Protein AF-0000000080328037 (afdb_homodimer)

Solvent-accessible surface area (backbone atoms only — not comparable to full-atom values): 29959 Å² total; per-residue (Å²): 125,79,68,69,48,29,16,61,45,27,45,49,49,49,26,52,51,50,50,49,37,32,51,72,57,69,44,50,70,61,56,48,15,57,75,69,71,44,52,54,66,56,50,53,31,40,57,68,60,79,40,88,61,47,55,69,58,48,50,54,49,32,56,73,37,65,55,71,55,62,68,60,46,51,50,52,43,50,29,33,63,38,32,57,71,79,51,92,59,54,91,46,52,91,73,51,47,69,71,53,47,52,45,53,22,48,61,53,48,23,50,26,40,38,39,39,31,60,48,50,69,58,69,71,64,52,45,66,65,40,46,46,37,49,41,50,63,63,56,67,91,72,51,48,62,56,51,43,49,52,40,50,52,51,30,46,62,44,63,44,76,93,61,59,36,39,34,39,38,42,38,26,44,42,27,72,57,36,26,30,59,38,58,69,42,36,46,54,41,54,50,46,45,57,56,48,49,66,37,90,49,36,46,56,29,33,31,47,39,76,60,37,56,49,65,61,60,61,26,31,40,35,41,34,30,40,91,89,49,72,61,38,30,35,39,41,38,81,90,46,67,47,77,43,72,81,45,60,68,59,43,50,53,51,53,49,36,50,51,53,51,58,70,59,23,32,47,68,65,60,30,51,50,51,54,49,53,49,50,53,54,51,70,77,102,125,79,69,69,48,29,17,61,43,26,46,49,48,49,27,52,51,49,50,50,37,32,51,72,57,69,42,50,70,61,56,49,16,56,74,70,70,46,52,54,64,57,49,52,31,39,57,67,59,78,40,87,60,47,58,68,58,47,50,54,51,32,56,72,36,64,54,69,54,60,70,59,47,51,52,51,43,51,30,32,64,38,32,57,71,79,51,92,58,55,91,45,52,91,74,50,47,70,70,54,48,52,47,52,24,49,61,55,50,25,50,28,37,38,39,41,31,61,47,49,68,56,70,71,64,51,46,67,65,38,45,47,35,47,42,50,64,64,57,68,90,71,50,47,62,57,50,44,49,51,41,51,52,52,31,47,62,45,63,44,75,91,60,61,36,39,35,38,39,43,35,26,44,42,25,73,57,37,26,30,59,39,57,70,41,35,46,53,37,54,49,46,45,58,56,46,48,67,39,92,48,35,44,54,30,32,30,47,40,77,59,37,55,48,63,59,60,63,25,31,41,36,40,34,30,40,92,91,50,73,62,38,31,35,38,42,38,81,91,44,68,46,77,43,73,80,46,60,68,59,42,50,52,52,52,49,38,50,52,52,49,58,71,59,24,31,48,67,68,60,30,51,49,50,54,50,53,51,49,54,54,51,69,78,101

Foldseek 3Di:
DQQLQALVVLLVVLLVVLVVLCVQLVHDLVRLCVVLVHDSVVSVCSSVSVDQQALVNSVSSCVVSVNDPVVVNVVNSVSSVSNDDDGPCVVVVVPQDPVNVVVLSLQSNFQEKEKEDAAADDLLLADLLLQLQVCVVVDDDPCSNVVSVVSPVSNCSAQPDDDHHQYEYEYELNNLQDAGNALVRSLVSLVSVVVVCPRPRYFYWYQYCVLDDFDPNPWMKMWTHHPPDDIWIWTADPVGIDIDDPCVVVVVRVVVRSVSSVVRTDGDPRRNVSSVVSSVVSVVD/DQQLQALVVLLVVLLVVLVVLCVQLVHDLVRLCVVLVHDSVVSVCSSVSVDQQALVNSVSSCVVSVNDPVVVNVVNSSSSVSNDDDGPCVVVVVPQDPVNVVVLSLQSQFQEKEKEDAAADDLLLADLLLQLQVCVVVDDDPCSNVVSVVSPVSNCSAQPDDDHHQYEYEYELNNLQDAGNALVRSLVSLVSVVVVCPRPRYFYWYQYCVLDDFDPNPWMKMWTHHPPDDIWIWTADPVGIDIDDPCVVVVVRVVVRSVSSVVRTDGDPRRNVSSVVSSVVSVVD

Sequence (570 aa):
MARDIDPSLNRRRLRIELRKAREGAGLTQREAADALEWSLSKLIRLEAGTVSLSVTDLRALLQLYGVTEPGRVTDLEEAARGSKGPSWWAPYSDMVRPQFAQYLGYESAATSIRFYHPSVVYALLQIEDYTMAQLAPRENGGLTRRSAELRTTRQERLFDGDHGPAVSIVLDEAALRRVIGGPGVMRRQLEHLKTMARHPRVTLRVLPFTAGAHYSMGSSFTLLGFTDGDDLLYLEGATGSVANRDDLGLTARYQECFEDISTKAYEGDRMIELIDAVKESLDNGMARDIDPSLNRRRLRIELRKAREGAGLTQREAADALEWSLSKLIRLEAGTVSLSVTDLRALLQLYGVTEPGRVTDLEEAARGSKGPSWWAPYSDMVRPQFAQYLGYESAATSIRFYHPSVVYALLQIEDYTMAQLAPRENGGLTRRSAELRTTRQERLFDGDHGPAVSIVLDEAALRRVIGGPGVMRRQLEHLKTMARHPRVTLRVLPFTAGAHYSMGSSFTLLGFTDGDDLLYLEGATGSVANRDDLGLTARYQECFEDISTKAYEGDRMIELIDAVKESLDNG

Secondary structure (DSSP, 8-state):
------HHHHHHHHHHHHHHHHHHTT--HHHHHHHTT--HHHHHHHHHTSS---HHHHHHHHHHHT---HHHHHHHHHHHHTT-S--TTGGGTTT--HHHHHHHHHHHH-SEEEEEESSS--GGG--HHHHHHHHGGG--SSHHHHHHHHHHHHHHHHHSSS---EEEEEEEHHHHHS-TT-HHHHHHHHHHHHHHTTSTTEEEEEE-GGG---TTTT--EEEEE-SSSPPEEEEEETTEEEEESS-HHHHHHHHHHHHHHHHHSB-HHHHHHHHHHHHHHHH--/------HHHHHHHHHHHHHHHHHHTT--HHHHHHHTT--HHHHHHHHHTSS---HHHHHHHHHHHT---HHHHHHHHHHHHTT-S--TTGGGTTT--HHHHHHHHHHHH-SEEEEEESSS--GGG--HHHHHHHHGGG--SSHHHHHHHHHHHHHHHHHSSS---EEEEEEEHHHHHS-TT-HHHHHHHHHHHHHHTTSTTEEEEEE-GGG---TTTT--EEEEE-SSSPPEEEEE-SS-EEEESS-HHHHHHHHHHHHHHHHHSB-HHHHHHHHHHHHHHHH--

pLDDT: mean 88.08, std 10.22, range [33.97, 98.19]

Radius of gyration: 27.81 Å; Cα contacts (8 Å, |Δi|>4): 905; chains: 2; bounding box: 74×77×51 Å

InterPro domains:
  IPR001387 Cro/C1-type, helix-turn-helix domain [PS50943] (18-72)
  IPR001387 Cro/C1-type, helix-turn-helix domain [SM00530] (17-72)
  IPR001387 Cro/C1-type, helix-turn-helix domain [cd00093] (18-68)
  IPR010982 Lambda repressor-like, DNA-binding domain superfamily [G3DSA:1.10.260.40] (11-80)
  IPR010982 Lambda repressor-like, DNA-binding domain superfamily [SSF47413] (12-68)
  IPR043917 Domain of unknown function DUF5753 [PF19054] (100-276)

Nearest PDB structures (foldseek):
  3eus-assembly1_B  TM=8.620E-01  e=1.079E-01  Ruegeria pomeroyi
  3g5g-assembly1_A  TM=8.218E-01  e=3.302E-01  Enterobacter sp. RFL1396
  3clc-assembly1_D  TM=7.799E-01  e=3.131E-01  unclassified
  4fbi-assembly2_C  TM=8.012E-01  e=3.874E-01  Enterobacter sp. RFL1396
  4i6u-assembly2_C  TM=7.727E-01  e=4.795E-01  Enterobacter sp. RFL1396

Organism: NCBI:txid40318

Structure (mmCIF, N/CA/C/O backbone):
data_AF-0000000080328037-model_v1
#
loop_
_entity.id
_entity.type
_entity.pdbx_description
1 polymer 'XRE family transcriptional regulator'
#
loop_
_atom_site.group_PDB
_atom_site.id
_atom_site.type_symbol
_atom_site.label_atom_id
_atom_site.label_alt_id
_atom_site.label_comp_id
_atom_site.label_asym_id
_atom_site.label_entity_id
_atom_site.label_seq_id
_atom_site.pdbx_PDB_ins_code
_atom_site.Cartn_x
_atom_site.Cartn_y
_atom_site.Cartn_z
_atom_site.occupancy
_atom_site.B_iso_or_equiv
_atom_site.auth_seq_id
_atom_site.auth_comp_id
_atom_site.auth_asym_id
_atom_site.auth_atom_id
_atom_site.pdbx_PDB_model_num
ATOM 1 N N . MET A 1 1 ? 4.996 -33.688 -14.578 1 34.25 1 MET A N 1
ATOM 2 C CA . MET A 1 1 ? 6.137 -32.906 -15.062 1 34.25 1 MET A CA 1
ATOM 3 C C . MET A 1 1 ? 6.438 -31.75 -14.133 1 34.25 1 MET A C 1
ATOM 5 O O . MET A 1 1 ? 5.523 -31.062 -13.672 1 34.25 1 MET A O 1
ATOM 9 N N . ALA A 1 2 ? 7.418 -31.875 -13.398 1 43.19 2 ALA A N 1
ATOM 10 C CA . ALA A 1 2 ? 7.844 -30.812 -12.477 1 43.19 2 ALA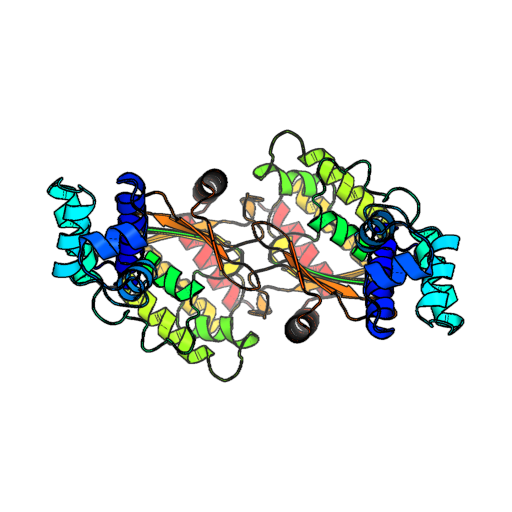 A CA 1
ATOM 11 C C . ALA A 1 2 ? 7.617 -29.438 -13.086 1 43.19 2 ALA A C 1
ATOM 13 O O . ALA A 1 2 ? 7.934 -29.203 -14.258 1 43.19 2 ALA A O 1
ATOM 14 N N . ARG A 1 3 ? 6.672 -28.781 -12.711 1 52.72 3 ARG A N 1
ATOM 15 C CA . ARG A 1 3 ? 6.359 -27.469 -13.281 1 52.72 3 ARG A CA 1
ATOM 16 C C . ARG A 1 3 ? 7.633 -26.719 -13.664 1 52.72 3 ARG A C 1
ATOM 18 O O . ARG A 1 3 ? 8.594 -26.703 -12.891 1 52.72 3 ARG A O 1
ATOM 25 N N . ASP A 1 4 ? 7.836 -26.531 -14.914 1 61.88 4 ASP A N 1
ATOM 26 C CA . ASP A 1 4 ? 9.016 -25.891 -15.5 1 61.88 4 ASP A CA 1
ATOM 27 C C . ASP A 1 4 ? 9.344 -24.578 -14.805 1 61.88 4 ASP A C 1
ATOM 29 O O . ASP A 1 4 ? 8.539 -23.641 -14.812 1 61.88 4 ASP A O 1
ATOM 33 N N . ILE A 1 5 ? 10.109 -24.719 -13.805 1 69.94 5 ILE A N 1
ATOM 34 C CA . ILE A 1 5 ? 10.648 -23.531 -13.156 1 69.94 5 ILE A CA 1
ATOM 35 C C . ILE A 1 5 ? 11.18 -22.562 -14.219 1 69.94 5 ILE A C 1
ATOM 37 O O . ILE A 1 5 ? 11.914 -22.969 -15.125 1 69.94 5 ILE A O 1
ATOM 41 N N . ASP A 1 6 ? 10.633 -21.391 -14.133 1 75.94 6 ASP A N 1
ATOM 42 C CA . ASP A 1 6 ? 11.078 -20.375 -15.086 1 75.94 6 ASP A CA 1
ATOM 43 C C . ASP A 1 6 ? 12.602 -20.25 -15.078 1 75.94 6 ASP A C 1
ATOM 45 O O . ASP A 1 6 ? 13.234 -20.344 -14.031 1 75.94 6 ASP A O 1
ATOM 49 N N . PRO A 1 7 ? 13.07 -20.109 -16.203 1 76.19 7 PRO A N 1
ATOM 50 C CA . PRO A 1 7 ? 14.523 -19.969 -16.297 1 76.19 7 PRO A CA 1
ATOM 51 C C . PRO A 1 7 ? 15.086 -18.922 -15.344 1 76.19 7 PRO A C 1
ATOM 53 O O . PRO A 1 7 ? 16.156 -19.125 -14.773 1 76.19 7 PRO A O 1
ATOM 56 N N . SER A 1 8 ? 14.297 -17.906 -15.109 1 73.31 8 SER A N 1
ATOM 57 C CA . SER A 1 8 ? 14.789 -16.828 -14.242 1 73.31 8 SER A CA 1
ATOM 58 C C . SER A 1 8 ? 14.969 -17.328 -12.812 1 73.31 8 SER A C 1
ATOM 60 O O . SER A 1 8 ? 15.93 -16.969 -12.141 1 73.31 8 SER A O 1
ATOM 62 N N . LEU A 1 9 ? 14.125 -18.047 -12.391 1 76.38 9 LEU A N 1
ATOM 63 C CA . LEU A 1 9 ? 14.219 -18.578 -11.039 1 76.38 9 LEU A CA 1
ATOM 64 C C . LEU A 1 9 ? 15.367 -19.578 -10.93 1 76.38 9 LEU A C 1
ATOM 66 O O . LEU A 1 9 ? 16.047 -19.625 -9.906 1 76.38 9 LEU A O 1
ATOM 70 N N . ASN A 1 10 ? 15.453 -20.391 -11.93 1 79.38 10 ASN A N 1
ATOM 71 C CA . ASN A 1 10 ? 16.594 -21.297 -11.969 1 79.38 10 ASN A CA 1
ATOM 72 C C . ASN A 1 10 ? 17.922 -20.547 -11.906 1 79.38 10 ASN A C 1
ATOM 74 O O . ASN A 1 10 ? 18.828 -20.938 -11.164 1 79.38 10 ASN A O 1
ATOM 78 N N . ARG A 1 11 ? 17.969 -19.484 -12.672 1 79.06 11 ARG A N 1
ATOM 79 C CA . ARG A 1 11 ? 19.188 -18.672 -12.664 1 79.06 11 ARG A CA 1
ATOM 80 C C . ARG A 1 11 ? 19.453 -18.109 -11.273 1 79.06 11 ARG A C 1
ATOM 82 O O . ARG A 1 11 ? 20.594 -18.156 -10.789 1 79.06 11 ARG A O 1
ATOM 89 N N . ARG A 1 12 ? 18.406 -17.641 -10.68 1 76.81 12 ARG A N 1
ATOM 90 C CA . ARG A 1 12 ? 18.531 -17.094 -9.344 1 76.81 12 ARG A CA 1
ATOM 91 C C . ARG A 1 12 ? 18.969 -18.156 -8.344 1 76.81 12 ARG A C 1
ATOM 93 O O . ARG A 1 12 ? 19.875 -17.922 -7.531 1 76.81 12 ARG A O 1
ATOM 100 N N . ARG A 1 13 ? 18.344 -19.203 -8.414 1 79.56 13 ARG A N 1
ATOM 101 C CA . ARG A 1 13 ? 18.688 -20.312 -7.535 1 79.56 13 ARG A CA 1
ATOM 102 C C . ARG A 1 13 ? 20.141 -20.703 -7.699 1 79.56 13 ARG A C 1
ATOM 104 O O . ARG A 1 13 ? 20.859 -20.891 -6.711 1 79.56 13 ARG A O 1
ATOM 111 N N . LEU A 1 14 ? 20.531 -20.812 -8.914 1 85.75 14 LEU A N 1
ATOM 112 C CA . LEU A 1 14 ? 21.906 -21.219 -9.195 1 85.75 14 LEU A CA 1
ATOM 113 C C . LEU A 1 14 ? 22.891 -20.188 -8.641 1 85.75 14 LEU A C 1
ATOM 115 O O . LEU A 1 14 ? 23.891 -20.562 -8.031 1 85.75 14 LEU A O 1
ATOM 119 N N . ARG 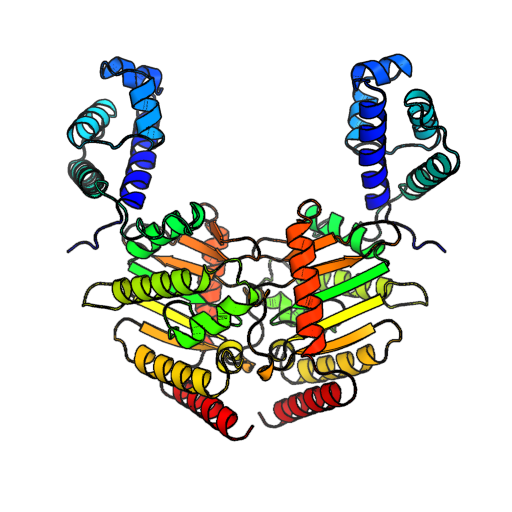A 1 15 ? 22.531 -18.969 -8.797 1 81.44 15 ARG A N 1
ATOM 120 C CA . ARG A 1 15 ? 23.406 -17.906 -8.297 1 81.44 15 ARG A CA 1
ATOM 121 C C . ARG A 1 15 ? 23.531 -17.969 -6.781 1 81.44 15 ARG A C 1
ATOM 123 O O . ARG A 1 15 ? 24.641 -17.906 -6.25 1 81.44 15 ARG A O 1
ATOM 130 N N . ILE A 1 16 ? 22.469 -18.188 -6.164 1 80.88 16 ILE A N 1
ATOM 131 C CA . ILE A 1 16 ? 22.438 -18.219 -4.707 1 80.88 16 ILE A CA 1
ATOM 132 C C . ILE A 1 16 ? 23.188 -19.453 -4.211 1 80.88 16 ILE A C 1
ATOM 134 O O . ILE A 1 16 ? 24.047 -19.359 -3.328 1 80.88 16 ILE A O 1
ATOM 138 N N . GLU A 1 17 ? 22.891 -20.578 -4.793 1 86.62 17 GLU A N 1
ATOM 139 C CA . GLU A 1 17 ? 23.484 -21.844 -4.359 1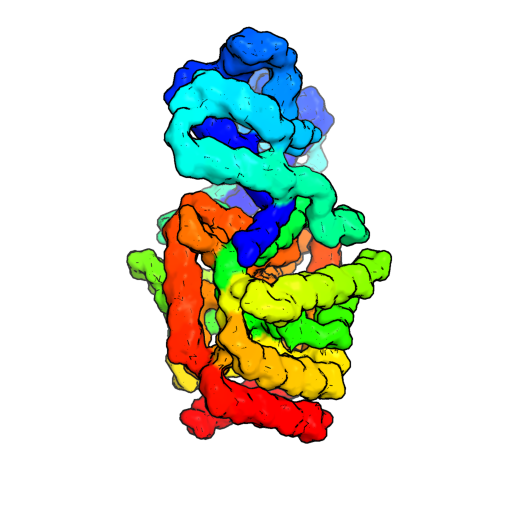 86.62 17 GLU A CA 1
ATOM 140 C C . GLU A 1 17 ? 24.984 -21.859 -4.625 1 86.62 17 GLU A C 1
ATOM 142 O O . GLU A 1 17 ? 25.766 -22.359 -3.805 1 86.62 17 GLU A O 1
ATOM 147 N N . LEU A 1 18 ? 25.391 -21.297 -5.723 1 89.31 18 LEU A N 1
ATOM 148 C CA . LEU A 1 18 ? 26.812 -21.297 -6.066 1 89.31 18 LEU A CA 1
ATOM 149 C C . LEU A 1 18 ? 27.594 -20.344 -5.156 1 89.31 18 LEU A C 1
ATOM 151 O O . LEU A 1 18 ? 28.703 -20.672 -4.734 1 89.31 18 LEU A O 1
ATOM 155 N N . ARG A 1 19 ? 27 -19.266 -4.848 1 87.31 19 ARG A N 1
ATOM 156 C CA . ARG A 1 19 ? 27.641 -18.344 -3.91 1 87.31 19 ARG A CA 1
ATOM 157 C C . ARG A 1 19 ? 27.766 -18.984 -2.529 1 87.31 19 ARG A C 1
ATOM 159 O O . ARG A 1 19 ? 28.844 -18.922 -1.916 1 87.31 19 ARG A O 1
ATOM 166 N N . LYS A 1 20 ? 26.719 -19.562 -2.068 1 88.94 20 LYS A N 1
ATOM 167 C CA . LYS A 1 20 ? 26.734 -20.25 -0.774 1 88.94 20 LYS A CA 1
ATOM 168 C C . LYS A 1 20 ? 27.781 -21.344 -0.741 1 88.94 20 LYS A C 1
ATOM 170 O O . LYS A 1 20 ? 28.516 -21.484 0.246 1 88.94 20 LYS A O 1
ATOM 175 N N . ALA A 1 21 ? 27.781 -22.172 -1.767 1 92.69 21 ALA A N 1
ATOM 176 C CA . ALA A 1 21 ? 28.734 -23.266 -1.852 1 92.69 21 ALA A CA 1
ATOM 177 C C . ALA A 1 21 ? 30.172 -22.734 -1.86 1 92.69 21 ALA A C 1
ATOM 179 O O . ALA A 1 21 ? 31.047 -23.312 -1.207 1 92.69 21 ALA A O 1
ATOM 180 N N . ARG A 1 22 ? 30.391 -21.656 -2.611 1 94.06 22 ARG A N 1
ATOM 181 C CA . ARG A 1 22 ? 31.719 -21.062 -2.656 1 94.06 22 ARG A CA 1
ATOM 182 C C . ARG A 1 22 ? 32.156 -20.562 -1.282 1 94.06 22 ARG A C 1
ATOM 184 O O . ARG A 1 22 ? 33.25 -20.844 -0.825 1 94.06 22 ARG A O 1
ATOM 191 N N . GLU A 1 23 ? 31.266 -19.859 -0.699 1 92.56 23 GLU A N 1
ATOM 192 C CA . GLU A 1 23 ? 31.531 -19.312 0.628 1 92.56 23 GLU A CA 1
ATOM 193 C C . GLU A 1 23 ? 31.719 -20.422 1.654 1 92.56 23 GLU A C 1
ATOM 195 O O . GLU A 1 23 ? 32.562 -20.328 2.535 1 92.56 23 GLU A O 1
ATOM 200 N N . GLY A 1 24 ? 30.953 -21.422 1.579 1 92.69 24 GLY A N 1
ATOM 201 C CA . GLY A 1 24 ? 31.078 -22.594 2.445 1 92.69 24 GLY A CA 1
ATOM 202 C C . GLY A 1 24 ? 32.406 -23.297 2.303 1 92.69 24 GLY A C 1
ATOM 203 O O . GLY A 1 24 ? 32.906 -23.875 3.268 1 92.69 24 GLY A O 1
ATOM 204 N N . ALA A 1 25 ? 32.875 -23.266 1.115 1 94.38 25 ALA A N 1
ATOM 205 C CA . ALA A 1 25 ? 34.188 -23.891 0.833 1 94.38 25 ALA A CA 1
ATOM 206 C C . ALA A 1 25 ? 35.344 -22.984 1.236 1 94.38 25 ALA A C 1
ATOM 208 O O . ALA A 1 25 ? 36.5 -23.359 1.13 1 94.38 25 ALA A O 1
ATOM 209 N N . GLY A 1 26 ? 34.938 -21.703 1.631 1 95.25 26 GLY A N 1
ATOM 210 C CA . GLY A 1 26 ? 35.938 -20.766 2.104 1 95.25 26 GLY A CA 1
ATOM 211 C C . GLY A 1 26 ? 36.719 -20.109 0.981 1 95.25 26 GLY A C 1
ATOM 212 O O . GLY A 1 26 ? 37.875 -19.688 1.183 1 95.25 26 GLY A O 1
ATOM 213 N N . LEU A 1 27 ? 36.219 -20.078 -0.164 1 95.69 27 LEU A N 1
ATOM 214 C CA . LEU A 1 27 ? 36.938 -19.547 -1.319 1 95.69 27 LEU A CA 1
ATOM 215 C C . LEU A 1 27 ? 36.406 -18.172 -1.695 1 95.69 27 LEU A C 1
ATOM 217 O O . LEU A 1 27 ? 35.219 -17.906 -1.631 1 95.69 27 LEU A O 1
ATOM 221 N N . THR A 1 28 ? 37.344 -17.328 -2.023 1 94.62 28 THR A N 1
ATOM 222 C CA . THR A 1 28 ? 36.938 -16.078 -2.682 1 94.62 28 THR A CA 1
ATOM 223 C C . THR A 1 28 ? 36.656 -16.312 -4.16 1 94.62 28 THR A C 1
ATOM 225 O O . THR A 1 28 ? 36.969 -17.375 -4.695 1 94.62 28 THR A O 1
ATOM 228 N N . GLN A 1 29 ? 36.031 -15.32 -4.777 1 93.44 29 GLN A N 1
ATOM 229 C CA . GLN A 1 29 ? 35.75 -15.438 -6.211 1 93.44 29 GLN A CA 1
ATOM 230 C C . GLN A 1 29 ? 37.062 -15.594 -6.988 1 93.44 29 GLN A C 1
ATOM 232 O O . GLN A 1 29 ? 37.156 -16.391 -7.93 1 93.44 29 GLN A O 1
ATOM 237 N N . ARG A 1 30 ? 38.062 -14.852 -6.551 1 94 30 ARG A N 1
ATOM 238 C CA . ARG A 1 30 ? 39.344 -14.922 -7.203 1 94 30 ARG A CA 1
ATOM 239 C C . ARG A 1 30 ? 39.969 -16.297 -7.051 1 94 30 ARG A C 1
ATOM 241 O O . ARG A 1 30 ? 40.469 -16.875 -8.023 1 94 30 ARG A O 1
ATOM 248 N N . GLU A 1 31 ? 39.938 -16.812 -5.895 1 96.19 31 GLU A N 1
ATOM 249 C CA . GLU A 1 31 ? 40.5 -18.141 -5.625 1 96.19 31 GLU A CA 1
ATOM 250 C C . GLU A 1 31 ? 39.781 -19.219 -6.438 1 96.19 31 GLU A C 1
ATOM 252 O O . GLU A 1 31 ? 40.438 -20.141 -6.957 1 96.19 31 GLU A O 1
ATOM 257 N N . ALA A 1 32 ? 38.531 -19.156 -6.484 1 96.31 32 ALA A N 1
ATOM 258 C CA . ALA A 1 32 ? 37.75 -20.125 -7.246 1 96.31 32 ALA A CA 1
ATOM 259 C C . ALA A 1 32 ? 38.094 -20.047 -8.734 1 96.31 32 ALA A C 1
ATOM 261 O O . ALA A 1 32 ? 38.25 -21.062 -9.398 1 96.31 32 ALA A O 1
ATOM 262 N N . ALA A 1 33 ? 38.094 -18.844 -9.289 1 95.62 33 ALA A N 1
ATOM 263 C CA . ALA A 1 33 ? 38.406 -18.641 -10.695 1 95.62 33 ALA A CA 1
ATOM 264 C C . ALA A 1 33 ? 39.781 -19.219 -11.031 1 95.62 33 ALA A C 1
ATOM 266 O O . ALA A 1 33 ? 39.938 -19.906 -12.039 1 95.62 33 ALA A O 1
ATOM 267 N N . ASP A 1 34 ? 40.719 -18.953 -10.164 1 96.06 34 ASP A N 1
ATOM 268 C CA . ASP A 1 34 ? 42.094 -19.438 -10.359 1 96.06 34 ASP A CA 1
ATOM 269 C C . ASP A 1 34 ? 42.125 -20.969 -10.367 1 96.06 34 ASP A C 1
ATOM 271 O O . ASP A 1 34 ? 42.781 -21.578 -11.211 1 96.06 34 ASP A O 1
ATOM 275 N N . ALA A 1 35 ? 41.406 -21.531 -9.438 1 96.31 35 ALA A N 1
ATOM 276 C CA . ALA A 1 35 ? 41.406 -22.984 -9.305 1 96.31 35 ALA A CA 1
ATOM 277 C C . ALA A 1 35 ? 40.812 -23.641 -10.555 1 96.31 35 ALA A C 1
ATOM 279 O O . ALA A 1 35 ? 41.219 -24.75 -10.914 1 96.31 35 ALA A O 1
ATOM 280 N N . LEU A 1 36 ? 39.906 -23.016 -11.18 1 95.88 36 LEU A N 1
ATOM 281 C CA . LEU A 1 36 ? 39.25 -23.562 -12.367 1 95.88 36 LEU A CA 1
ATOM 282 C C . LEU A 1 36 ? 39.938 -23.047 -13.641 1 95.88 36 LEU A C 1
ATOM 284 O O . LEU A 1 36 ? 39.5 -23.375 -14.742 1 95.88 36 LEU A O 1
ATOM 288 N N . GLU A 1 37 ? 40.906 -22.203 -13.453 1 96.69 37 GLU A N 1
ATOM 289 C CA . GLU A 1 37 ? 41.625 -21.578 -14.562 1 96.69 37 GLU A CA 1
ATOM 290 C C . GLU A 1 37 ? 40.688 -20.75 -15.43 1 96.69 37 GLU A C 1
ATOM 292 O O . GLU A 1 37 ? 40.688 -20.859 -16.656 1 96.69 37 GLU A O 1
ATOM 297 N N . TRP A 1 38 ? 39.781 -20.125 -14.844 1 94.88 38 TRP A N 1
ATOM 298 C CA . TRP A 1 38 ? 38.875 -19.172 -15.484 1 94.88 38 TRP A CA 1
ATOM 299 C C . TRP A 1 38 ? 39.312 -17.75 -15.234 1 94.88 38 TRP A C 1
ATOM 301 O O . TRP A 1 38 ? 40.125 -17.484 -14.336 1 94.88 38 TRP A O 1
ATOM 311 N N . SER A 1 39 ? 38.844 -16.828 -16.062 1 94.56 39 SER A N 1
ATOM 312 C CA . SER A 1 39 ? 39 -15.414 -15.727 1 94.56 39 SER A CA 1
ATOM 313 C C . SER A 1 39 ? 38.094 -15.031 -14.555 1 94.56 39 SER A C 1
ATOM 315 O O . SER A 1 39 ? 37 -15.578 -14.398 1 94.56 39 SER A O 1
ATOM 317 N N . LEU A 1 40 ? 38.656 -14.062 -13.766 1 93.44 40 LEU A N 1
ATOM 318 C CA . LEU A 1 40 ? 37.844 -13.539 -12.68 1 93.44 40 LEU A CA 1
ATOM 319 C C . LEU A 1 40 ? 36.562 -12.945 -13.203 1 93.44 40 LEU A C 1
ATOM 321 O O . LEU A 1 40 ? 35.5 -13.109 -12.586 1 93.44 40 LEU A O 1
ATOM 325 N N . SER A 1 41 ? 36.625 -12.336 -14.32 1 91.5 41 SER A N 1
ATOM 326 C CA . SER A 1 41 ? 35.438 -11.734 -14.938 1 91.5 41 SER A CA 1
ATOM 327 C C . SER A 1 41 ? 34.375 -12.781 -15.234 1 91.5 41 SER A C 1
ATOM 329 O O . SER A 1 41 ? 33.188 -12.547 -15.016 1 91.5 41 SER A O 1
ATOM 331 N N . LYS A 1 42 ? 34.75 -13.891 -15.695 1 91.75 42 LYS A N 1
ATOM 332 C CA . LYS A 1 42 ? 33.812 -14.961 -15.992 1 91.75 42 LYS A CA 1
ATOM 333 C C . LYS A 1 42 ? 33.062 -15.391 -14.734 1 91.75 42 LYS A C 1
ATOM 335 O O . LYS A 1 42 ? 31.828 -15.484 -14.742 1 91.75 42 LYS A O 1
ATOM 340 N N . LEU A 1 43 ? 33.75 -15.594 -13.664 1 92.38 43 LEU A N 1
ATOM 341 C CA . LEU A 1 43 ? 33.125 -16.078 -12.445 1 92.38 43 LEU A CA 1
ATOM 342 C C . LEU A 1 43 ? 32.188 -15.008 -11.859 1 92.38 43 LEU A C 1
ATOM 344 O O . LEU A 1 43 ? 31.094 -15.312 -11.422 1 92.38 43 LEU A O 1
ATOM 348 N N . ILE A 1 44 ? 32.656 -13.789 -11.891 1 87.75 44 ILE A N 1
ATOM 349 C CA . ILE A 1 44 ? 31.875 -12.68 -11.383 1 87.75 44 ILE A CA 1
ATOM 350 C C . ILE A 1 44 ? 30.578 -12.57 -12.18 1 87.75 44 ILE A C 1
ATOM 352 O O . ILE A 1 44 ? 29.484 -12.438 -11.609 1 87.75 44 ILE A O 1
ATOM 356 N N . ARG A 1 45 ? 30.688 -12.688 -13.461 1 85.94 45 ARG A N 1
ATOM 357 C CA . ARG A 1 45 ? 29.516 -12.57 -14.32 1 85.94 45 ARG A CA 1
ATOM 358 C C . ARG A 1 45 ? 28.562 -13.742 -14.125 1 85.94 45 ARG A C 1
ATOM 360 O O . ARG A 1 45 ? 27.344 -13.578 -14.188 1 85.94 45 ARG A O 1
ATOM 367 N N . LEU A 1 46 ? 29.047 -14.938 -13.867 1 86.69 46 LEU A N 1
ATOM 368 C CA . LEU A 1 46 ? 28.234 -16.109 -13.586 1 86.69 46 LEU A CA 1
ATOM 369 C C . LEU A 1 46 ? 27.469 -15.93 -12.281 1 86.69 46 LEU A C 1
ATOM 371 O O . LEU A 1 46 ? 26.25 -16.172 -12.234 1 86.69 46 LEU A O 1
ATOM 375 N N . GLU A 1 47 ? 28.156 -15.414 -11.281 1 84.81 47 GLU A N 1
ATOM 376 C CA . GLU A 1 47 ? 27.531 -15.266 -9.969 1 84.81 47 GLU A CA 1
ATOM 377 C C . GLU A 1 47 ? 26.547 -14.094 -9.961 1 84.81 47 GLU A C 1
ATOM 379 O O . GLU A 1 47 ? 25.625 -14.062 -9.148 1 84.81 47 GLU A O 1
ATOM 384 N N . ALA A 1 48 ? 26.844 -13.211 -10.914 1 75.94 48 ALA A N 1
ATOM 385 C CA . ALA A 1 48 ? 25.938 -12.078 -11.055 1 75.94 48 ALA A CA 1
ATOM 386 C C . ALA A 1 48 ? 24.766 -12.422 -11.961 1 75.94 48 ALA A C 1
ATOM 388 O O . ALA A 1 48 ? 23.75 -11.719 -11.969 1 75.94 48 ALA A O 1
ATOM 389 N N . GLY A 1 49 ? 24.875 -13.43 -12.695 1 74.75 49 GLY A N 1
ATOM 390 C CA . GLY A 1 49 ? 23.812 -13.875 -13.578 1 74.75 49 GLY A CA 1
ATOM 391 C C . GLY A 1 49 ? 23.812 -13.164 -14.922 1 74.75 49 GLY A C 1
ATOM 392 O O . GLY A 1 49 ? 22.797 -13.172 -15.625 1 74.75 49 GLY A O 1
ATOM 393 N N . THR A 1 50 ? 24.844 -12.492 -15.242 1 74.69 50 THR A N 1
ATOM 394 C CA . THR A 1 50 ? 24.922 -11.766 -16.5 1 74.69 50 THR A CA 1
ATOM 395 C C . THR A 1 50 ? 25.297 -12.711 -17.641 1 74.69 50 THR A C 1
ATOM 397 O O . THR A 1 50 ? 25.109 -12.375 -18.812 1 74.69 50 THR A O 1
ATOM 400 N N . VAL A 1 51 ? 25.875 -13.859 -17.312 1 78.06 51 VAL A N 1
ATOM 401 C CA . VAL A 1 51 ? 26.172 -14.906 -18.297 1 78.06 51 VAL A CA 1
ATOM 402 C C . VAL A 1 51 ? 25.516 -16.219 -17.859 1 78.06 51 VAL A C 1
ATOM 404 O O . VAL A 1 51 ? 25.344 -16.469 -16.672 1 78.06 51 VAL A O 1
ATOM 407 N N . SER A 1 52 ? 25.078 -16.969 -18.875 1 80.44 52 SER A N 1
ATOM 408 C CA . SER A 1 52 ? 24.406 -18.234 -18.594 1 80.44 52 SER A CA 1
ATOM 409 C C . SER A 1 52 ? 25.391 -19.266 -18.062 1 80.44 52 SER A C 1
ATOM 411 O O . SER A 1 52 ? 26.547 -19.297 -18.484 1 80.44 52 SER A O 1
ATOM 413 N N . LEU A 1 53 ? 24.938 -20.062 -17.156 1 86.5 53 LEU A N 1
ATOM 414 C CA . LEU A 1 53 ? 25.703 -21.141 -16.547 1 86.5 53 LEU A CA 1
ATOM 415 C C . LEU A 1 53 ? 25.438 -22.453 -17.266 1 86.5 53 LEU A C 1
ATOM 417 O O . LEU A 1 53 ? 24.312 -22.969 -17.25 1 86.5 53 LEU A O 1
ATOM 421 N N . SER A 1 54 ? 26.469 -22.984 -17.969 1 88.62 54 SER A N 1
ATOM 422 C CA . SER A 1 54 ? 26.328 -24.297 -18.594 1 88.62 54 SER A CA 1
ATOM 423 C C . SER A 1 54 ? 26.438 -25.422 -17.578 1 88.62 54 SER A C 1
ATOM 425 O O . SER A 1 54 ? 26.984 -25.234 -16.484 1 88.62 54 SER A O 1
ATOM 427 N N . VAL A 1 55 ? 25.859 -26.531 -17.969 1 91.75 55 VAL A N 1
ATOM 428 C CA . VAL A 1 55 ? 25.938 -27.688 -17.094 1 91.75 55 VAL A CA 1
ATOM 429 C C . VAL A 1 55 ? 27.391 -28.078 -16.844 1 91.75 55 VAL A C 1
ATOM 431 O O . VAL A 1 55 ? 27.75 -28.469 -15.734 1 91.75 55 VAL A O 1
ATOM 434 N N . THR A 1 56 ? 28.203 -27.922 -17.859 1 92.56 56 THR A N 1
ATOM 435 C CA . THR A 1 56 ? 29.609 -28.234 -17.734 1 92.56 56 THR A CA 1
ATOM 436 C C . THR A 1 56 ? 30.281 -27.312 -16.719 1 92.56 56 THR A C 1
ATOM 438 O O . THR A 1 56 ? 31.016 -27.766 -15.844 1 92.56 56 THR A O 1
ATOM 441 N N . ASP A 1 57 ? 30 -26.062 -16.844 1 93.75 57 ASP A N 1
ATOM 442 C CA . ASP A 1 57 ? 30.547 -25.094 -15.898 1 93.75 57 ASP A CA 1
ATOM 443 C C . ASP A 1 57 ? 30.047 -25.359 -14.484 1 93.75 57 ASP A C 1
ATOM 445 O O . ASP A 1 57 ? 30.797 -25.25 -13.516 1 93.75 57 ASP A O 1
ATOM 449 N N . LEU A 1 58 ? 28.797 -25.672 -14.406 1 94.5 58 LEU A N 1
ATOM 450 C CA . LEU A 1 58 ? 28.188 -25.969 -13.109 1 94.5 58 LEU A CA 1
ATOM 451 C C . LEU A 1 58 ? 28.891 -27.125 -12.422 1 94.5 58 LEU A C 1
ATOM 453 O O . LEU A 1 58 ? 29.234 -27.047 -11.242 1 94.5 58 LEU A O 1
ATOM 457 N N . ARG A 1 59 ? 29.125 -28.156 -13.156 1 93.75 59 ARG A N 1
ATOM 458 C CA . ARG A 1 59 ? 29.781 -29.344 -12.602 1 93.75 59 ARG A CA 1
ATOM 459 C C . ARG A 1 59 ? 31.172 -29.016 -12.094 1 93.75 59 ARG A C 1
ATOM 461 O O . ARG A 1 59 ? 31.578 -29.469 -11.016 1 93.75 59 ARG A O 1
ATOM 468 N N . ALA A 1 60 ? 31.844 -28.25 -12.844 1 95.06 60 ALA A N 1
ATOM 469 C CA . ALA A 1 60 ? 33.188 -27.844 -12.445 1 95.06 60 ALA A CA 1
ATOM 470 C C . ALA A 1 60 ? 33.156 -27.062 -11.133 1 95.06 60 ALA A C 1
ATOM 472 O O . ALA A 1 60 ? 33.969 -27.297 -10.242 1 95.06 60 ALA A O 1
ATOM 473 N N . LEU A 1 61 ? 32.219 -26.203 -11.062 1 95.62 61 LEU A N 1
ATOM 474 C CA . LEU A 1 61 ? 32.094 -25.375 -9.867 1 95.62 61 LEU A CA 1
ATOM 475 C C . LEU A 1 61 ? 31.688 -26.219 -8.664 1 95.62 61 LEU A C 1
ATOM 477 O O . LEU A 1 61 ? 32.25 -26.062 -7.578 1 95.62 61 LEU A O 1
ATOM 481 N N . LEU A 1 62 ? 30.75 -27.125 -8.836 1 95.44 62 LEU A N 1
ATOM 482 C CA . LEU A 1 62 ? 30.281 -27.953 -7.734 1 95.44 62 LEU A CA 1
ATOM 483 C C . LEU A 1 62 ? 31.406 -28.844 -7.215 1 95.44 62 LEU A C 1
ATOM 485 O O . LEU A 1 62 ? 31.547 -29.031 -6.004 1 95.44 62 LEU A O 1
ATOM 489 N N . GLN A 1 63 ? 32.156 -29.344 -8.117 1 95.06 63 GLN A N 1
ATOM 490 C CA . GLN A 1 63 ? 33.312 -30.172 -7.734 1 95.06 63 GLN A CA 1
ATOM 491 C C . GLN A 1 63 ? 34.312 -29.359 -6.926 1 95.06 63 GLN A C 1
ATOM 493 O O . GLN A 1 63 ? 34.781 -29.812 -5.887 1 95.06 63 GLN A O 1
ATOM 498 N N . LEU A 1 64 ? 34.531 -28.266 -7.406 1 95.75 64 LEU A N 1
ATOM 499 C CA . LEU A 1 64 ? 35.469 -27.391 -6.719 1 95.75 64 LEU A CA 1
ATOM 500 C C . LEU A 1 64 ? 35 -27.062 -5.309 1 95.75 64 LEU A C 1
ATOM 502 O O . LEU A 1 64 ? 35.781 -27 -4.371 1 95.75 64 LEU A O 1
ATOM 506 N N . TYR A 1 65 ? 33.719 -26.844 -5.176 1 96.38 65 TYR A N 1
ATOM 507 C CA . TYR A 1 65 ? 33.156 -26.391 -3.908 1 96.38 65 TYR A CA 1
ATOM 508 C C . TYR A 1 65 ? 32.875 -27.562 -2.986 1 96.38 65 TYR A C 1
ATOM 510 O O . TYR A 1 65 ? 32.469 -27.375 -1.842 1 96.38 65 TYR A O 1
ATOM 518 N N . GLY A 1 66 ? 33.062 -28.75 -3.445 1 94.06 66 GLY A N 1
ATOM 519 C CA . GLY A 1 66 ? 32.875 -29.938 -2.625 1 94.06 66 GLY A CA 1
ATOM 520 C C . GLY A 1 66 ? 31.438 -30.391 -2.51 1 94.06 66 GLY A C 1
ATOM 521 O O . GLY A 1 66 ? 31.062 -31.062 -1.543 1 94.06 66 GLY A O 1
ATOM 522 N N . VAL A 1 67 ? 30.625 -29.938 -3.406 1 93.69 67 VAL A N 1
ATOM 523 C CA . VAL A 1 67 ? 29.234 -30.391 -3.441 1 93.69 67 VAL A CA 1
ATOM 524 C C . VAL A 1 67 ? 29.141 -31.688 -4.234 1 93.69 67 VAL A C 1
ATOM 526 O O . VAL A 1 67 ? 29.172 -31.672 -5.465 1 93.69 67 VAL A O 1
ATOM 529 N N . THR A 1 68 ? 28.969 -32.75 -3.52 1 90.19 68 THR A N 1
ATOM 530 C CA . THR A 1 68 ? 29.078 -34.062 -4.191 1 90.19 68 THR A CA 1
ATOM 531 C C . THR A 1 68 ? 27.812 -34.875 -3.951 1 90.19 68 THR A C 1
ATOM 533 O O . THR A 1 68 ? 27.656 -35.969 -4.543 1 90.19 68 THR A O 1
ATOM 536 N N . GLU A 1 69 ? 26.984 -34.406 -3.109 1 91.31 69 GLU A N 1
ATOM 537 C CA . GLU A 1 69 ? 25.75 -35.156 -2.863 1 91.31 69 GLU A CA 1
ATOM 538 C C . GLU A 1 69 ? 24.953 -35.344 -4.148 1 91.31 69 GLU A C 1
ATOM 540 O O . GLU A 1 69 ? 24.516 -34.344 -4.754 1 91.31 69 GLU A O 1
ATOM 545 N N . PRO A 1 70 ? 24.688 -36.5 -4.551 1 89.94 70 PRO A N 1
ATOM 546 C CA . PRO A 1 70 ? 24.094 -36.781 -5.867 1 89.94 70 PRO A CA 1
ATOM 547 C C . PRO A 1 70 ? 22.75 -36.094 -6.055 1 89.94 70 PRO A C 1
ATOM 549 O O . PRO A 1 70 ? 22.469 -35.562 -7.133 1 89.94 70 PRO A O 1
ATOM 552 N N . GLY A 1 71 ? 22 -36.219 -5.059 1 89.56 71 GLY A N 1
ATOM 553 C CA . GLY A 1 71 ? 20.703 -35.562 -5.164 1 89.56 71 GLY A CA 1
ATOM 554 C C . GLY A 1 71 ? 20.781 -34.062 -5.402 1 89.56 71 GLY A C 1
ATOM 555 O O . GLY A 1 71 ? 20.078 -33.531 -6.262 1 89.56 71 GLY A O 1
ATOM 556 N N . ARG A 1 72 ? 21.688 -33.469 -4.676 1 89.69 72 ARG A N 1
ATOM 557 C CA . ARG A 1 72 ? 21.859 -32.031 -4.785 1 89.69 72 ARG A CA 1
ATOM 558 C C . ARG A 1 72 ? 22.484 -31.656 -6.129 1 89.69 72 ARG A C 1
ATOM 560 O O . ARG A 1 72 ? 22.062 -30.688 -6.75 1 89.69 72 ARG A O 1
ATOM 567 N N . VAL A 1 73 ? 23.391 -32.469 -6.539 1 91.62 73 VAL A N 1
ATOM 568 C CA . VAL A 1 73 ? 24.047 -32.219 -7.816 1 91.62 73 VAL A CA 1
ATOM 569 C C . VAL A 1 73 ? 23.047 -32.344 -8.953 1 91.62 73 VAL A C 1
ATOM 571 O O . VAL A 1 73 ? 22.953 -31.453 -9.82 1 91.62 73 VAL A O 1
ATOM 574 N N . THR A 1 74 ? 22.266 -33.312 -8.906 1 91 74 THR A N 1
ATOM 575 C CA . THR A 1 74 ? 21.25 -33.531 -9.938 1 91 74 THR A CA 1
ATOM 576 C C . THR A 1 74 ? 20.25 -32.375 -9.969 1 91 74 THR A C 1
ATOM 578 O O . THR A 1 74 ? 19.891 -31.891 -11.039 1 91 74 THR A O 1
ATOM 581 N N . ASP A 1 75 ? 19.938 -31.984 -8.828 1 88.5 75 ASP A N 1
ATOM 582 C CA . ASP A 1 75 ? 18.969 -30.891 -8.703 1 88.5 75 ASP A CA 1
ATOM 583 C C . ASP A 1 75 ? 19.516 -29.609 -9.344 1 88.5 75 ASP A C 1
ATOM 585 O O . ASP A 1 75 ? 18.797 -28.922 -10.07 1 88.5 75 ASP A O 1
ATOM 589 N N . LEU A 1 76 ? 20.688 -29.344 -9.031 1 89.69 76 LEU A N 1
ATOM 590 C CA . LEU A 1 76 ? 21.297 -28.109 -9.539 1 89.69 76 LEU A CA 1
ATOM 591 C C . LEU A 1 76 ? 21.562 -28.219 -11.039 1 89.69 76 LEU A C 1
ATOM 593 O O . LEU A 1 76 ? 21.469 -27.219 -11.758 1 89.69 76 LEU A O 1
ATOM 597 N N . GLU A 1 77 ? 21.859 -29.375 -11.508 1 90.62 77 GLU A N 1
ATOM 598 C CA . GLU A 1 77 ? 22.016 -29.578 -12.945 1 90.62 77 GLU A CA 1
ATOM 599 C C . GLU A 1 77 ? 20.703 -29.344 -13.68 1 90.62 77 GLU A C 1
ATOM 601 O O . GLU A 1 77 ? 20.688 -28.734 -14.758 1 90.62 77 GLU A O 1
ATOM 606 N N . GLU A 1 78 ? 19.688 -29.797 -13.102 1 86.44 78 GLU A N 1
ATOM 607 C CA . GLU A 1 78 ? 18.359 -29.578 -13.688 1 86.44 78 GLU A CA 1
ATOM 608 C C . GLU A 1 78 ? 18.016 -28.094 -13.719 1 86.44 78 GLU A C 1
ATOM 610 O O . GLU A 1 78 ? 17.438 -27.609 -14.695 1 86.44 78 GLU A O 1
ATOM 615 N N . ALA A 1 79 ? 18.391 -27.484 -12.664 1 84.75 79 ALA A N 1
ATOM 616 C CA . ALA A 1 79 ? 18.188 -26.031 -12.633 1 84.75 79 ALA A CA 1
ATOM 617 C C . ALA A 1 79 ? 18.984 -25.344 -13.742 1 84.75 79 ALA A C 1
ATOM 619 O O . ALA A 1 79 ? 18.484 -24.406 -14.375 1 84.75 79 ALA A O 1
ATOM 620 N N . ALA A 1 80 ? 20.188 -25.766 -13.953 1 87.12 80 ALA A N 1
ATOM 621 C CA . ALA A 1 80 ? 21.031 -25.188 -15 1 87.12 80 ALA A CA 1
ATOM 622 C C . ALA A 1 80 ? 20.438 -25.438 -16.391 1 87.12 80 ALA A C 1
ATOM 624 O O . ALA A 1 80 ? 20.406 -24.531 -17.234 1 87.12 80 ALA A O 1
ATOM 625 N N . ARG A 1 81 ? 19.938 -26.641 -16.625 1 86.06 81 ARG A N 1
ATOM 626 C CA . ARG A 1 81 ? 19.281 -26.953 -17.891 1 86.06 81 ARG A CA 1
ATOM 627 C C . ARG A 1 81 ? 18.047 -26.094 -18.094 1 86.06 81 ARG A C 1
ATOM 629 O O . ARG A 1 81 ? 17.781 -25.625 -19.203 1 86.06 81 ARG A O 1
ATOM 636 N N . GLY A 1 82 ? 17.359 -25.906 -17.031 1 79.44 82 GLY A N 1
ATOM 637 C CA . GLY A 1 82 ? 16.109 -25.141 -17.062 1 79.44 82 GLY A CA 1
ATOM 638 C C . GLY A 1 82 ? 16.328 -23.641 -17.078 1 79.44 82 GLY A C 1
ATOM 639 O O . GLY A 1 82 ? 15.375 -22.875 -17.141 1 79.44 82 GLY A O 1
ATOM 640 N N . SER A 1 83 ? 17.547 -23.297 -16.922 1 81.31 83 SER A N 1
ATOM 641 C CA . SER A 1 83 ? 17.859 -21.875 -16.859 1 81.31 83 SER A CA 1
ATOM 642 C C . SER A 1 83 ? 18.062 -21.281 -18.266 1 81.31 83 SER A C 1
ATOM 644 O O . SER A 1 83 ? 18.203 -20.078 -18.406 1 81.31 83 SER A O 1
ATOM 646 N N . LYS A 1 84 ? 18.031 -22.203 -19.219 1 77.62 84 LYS A N 1
ATOM 647 C CA . LYS A 1 84 ? 18.281 -21.75 -20.578 1 77.62 84 LYS A CA 1
ATOM 648 C C . LYS A 1 84 ? 17 -21.234 -21.234 1 77.62 84 LYS A C 1
ATOM 650 O O . LYS A 1 84 ? 15.906 -21.688 -20.906 1 77.62 84 LYS A O 1
ATOM 655 N N . GLY A 1 85 ? 17.203 -20.234 -22.203 1 75.06 85 GLY A N 1
ATOM 656 C CA . GLY A 1 85 ? 16.094 -19.703 -22.969 1 75.06 85 GLY A CA 1
ATOM 657 C C . GLY A 1 85 ? 15.453 -18.484 -22.328 1 75.06 85 GLY A C 1
ATOM 658 O O . GLY A 1 85 ? 15.75 -18.156 -21.188 1 75.06 85 GLY A O 1
ATOM 659 N N . PRO A 1 86 ? 14.625 -17.875 -23.156 1 79.5 86 PRO A N 1
ATOM 660 C CA . PRO A 1 86 ? 13.969 -16.672 -22.641 1 79.5 86 PRO A CA 1
ATOM 661 C C . PRO A 1 86 ? 12.789 -17 -21.719 1 79.5 86 PRO A C 1
ATOM 663 O O . PRO A 1 86 ? 12.227 -18.094 -21.797 1 79.5 86 PRO A O 1
ATOM 666 N N . SER A 1 87 ? 12.547 -16.125 -20.828 1 84.19 87 SER A N 1
ATOM 667 C CA . SER A 1 87 ? 11.336 -16.234 -20.031 1 84.19 87 SER A CA 1
ATOM 668 C C . SER A 1 87 ? 10.086 -16.016 -20.891 1 84.19 87 SER A C 1
ATOM 670 O O . SER A 1 87 ? 10.148 -15.359 -21.922 1 84.19 87 SER A O 1
ATOM 672 N N . TRP A 1 88 ? 8.992 -16.688 -20.547 1 84.62 88 TRP A N 1
ATOM 673 C CA . TRP A 1 88 ? 7.77 -16.609 -21.328 1 84.62 88 TRP A CA 1
ATOM 674 C C . TRP A 1 88 ? 7.285 -15.164 -21.438 1 84.62 88 TRP A C 1
ATOM 676 O O . TRP A 1 88 ? 6.508 -14.828 -22.344 1 84.62 88 TRP A O 1
ATOM 686 N N . TRP A 1 89 ? 7.66 -14.25 -20.578 1 87.88 89 TRP A N 1
ATOM 687 C CA . TRP A 1 89 ? 7.211 -12.867 -20.625 1 87.88 89 TRP A CA 1
ATOM 688 C C . TRP A 1 89 ? 8.18 -12.008 -21.438 1 87.88 89 TRP A C 1
ATOM 690 O O . TRP A 1 89 ? 8.094 -10.773 -21.422 1 87.88 89 TRP A O 1
ATOM 700 N N . ALA A 1 90 ? 9.109 -12.562 -22.109 1 86.56 90 ALA A N 1
ATOM 701 C CA . ALA A 1 90 ? 10.109 -11.836 -22.875 1 86.56 90 ALA A CA 1
ATOM 702 C C . ALA A 1 90 ? 9.453 -10.844 -23.828 1 86.56 90 ALA A C 1
ATOM 704 O O . ALA A 1 90 ? 9.93 -9.719 -24 1 86.56 90 ALA A O 1
ATOM 705 N N . PRO A 1 91 ? 8.352 -11.258 -24.516 1 87.56 91 PRO A N 1
ATOM 706 C CA . PRO A 1 91 ? 7.695 -10.32 -25.422 1 87.56 91 PRO A CA 1
ATOM 707 C C . PRO A 1 91 ? 7.164 -9.078 -24.719 1 87.56 91 PRO A C 1
ATOM 709 O O . PRO A 1 91 ? 6.852 -8.078 -25.359 1 87.56 91 PRO A O 1
ATOM 712 N N . TYR A 1 92 ? 7.02 -9.109 -23.406 1 87.69 92 TYR A N 1
ATOM 713 C CA . TYR A 1 92 ? 6.484 -8 -22.625 1 87.69 92 TYR A CA 1
ATOM 714 C C . TYR A 1 92 ? 7.598 -7.254 -21.906 1 87.69 92 TYR A C 1
ATOM 716 O O . TYR A 1 92 ? 7.34 -6.527 -20.938 1 87.69 92 TYR A O 1
ATOM 724 N N . SER A 1 93 ? 8.82 -7.426 -22.25 1 82.25 93 SER A N 1
ATOM 725 C CA . SER A 1 93 ? 9.977 -6.906 -21.531 1 82.25 93 SER A CA 1
ATOM 726 C C . SER A 1 93 ? 9.977 -5.383 -21.5 1 82.25 93 SER A C 1
ATOM 728 O O . SER A 1 93 ? 10.586 -4.77 -20.625 1 82.25 93 SER A O 1
ATOM 730 N N . ASP A 1 94 ? 9.297 -4.785 -22.391 1 79 94 ASP A N 1
ATOM 731 C CA . ASP A 1 94 ? 9.227 -3.328 -22.453 1 79 94 ASP A CA 1
ATOM 732 C C . ASP A 1 94 ? 8.398 -2.762 -21.312 1 79 94 ASP A C 1
ATOM 734 O O . ASP A 1 94 ? 8.555 -1.597 -20.938 1 79 94 ASP A O 1
ATOM 738 N N . MET A 1 95 ? 7.57 -3.607 -20.688 1 80.38 95 MET A N 1
ATOM 739 C CA . MET A 1 95 ? 6.676 -3.078 -19.656 1 80.38 95 MET A CA 1
ATOM 740 C C . MET A 1 95 ? 6.918 -3.771 -18.312 1 80.38 95 MET A C 1
ATOM 742 O O . MET A 1 95 ? 6.496 -3.275 -17.266 1 80.38 95 MET A O 1
ATOM 746 N N . VAL A 1 96 ? 7.52 -4.871 -18.375 1 83.56 96 VAL A N 1
ATOM 747 C CA . VAL A 1 96 ? 7.746 -5.648 -17.156 1 83.56 96 VAL A CA 1
ATOM 748 C C . VAL A 1 96 ? 9.016 -5.168 -16.469 1 83.56 96 VAL A C 1
ATOM 750 O O . VAL A 1 96 ? 10.125 -5.434 -16.938 1 83.56 96 VAL A O 1
ATOM 753 N N . ARG A 1 97 ? 8.867 -4.539 -15.391 1 79.88 97 ARG A N 1
ATOM 754 C CA . ARG A 1 97 ? 9.992 -4.082 -14.57 1 79.88 97 ARG A CA 1
ATOM 755 C C . ARG A 1 97 ? 10.672 -5.258 -13.875 1 79.88 97 ARG A C 1
ATOM 757 O O . ARG A 1 97 ? 10.062 -6.309 -13.68 1 79.88 97 ARG A O 1
ATOM 764 N N . PRO A 1 98 ? 11.898 -5.137 -13.508 1 76.75 98 PRO A N 1
ATOM 765 C CA . PRO A 1 98 ? 12.664 -6.246 -12.938 1 76.75 98 PRO A CA 1
ATOM 766 C C . PRO A 1 98 ? 11.992 -6.871 -11.719 1 76.75 98 PRO A C 1
ATOM 768 O O . PRO A 1 98 ? 11.969 -8.094 -11.586 1 76.75 98 PRO A O 1
ATOM 771 N N . GLN A 1 99 ? 11.461 -6.008 -10.891 1 76 99 GLN A N 1
ATOM 772 C CA . GLN A 1 99 ? 10.805 -6.531 -9.688 1 76 99 GLN A CA 1
ATOM 773 C C . GLN A 1 99 ? 9.602 -7.391 -10.055 1 76 99 GLN A C 1
ATOM 775 O O . GLN A 1 99 ? 9.375 -8.438 -9.453 1 76 99 GLN A O 1
ATOM 780 N N . PHE A 1 100 ? 8.906 -6.984 -11.078 1 84.06 100 PHE A N 1
ATOM 781 C CA . PHE A 1 100 ? 7.746 -7.758 -11.5 1 84.06 100 PHE A CA 1
ATOM 782 C C . PHE A 1 100 ? 8.18 -9.016 -12.25 1 84.06 100 PHE A C 1
ATOM 784 O O . PHE A 1 100 ? 7.539 -10.062 -12.125 1 84.06 100 PHE A O 1
ATOM 791 N N . ALA A 1 101 ? 9.211 -8.859 -13.016 1 82.62 101 ALA A N 1
ATOM 792 C CA . ALA A 1 101 ? 9.758 -10.039 -13.672 1 82.62 101 ALA A CA 1
ATOM 793 C C . ALA A 1 101 ? 10.125 -11.117 -12.656 1 82.62 101 ALA A C 1
ATOM 795 O O . ALA A 1 101 ? 9.867 -12.305 -12.883 1 82.62 101 ALA A O 1
ATOM 796 N N . GLN A 1 102 ? 10.703 -10.695 -11.617 1 79.44 102 GLN A N 1
ATOM 797 C CA . GLN A 1 102 ? 11.039 -11.633 -10.547 1 79.44 102 GLN A CA 1
ATOM 798 C C . GLN A 1 102 ? 9.781 -12.289 -9.984 1 79.44 102 GLN A C 1
ATOM 800 O O . GLN A 1 102 ? 9.758 -13.508 -9.766 1 79.44 102 GLN A O 1
ATOM 805 N N . TYR A 1 103 ? 8.789 -11.547 -9.828 1 86.56 103 TYR A N 1
ATOM 806 C CA . TYR A 1 103 ? 7.516 -12.086 -9.352 1 86.56 103 TYR A CA 1
ATOM 807 C C . TYR A 1 103 ? 6.961 -13.117 -10.32 1 86.56 103 TYR A C 1
ATOM 809 O O . TYR A 1 103 ? 6.492 -14.18 -9.906 1 86.56 103 TYR A O 1
ATOM 817 N N . LEU A 1 104 ? 7.004 -12.781 -11.562 1 87.38 104 LEU A N 1
ATOM 818 C CA . LEU A 1 104 ? 6.488 -13.695 -12.578 1 87.38 104 LEU A CA 1
ATOM 819 C C . LEU A 1 104 ? 7.227 -15.031 -12.523 1 87.38 104 LEU A C 1
ATOM 821 O O . LEU A 1 104 ? 6.617 -16.094 -12.703 1 87.38 104 LEU A O 1
ATOM 825 N N . GLY A 1 105 ? 8.469 -14.961 -12.312 1 83.38 105 GLY A N 1
ATOM 826 C CA . GLY A 1 105 ? 9.242 -16.172 -12.133 1 83.38 105 GLY A CA 1
ATOM 827 C C . GLY A 1 105 ? 8.781 -17.016 -10.953 1 83.38 105 GLY A C 1
ATOM 828 O O . GLY A 1 105 ? 8.594 -18.219 -11.086 1 83.38 105 GLY A O 1
ATOM 829 N N . TYR A 1 106 ? 8.539 -16.375 -9.867 1 82.38 106 TYR A N 1
ATOM 830 C CA . TYR A 1 106 ? 8.086 -17.062 -8.672 1 82.38 106 TYR A CA 1
ATOM 831 C C . TYR A 1 106 ? 6.68 -17.625 -8.859 1 82.38 106 TYR A C 1
ATOM 833 O O . TYR A 1 106 ? 6.391 -18.75 -8.453 1 82.38 106 TYR A O 1
ATOM 841 N N . GLU A 1 107 ? 5.859 -16.812 -9.438 1 88.25 107 GLU A N 1
ATOM 842 C CA . GLU A 1 107 ? 4.484 -17.234 -9.703 1 88.25 107 GLU A CA 1
ATOM 843 C C . GLU A 1 107 ? 4.441 -18.5 -10.531 1 88.25 107 GLU A C 1
ATOM 845 O O . GLU A 1 107 ? 3.654 -19.406 -10.25 1 88.25 107 GLU A O 1
ATOM 850 N N . SER A 1 108 ? 5.336 -18.594 -11.453 1 84.69 108 SER A N 1
ATOM 851 C CA . SER A 1 108 ? 5.391 -19.75 -12.344 1 84.69 108 SER A CA 1
ATOM 852 C C . SER A 1 108 ? 5.844 -21 -11.602 1 84.69 108 SER A C 1
ATOM 854 O O . SER A 1 108 ? 5.457 -22.109 -11.953 1 84.69 108 SER A O 1
ATOM 856 N N . ALA A 1 109 ? 6.586 -20.812 -10.602 1 79.94 109 ALA A N 1
ATOM 857 C CA . ALA A 1 109 ? 7.16 -21.953 -9.883 1 79.94 109 ALA A CA 1
ATOM 858 C C . ALA A 1 109 ? 6.316 -22.312 -8.656 1 79.94 109 ALA A C 1
ATOM 860 O O . ALA A 1 109 ? 6.523 -23.359 -8.039 1 79.94 109 ALA A O 1
ATOM 861 N N . ALA A 1 110 ? 5.375 -21.5 -8.344 1 87.38 110 ALA A N 1
ATOM 862 C CA . ALA A 1 110 ? 4.613 -21.656 -7.105 1 87.38 110 ALA A CA 1
ATOM 863 C C . ALA A 1 110 ? 3.691 -22.875 -7.188 1 87.38 110 ALA A C 1
ATOM 865 O O . ALA A 1 110 ? 3.113 -23.156 -8.242 1 87.38 110 ALA A O 1
ATOM 866 N N . THR A 1 111 ? 3.572 -23.578 -6.062 1 87 111 THR A N 1
ATOM 867 C CA . THR A 1 111 ? 2.625 -24.688 -5.953 1 87 111 THR A CA 1
ATOM 868 C C . THR A 1 111 ? 1.296 -24.203 -5.379 1 87 111 THR A C 1
ATOM 870 O O . THR A 1 111 ? 0.272 -24.875 -5.523 1 87 111 THR A O 1
ATOM 873 N N . SER A 1 112 ? 1.366 -23.047 -4.699 1 93.06 112 SER A N 1
ATOM 874 C CA . SER A 1 112 ? 0.15 -22.438 -4.176 1 93.06 112 SER A CA 1
ATOM 875 C C . SER A 1 112 ? 0.236 -20.906 -4.215 1 93.06 112 SER A C 1
ATOM 877 O O . SER A 1 112 ? 1.321 -20.344 -4.082 1 93.06 112 SER A O 1
ATOM 879 N N . ILE A 1 113 ? -0.827 -20.344 -4.445 1 95.44 113 ILE A N 1
ATOM 880 C CA . ILE A 1 113 ? -0.967 -18.891 -4.441 1 95.44 113 ILE A CA 1
ATOM 881 C C . ILE A 1 113 ? -2.131 -18.484 -3.539 1 95.44 113 ILE A C 1
ATOM 883 O O . ILE A 1 113 ? -3.256 -18.969 -3.715 1 95.44 113 ILE A O 1
ATOM 887 N N . ARG A 1 114 ? -1.906 -17.703 -2.508 1 96.12 114 ARG A N 1
ATOM 888 C CA . ARG A 1 114 ? -2.916 -17.094 -1.65 1 96.12 114 ARG A CA 1
ATOM 889 C C . ARG A 1 114 ? -2.941 -15.57 -1.832 1 96.12 114 ARG A C 1
ATOM 891 O O . ARG A 1 114 ? -1.903 -14.914 -1.748 1 96.12 114 ARG A O 1
ATOM 898 N N . PHE A 1 115 ? -4.051 -15.078 -2.102 1 96 115 PHE A N 1
ATOM 899 C CA . PHE A 1 115 ? -4.121 -13.672 -2.48 1 96 115 PHE A CA 1
ATOM 900 C C . PHE A 1 115 ? -5.266 -12.977 -1.759 1 96 115 PHE A C 1
ATOM 902 O O . PHE A 1 115 ? -6.336 -13.555 -1.574 1 96 115 PHE A O 1
ATOM 909 N N . TYR A 1 116 ? -5.074 -11.688 -1.386 1 95.38 116 TYR A N 1
ATOM 910 C CA . TYR A 1 116 ? -6.094 -10.781 -0.866 1 95.38 116 TYR A CA 1
ATOM 911 C C . TYR A 1 116 ? -5.922 -9.383 -1.439 1 95.38 116 TYR A C 1
ATOM 913 O O . TYR A 1 116 ? -4.797 -8.891 -1.561 1 95.38 116 TYR A O 1
ATOM 921 N N . HIS A 1 117 ? -6.984 -8.789 -1.766 1 89.88 117 HIS A N 1
ATOM 922 C CA . HIS A 1 117 ? -7.031 -7.379 -2.131 1 89.88 117 HIS A CA 1
ATOM 923 C C . HIS A 1 117 ? -8.266 -6.699 -1.548 1 89.88 117 HIS A C 1
ATOM 925 O O . HIS A 1 117 ? -9.375 -7.234 -1.642 1 89.88 117 HIS A O 1
ATOM 931 N N . PRO A 1 118 ? -8.148 -5.473 -1.164 1 87.44 118 PRO A N 1
ATOM 932 C CA . PRO A 1 118 ? -9.273 -4.832 -0.478 1 87.44 118 PRO A CA 1
ATOM 933 C C . PRO A 1 118 ? -10.289 -4.238 -1.446 1 87.44 118 PRO A C 1
ATOM 935 O O . PRO A 1 118 ? -11.445 -4.016 -1.074 1 87.44 118 PRO A O 1
ATOM 938 N N . SER A 1 119 ? -9.906 -3.99 -2.764 1 90.44 119 SER A N 1
ATOM 939 C CA . SER A 1 119 ? -10.797 -3.109 -3.508 1 90.44 119 SER A CA 1
ATOM 940 C C . SER A 1 119 ? -11 -3.604 -4.938 1 90.44 119 SER A C 1
ATOM 942 O O . SER A 1 119 ? -11.914 -3.154 -5.633 1 90.44 119 SER A O 1
ATOM 944 N N . VAL A 1 120 ? -10.172 -4.441 -5.375 1 92.44 120 VAL A N 1
ATOM 945 C CA . VAL A 1 120 ? -10.242 -4.852 -6.773 1 92.44 120 VAL A CA 1
ATOM 946 C C . VAL A 1 120 ? -10.227 -6.375 -6.867 1 92.44 120 VAL A C 1
ATOM 948 O O . VAL A 1 120 ? -9.688 -7.051 -5.984 1 92.44 120 VAL A O 1
ATOM 951 N N . VAL A 1 121 ? -10.836 -6.859 -7.902 1 95.25 121 VAL A N 1
ATOM 952 C CA . VAL A 1 121 ? -10.797 -8.289 -8.188 1 95.25 121 VAL A CA 1
ATOM 953 C C . VAL A 1 121 ? -9.375 -8.711 -8.523 1 95.25 121 VAL A C 1
ATOM 955 O O . VAL A 1 121 ? -8.656 -7.996 -9.227 1 95.25 121 VAL A O 1
ATOM 958 N N . TYR A 1 122 ? -8.984 -9.867 -8.039 1 92.62 122 TYR A N 1
ATOM 959 C CA . TYR A 1 122 ? -7.68 -10.438 -8.336 1 92.62 122 TYR A CA 1
ATOM 960 C C . TYR A 1 122 ? -7.398 -10.398 -9.836 1 92.62 122 TYR A C 1
ATOM 962 O O . TYR A 1 122 ? -8.234 -10.805 -10.641 1 92.62 122 TYR A O 1
ATOM 970 N N . ALA A 1 123 ? -6.266 -9.945 -10.156 1 92 123 ALA A N 1
ATOM 971 C CA . ALA A 1 123 ? -5.891 -9.703 -11.547 1 92 123 ALA A CA 1
ATOM 972 C C . ALA A 1 123 ? -6.086 -10.953 -12.391 1 92 123 ALA A C 1
ATOM 974 O O . ALA A 1 123 ? -6.512 -10.875 -13.547 1 92 123 ALA A O 1
ATOM 975 N N . LEU A 1 124 ? -5.832 -12.117 -11.828 1 94.19 124 LEU A N 1
ATOM 976 C CA . LEU A 1 124 ? -5.848 -13.344 -12.617 1 94.19 124 LEU A CA 1
ATOM 977 C C . LEU A 1 124 ? -7.254 -13.93 -12.68 1 94.19 124 LEU A C 1
ATOM 979 O O . LEU A 1 124 ? -7.469 -14.969 -13.305 1 94.19 124 LEU A O 1
ATOM 983 N N . LEU A 1 125 ? -8.219 -13.258 -12.109 1 96.25 125 LEU A N 1
ATOM 984 C CA . LEU A 1 125 ? -9.617 -13.648 -12.234 1 96.25 125 LEU A CA 1
ATOM 985 C C . LEU A 1 125 ? -10.414 -12.578 -12.977 1 96.25 125 LEU A C 1
ATOM 987 O O . LEU A 1 125 ? -11.641 -12.641 -13.031 1 96.25 125 LEU A O 1
ATOM 991 N N . GLN A 1 126 ? -9.758 -11.656 -13.508 1 97 126 GLN A N 1
ATOM 992 C CA . GLN A 1 126 ? -10.43 -10.555 -14.188 1 97 126 GLN A CA 1
ATOM 993 C C . GLN A 1 126 ? -10.695 -10.898 -15.648 1 97 126 GLN A C 1
ATOM 995 O O . GLN A 1 126 ? -9.859 -11.508 -16.312 1 97 126 GLN A O 1
ATOM 1000 N N . ILE A 1 127 ? -11.867 -10.508 -16.125 1 96.94 127 ILE A N 1
ATOM 1001 C CA . ILE A 1 127 ? -12.094 -10.523 -17.562 1 96.94 127 ILE A CA 1
ATOM 1002 C C . ILE A 1 127 ? -11.406 -9.32 -18.219 1 96.94 127 ILE A C 1
ATOM 1004 O O . ILE A 1 127 ? -11.055 -8.352 -17.531 1 96.94 127 ILE A O 1
ATOM 1008 N N . GLU A 1 128 ? -11.188 -9.398 -19.438 1 95.44 128 GLU A N 1
ATOM 1009 C CA . GLU A 1 128 ? -10.398 -8.383 -20.141 1 95.44 128 GLU A CA 1
ATOM 1010 C C . GLU A 1 128 ? -11.031 -7 -20 1 95.44 128 GLU A C 1
ATOM 1012 O O . GLU A 1 128 ? -10.328 -6.02 -19.75 1 95.44 128 GLU A O 1
ATOM 1017 N N . ASP A 1 129 ? -12.32 -6.863 -20.156 1 96.12 129 ASP A N 1
ATOM 1018 C CA . ASP A 1 129 ? -13 -5.574 -20.078 1 96.12 129 ASP A CA 1
ATOM 1019 C C . ASP A 1 129 ? -12.82 -4.945 -18.703 1 96.12 129 ASP A C 1
ATOM 1021 O O . ASP A 1 129 ? -12.664 -3.727 -18.578 1 96.12 129 ASP A O 1
ATOM 1025 N N . TYR A 1 130 ? -12.906 -5.727 -17.688 1 97 130 TYR A N 1
ATOM 1026 C CA . TYR A 1 130 ? -12.664 -5.25 -16.328 1 97 130 TYR A CA 1
ATOM 1027 C C . TYR A 1 130 ? -11.242 -4.73 -16.172 1 97 130 TYR A C 1
ATOM 1029 O O . TYR A 1 130 ? -11.023 -3.646 -15.617 1 97 130 TYR A O 1
ATOM 1037 N N . THR A 1 131 ? -10.266 -5.5 -16.703 1 95.06 131 THR A N 1
ATOM 1038 C CA . THR A 1 131 ? -8.859 -5.121 -16.625 1 95.06 131 THR A CA 1
ATOM 1039 C C . THR A 1 131 ? -8.625 -3.775 -17.312 1 95.06 131 THR A C 1
ATOM 1041 O O . THR A 1 131 ? -7.984 -2.891 -16.75 1 95.06 131 THR A O 1
ATOM 1044 N N . MET A 1 132 ? -9.219 -3.629 -18.453 1 93.62 132 MET A N 1
ATOM 1045 C CA . MET A 1 132 ? -9.062 -2.395 -19.203 1 93.62 132 MET A CA 1
ATOM 1046 C C . MET A 1 132 ? -9.633 -1.204 -18.453 1 93.62 132 MET A C 1
ATOM 1048 O O . MET A 1 132 ? -9 -0.149 -18.375 1 93.62 132 MET A O 1
ATOM 1052 N N . ALA A 1 133 ? -10.789 -1.383 -17.906 1 94.38 133 ALA A N 1
ATOM 1053 C CA . ALA A 1 133 ? -11.438 -0.318 -17.141 1 94.38 133 ALA A CA 1
ATOM 1054 C C . ALA A 1 133 ? -10.648 0.028 -15.883 1 94.38 133 ALA A C 1
ATOM 1056 O O . ALA A 1 133 ? -10.539 1.199 -15.516 1 94.38 133 ALA A O 1
ATOM 1057 N N . GLN A 1 134 ? -10.148 -1.004 -15.219 1 93.44 134 GLN A N 1
ATOM 1058 C CA . GLN A 1 134 ? -9.391 -0.819 -13.984 1 93.44 134 GLN A CA 1
ATOM 1059 C C . GLN A 1 134 ? -8.102 -0.039 -14.234 1 93.44 134 GLN A C 1
ATOM 1061 O O . GLN A 1 134 ? -7.691 0.778 -13.414 1 93.44 134 GLN A O 1
ATOM 1066 N N . LEU A 1 135 ? -7.453 -0.269 -15.336 1 90.56 135 LEU A N 1
ATOM 1067 C CA . LEU A 1 135 ? -6.141 0.297 -15.625 1 90.56 135 LEU A CA 1
ATOM 1068 C C . LEU A 1 135 ? -6.27 1.651 -16.312 1 90.56 135 LEU A C 1
ATOM 1070 O O . LEU A 1 135 ? -5.301 2.414 -16.375 1 90.56 135 LEU A O 1
ATOM 1074 N N . ALA A 1 136 ? -7.41 2.023 -16.766 1 90.12 136 ALA A N 1
ATOM 1075 C CA . ALA A 1 136 ? -7.645 3.201 -17.609 1 90.12 136 ALA A CA 1
ATOM 1076 C C . ALA A 1 136 ? -7.164 4.469 -16.906 1 90.12 136 ALA A C 1
ATOM 1078 O O . ALA A 1 136 ? -6.496 5.309 -17.516 1 90.12 136 ALA A O 1
ATOM 1079 N N . PRO A 1 137 ? -7.406 4.656 -15.617 1 87.88 137 PRO A N 1
ATOM 1080 C CA . PRO A 1 137 ? -6.98 5.895 -14.961 1 87.88 137 PRO A CA 1
ATOM 1081 C C . PRO A 1 137 ? -5.465 6.031 -14.883 1 87.88 137 PRO A C 1
ATOM 1083 O O . PRO A 1 137 ? -4.949 7.133 -14.656 1 87.88 137 PRO A O 1
ATOM 1086 N N . ARG A 1 138 ? -4.758 4.973 -14.992 1 81.88 138 ARG A N 1
ATOM 1087 C CA . ARG A 1 138 ? -3.301 5.004 -14.906 1 81.88 138 ARG A CA 1
ATOM 1088 C C . ARG A 1 138 ? -2.672 5.027 -16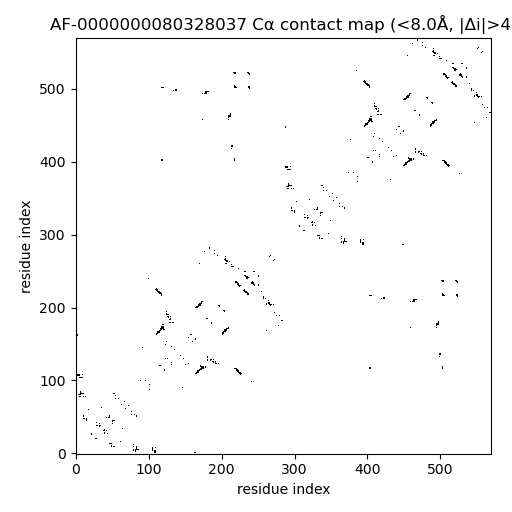.297 1 81.88 138 ARG A C 1
ATOM 1090 O O . ARG A 1 138 ? -1.454 4.895 -16.438 1 81.88 138 ARG A O 1
ATOM 1097 N N . GLU A 1 139 ? -3.504 5.07 -17.219 1 72.81 139 GLU A N 1
ATOM 1098 C CA . GLU A 1 139 ? -3.068 4.953 -18.609 1 72.81 139 GLU A CA 1
ATOM 1099 C C . GLU A 1 139 ? -2.041 6.023 -18.969 1 72.81 139 GLU A C 1
ATOM 1101 O O . GLU A 1 139 ? -2.229 7.199 -18.641 1 72.81 139 GLU A O 1
ATOM 1106 N N . ASN A 1 140 ? -0.878 5.445 -19.203 1 64.06 140 ASN A N 1
ATOM 1107 C CA . ASN A 1 140 ? 0.153 6.309 -19.766 1 64.06 140 ASN A CA 1
ATOM 1108 C C . ASN A 1 140 ? 0.65 5.777 -21.109 1 64.06 140 ASN A C 1
ATOM 1110 O O . ASN A 1 140 ? 1.619 5.02 -21.156 1 64.06 140 ASN A O 1
ATOM 1114 N N . GLY A 1 141 ? 0.161 6.152 -22.297 1 62.19 141 GLY A N 1
ATOM 1115 C CA . GLY A 1 141 ? 0.855 5.93 -23.547 1 62.19 141 GLY A CA 1
ATOM 1116 C C . GLY A 1 141 ? 0.526 4.59 -24.188 1 62.19 141 GLY A C 1
ATOM 1117 O O . GLY A 1 141 ? 1.361 4 -24.875 1 62.19 141 GLY A O 1
ATOM 1118 N N . GLY A 1 142 ? -0.689 3.902 -23.875 1 67.31 142 GLY A N 1
ATOM 1119 C CA . GLY A 1 142 ? -1.042 2.711 -24.641 1 67.31 142 GLY A CA 1
ATOM 1120 C C . GLY A 1 142 ? -0.662 1.424 -23.938 1 67.31 142 GLY A C 1
ATOM 1121 O O . GLY A 1 142 ? -0.868 0.333 -24.469 1 67.31 142 GLY A O 1
ATOM 1122 N N . LEU A 1 143 ? -0.195 1.442 -22.812 1 79 143 LEU A N 1
ATOM 1123 C CA . LEU A 1 143 ? 0.324 0.257 -22.141 1 79 143 LEU A CA 1
ATOM 1124 C C . LEU A 1 143 ? -0.804 -0.53 -21.469 1 79 143 LEU A C 1
ATOM 1126 O O . LEU A 1 143 ? -0.621 -1.692 -21.109 1 79 143 LEU A O 1
ATOM 1130 N N . THR A 1 144 ? -1.984 -0.052 -21.609 1 85.12 144 THR A N 1
ATOM 1131 C CA . THR A 1 144 ? -3.102 -0.719 -20.953 1 85.12 144 THR A CA 1
ATOM 1132 C C . THR A 1 144 ? -3.449 -2.023 -21.656 1 85.12 144 THR A C 1
ATOM 1134 O O . THR A 1 144 ? -3.654 -3.053 -21.016 1 85.12 144 THR A O 1
ATOM 1137 N N . ARG A 1 145 ? -3.428 -1.957 -22.922 1 85.62 145 ARG A N 1
ATOM 1138 C CA . ARG A 1 145 ? -3.756 -3.148 -23.703 1 85.62 145 ARG A CA 1
ATOM 1139 C C . ARG A 1 145 ? -2.693 -4.227 -23.516 1 85.62 145 ARG A C 1
ATOM 1141 O O . ARG A 1 145 ? -3.018 -5.41 -23.391 1 85.62 145 ARG A O 1
ATOM 1148 N N . ARG A 1 146 ? -1.52 -3.842 -23.516 1 87.5 146 ARG A N 1
ATOM 1149 C CA . ARG A 1 146 ? -0.419 -4.781 -23.328 1 87.5 146 ARG A CA 1
ATOM 1150 C C . ARG A 1 146 ? -0.475 -5.41 -21.938 1 87.5 146 ARG A C 1
ATOM 1152 O O . ARG A 1 146 ? -0.228 -6.609 -21.781 1 87.5 146 ARG A O 1
ATOM 1159 N N . SER A 1 147 ? -0.827 -4.59 -21.047 1 88.69 147 SER A N 1
ATOM 1160 C CA . SER A 1 147 ? -0.978 -5.098 -19.688 1 88.69 147 SER A CA 1
ATOM 1161 C C . SER A 1 147 ? -2.1 -6.125 -19.594 1 88.69 147 SER A C 1
ATOM 1163 O O . SER A 1 147 ? -1.957 -7.152 -18.938 1 88.69 147 SER A O 1
ATOM 1165 N N . ALA A 1 148 ? -3.156 -5.801 -20.297 1 90.75 148 ALA A N 1
ATOM 1166 C CA . ALA A 1 148 ? -4.277 -6.734 -20.328 1 90.75 148 ALA A CA 1
ATOM 1167 C C . ALA A 1 148 ? -3.887 -8.047 -20.984 1 90.75 148 ALA A C 1
ATOM 1169 O O . ALA A 1 148 ? -4.281 -9.125 -20.531 1 90.75 148 ALA A O 1
ATOM 1170 N N . GLU A 1 149 ? -3.074 -7.988 -21.969 1 91.75 149 GLU A N 1
ATOM 1171 C CA . GLU A 1 149 ? -2.586 -9.18 -22.656 1 91.75 149 GLU A CA 1
ATOM 1172 C C . GLU A 1 149 ? -1.698 -10.023 -21.75 1 91.75 149 GLU A C 1
ATOM 1174 O O . GLU A 1 149 ? -1.812 -11.25 -21.719 1 91.75 149 GLU A O 1
ATOM 1179 N N . LEU A 1 150 ? -0.846 -9.375 -21.094 1 92.44 150 LEU A N 1
ATOM 1180 C CA . LEU A 1 150 ? 0.021 -10.078 -20.156 1 92.44 150 LEU A CA 1
ATOM 1181 C C . LEU A 1 150 ? -0.802 -10.805 -19.094 1 92.44 150 LEU A C 1
ATOM 1183 O O . LEU A 1 150 ? -0.532 -11.961 -18.781 1 92.44 150 LEU A O 1
ATOM 1187 N N . ARG A 1 151 ? -1.808 -10.117 -18.594 1 93.12 151 ARG A N 1
ATOM 1188 C CA . ARG A 1 151 ? -2.668 -10.719 -17.578 1 93.12 151 ARG A CA 1
ATOM 1189 C C . ARG A 1 151 ? -3.395 -11.938 -18.125 1 93.12 151 ARG A C 1
ATOM 1191 O O . ARG A 1 151 ? -3.486 -12.969 -17.453 1 93.12 151 ARG A O 1
ATOM 1198 N N . THR A 1 152 ? -3.832 -11.828 -19.312 1 93.62 152 THR A N 1
ATOM 1199 C CA . THR A 1 152 ? -4.504 -12.945 -19.953 1 93.62 152 THR A CA 1
ATOM 1200 C C . THR A 1 152 ? -3.557 -14.133 -20.109 1 93.62 152 THR A C 1
ATOM 1202 O O . THR A 1 152 ? -3.924 -15.273 -19.828 1 93.62 152 THR A O 1
ATOM 1205 N N . THR A 1 153 ? -2.381 -13.844 -20.516 1 93 153 THR A N 1
ATOM 1206 C CA . THR A 1 153 ? -1.379 -14.891 -20.672 1 93 153 THR A CA 1
ATOM 1207 C C . THR A 1 153 ? -1.076 -15.562 -19.344 1 93 153 THR A C 1
ATOM 1209 O O . THR A 1 153 ? -0.947 -16.781 -19.266 1 93 153 THR A O 1
ATOM 1212 N N . ARG A 1 154 ? -0.992 -14.766 -18.328 1 93.88 154 ARG A N 1
ATOM 1213 C CA . ARG A 1 154 ? -0.776 -15.305 -16.984 1 93.88 154 ARG A CA 1
ATOM 1214 C C . ARG A 1 154 ? -1.92 -16.219 -16.578 1 93.88 154 ARG A C 1
ATOM 1216 O O . ARG A 1 154 ? -1.689 -17.297 -16.016 1 93.88 154 ARG A O 1
ATOM 1223 N N . GLN A 1 155 ? -3.111 -15.852 -16.875 1 95.06 155 GLN A N 1
ATOM 1224 C CA . GLN A 1 155 ? -4.293 -16.641 -16.547 1 95.06 155 GLN A CA 1
ATOM 1225 C C . GLN A 1 155 ? -4.262 -18 -17.25 1 95.06 155 GLN A C 1
ATOM 1227 O O . GLN A 1 155 ? -4.504 -19.031 -16.625 1 95.06 155 GLN A O 1
ATOM 1232 N N . GLU A 1 156 ? -3.955 -17.969 -18.453 1 93.31 156 GLU A N 1
ATOM 1233 C CA . GLU A 1 156 ? -3.893 -19.188 -19.25 1 93.31 156 GLU A CA 1
ATOM 1234 C C . GLU A 1 156 ? -2.838 -20.141 -18.703 1 93.31 156 GLU A C 1
ATOM 1236 O O . GLU A 1 156 ? -3.082 -21.344 -18.609 1 93.31 156 GLU A O 1
ATOM 1241 N N . ARG A 1 157 ? -1.771 -19.609 -18.375 1 89.19 157 ARG A N 1
ATOM 1242 C CA . ARG A 1 157 ? -0.666 -20.422 -17.875 1 89.19 157 ARG A CA 1
ATOM 1243 C C . ARG A 1 157 ? -1.001 -21.031 -16.516 1 89.19 157 ARG A C 1
ATOM 1245 O O . ARG A 1 157 ? -0.576 -22.156 -16.219 1 89.19 157 ARG A O 1
ATOM 1252 N N . LEU A 1 158 ? -1.743 -20.312 -15.773 1 91.62 158 LEU A N 1
ATOM 1253 C CA . LEU A 1 158 ? -2.025 -20.75 -14.414 1 91.62 158 LEU A CA 1
ATOM 1254 C C . LEU A 1 158 ? -3.219 -21.703 -14.391 1 91.62 158 LEU A C 1
ATOM 1256 O O . LEU A 1 158 ? -3.242 -22.656 -13.609 1 91.62 158 LEU A O 1
ATOM 1260 N N . PHE A 1 159 ? -4.156 -21.406 -15.242 1 92.44 159 PHE A N 1
ATOM 1261 C CA . PHE A 1 159 ? -5.43 -22.094 -15.039 1 92.44 159 PHE A CA 1
ATOM 1262 C C . PHE A 1 159 ? -5.68 -23.109 -16.156 1 92.44 159 PHE A C 1
ATOM 1264 O O . PHE A 1 159 ? -6.492 -24.031 -15.992 1 92.44 159 PHE A O 1
ATOM 1271 N N . ASP A 1 160 ? -5.004 -22.828 -17.219 1 89.38 160 ASP A N 1
ATOM 1272 C CA . ASP A 1 160 ? -5.219 -23.781 -18.297 1 89.38 160 ASP A CA 1
ATOM 1273 C C . ASP A 1 160 ? -4.449 -25.078 -18.047 1 89.38 160 ASP A C 1
ATOM 1275 O O . ASP A 1 160 ? -3.35 -25.062 -17.484 1 89.38 160 ASP A O 1
ATOM 1279 N N . GLY A 1 161 ? -5.062 -26.234 -18.344 1 83.94 161 GLY A N 1
ATOM 1280 C CA . GLY A 1 161 ? -4.395 -27.531 -18.203 1 83.94 161 GLY A CA 1
ATOM 1281 C C . GLY A 1 161 ? -4.594 -28.141 -16.828 1 83.94 161 GLY A C 1
ATOM 1282 O O . GLY A 1 161 ? -5.312 -27.594 -15.992 1 83.94 161 GLY A O 1
ATOM 1283 N N . ASP A 1 162 ? -3.859 -29.25 -16.578 1 83.06 162 ASP A N 1
ATOM 1284 C CA . ASP A 1 162 ? -4.113 -30.016 -15.367 1 83.06 162 ASP A CA 1
ATOM 1285 C C . ASP A 1 162 ? -3.043 -29.766 -14.312 1 83.06 162 ASP A C 1
ATOM 1287 O O . ASP A 1 162 ? -3.158 -30.219 -13.18 1 83.06 162 ASP A O 1
ATOM 1291 N N . HIS A 1 163 ? -2.041 -29.016 -14.852 1 83.38 163 HIS A N 1
ATOM 1292 C CA . HIS A 1 163 ? -0.956 -28.766 -13.914 1 83.38 163 HIS A CA 1
ATOM 1293 C C . HIS A 1 163 ? -0.881 -27.297 -13.539 1 83.38 163 HIS A C 1
ATOM 1295 O O . HIS A 1 163 ? -1.273 -26.422 -14.32 1 83.38 163 HIS A O 1
ATOM 1301 N N . GLY A 1 164 ? -0.953 -26.844 -12.312 1 86.56 164 GLY A N 1
ATOM 1302 C CA . GLY A 1 164 ? -0.847 -25.484 -11.812 1 86.56 164 GLY A CA 1
ATOM 1303 C C . GLY A 1 164 ? -0.979 -25.391 -10.305 1 86.56 164 GLY A C 1
ATOM 1304 O O . GLY A 1 164 ? -1.273 -26.391 -9.641 1 86.56 164 GLY A O 1
ATOM 1305 N N . PRO A 1 165 ? -0.738 -24.234 -9.938 1 91.25 165 PRO A N 1
ATOM 1306 C CA . PRO A 1 165 ? -0.807 -24.078 -8.477 1 91.25 165 PRO A CA 1
ATOM 1307 C C . PRO A 1 165 ? -2.24 -24.094 -7.953 1 91.25 165 PRO A C 1
ATOM 1309 O O . PRO A 1 165 ? -3.178 -23.797 -8.695 1 91.25 165 PRO A O 1
ATOM 1312 N N . ALA A 1 166 ? -2.369 -24.531 -6.719 1 94.88 166 ALA A N 1
ATOM 1313 C CA . ALA A 1 166 ? -3.613 -24.266 -6.004 1 94.88 166 ALA A CA 1
ATOM 1314 C C . ALA A 1 166 ? -3.76 -22.781 -5.703 1 94.88 166 ALA A C 1
ATOM 1316 O O . ALA A 1 166 ? -2.848 -22.156 -5.152 1 94.88 166 ALA A O 1
ATOM 1317 N N . VAL A 1 167 ? -4.824 -22.188 -6.102 1 96.56 167 VAL A N 1
ATOM 1318 C CA . VAL A 1 167 ? -5.031 -20.75 -5.934 1 96.56 167 VAL A CA 1
ATOM 1319 C C . VAL A 1 167 ? -6.16 -20.516 -4.938 1 96.56 167 VAL A C 1
ATOM 1321 O O . VAL A 1 167 ? -7.281 -20.984 -5.129 1 96.56 167 VAL A O 1
ATOM 1324 N N . SER A 1 168 ? -5.859 -19.844 -3.848 1 97.62 168 SER A N 1
ATOM 1325 C CA . SER A 1 168 ? -6.832 -19.453 -2.832 1 97.62 168 SER A CA 1
ATOM 1326 C C . SER A 1 168 ? -6.98 -17.938 -2.754 1 97.62 168 SER A C 1
ATOM 1328 O O . SER A 1 168 ? -6.027 -17.234 -2.41 1 97.62 168 SER A O 1
ATOM 1330 N N . ILE A 1 169 ? -8.156 -17.469 -3.027 1 97.38 169 ILE A N 1
ATOM 1331 C CA . ILE A 1 169 ? -8.383 -16.031 -3.107 1 97.38 169 ILE A CA 1
ATOM 1332 C C . ILE A 1 169 ? -9.469 -15.625 -2.109 1 97.38 169 ILE A C 1
ATOM 1334 O O . ILE A 1 169 ? -10.508 -16.281 -2.012 1 97.38 169 ILE A O 1
ATOM 1338 N N . VAL A 1 170 ? -9.203 -14.586 -1.358 1 97.38 170 VAL A N 1
ATOM 1339 C CA . VAL A 1 170 ? -10.227 -13.906 -0.574 1 97.38 170 VAL A CA 1
ATOM 1340 C C . VAL A 1 170 ? -10.484 -12.516 -1.154 1 97.38 170 VAL A C 1
ATOM 1342 O O . VAL A 1 170 ? -9.602 -11.656 -1.15 1 97.38 170 VAL A O 1
ATOM 1345 N N . LEU A 1 171 ? -11.672 -12.336 -1.682 1 96.19 171 LEU A N 1
ATOM 1346 C CA . LEU A 1 171 ? -12.086 -11.031 -2.193 1 96.19 171 LEU A CA 1
ATOM 1347 C C . LEU A 1 171 ? -12.828 -10.242 -1.124 1 96.19 171 LEU A C 1
ATOM 1349 O O . LEU A 1 171 ? -13.68 -10.789 -0.417 1 96.19 171 LEU A O 1
ATOM 1353 N N . ASP A 1 172 ? -12.477 -9 -1.003 1 96.5 172 ASP A N 1
ATOM 1354 C CA . ASP A 1 172 ? -13.281 -8.117 -0.163 1 96.5 172 ASP A CA 1
ATOM 1355 C C . ASP A 1 172 ? -14.617 -7.805 -0.819 1 96.5 172 ASP A C 1
ATOM 1357 O O . ASP A 1 172 ? -14.695 -7.641 -2.039 1 96.5 172 ASP A O 1
ATOM 1361 N N . GLU A 1 173 ? -15.641 -7.707 -0.095 1 97.06 173 GLU A N 1
ATOM 1362 C CA . GLU A 1 173 ? -16.953 -7.371 -0.628 1 97.06 173 GLU A CA 1
ATOM 1363 C C . GLU A 1 173 ? -16.906 -6.066 -1.424 1 97.06 173 GLU A C 1
ATOM 1365 O O . GLU A 1 173 ? -17.672 -5.891 -2.379 1 97.06 173 GLU A O 1
ATOM 1370 N N . ALA A 1 174 ? -16.078 -5.172 -1.077 1 96.31 174 ALA A N 1
ATOM 1371 C CA . ALA A 1 174 ? -15.906 -3.916 -1.801 1 96.31 174 ALA A CA 1
ATOM 1372 C C . ALA A 1 174 ? -15.531 -4.168 -3.26 1 96.31 174 ALA A C 1
ATOM 1374 O O . ALA A 1 174 ? -15.953 -3.43 -4.152 1 96.31 174 ALA A O 1
ATOM 1375 N N . ALA A 1 175 ? -14.75 -5.184 -3.508 1 95.88 175 ALA A N 1
ATOM 1376 C CA . ALA A 1 175 ? -14.32 -5.504 -4.867 1 95.88 175 ALA A CA 1
ATOM 1377 C C . ALA A 1 175 ? -15.492 -5.969 -5.719 1 95.88 175 ALA A C 1
ATOM 1379 O O . ALA A 1 175 ? -15.484 -5.805 -6.941 1 95.88 175 ALA A O 1
ATOM 1380 N N . LEU A 1 176 ? -16.484 -6.535 -5.082 1 96.69 176 LEU A N 1
ATOM 1381 C CA . LEU A 1 176 ? -17.688 -6.98 -5.797 1 96.69 176 LEU A CA 1
ATOM 1382 C C . LEU A 1 176 ? -18.609 -5.805 -6.094 1 96.69 176 LEU A C 1
ATOM 1384 O O . LEU A 1 176 ? -19.312 -5.805 -7.105 1 96.69 176 LEU A O 1
ATOM 1388 N N . ARG A 1 177 ? -18.547 -4.863 -5.211 1 96.25 177 ARG A N 1
ATOM 1389 C CA . ARG A 1 177 ? -19.578 -3.82 -5.281 1 96.25 177 ARG A CA 1
ATOM 1390 C C . ARG A 1 177 ? -19.062 -2.619 -6.074 1 96.25 177 ARG A C 1
ATOM 1392 O O . ARG A 1 177 ? -19.859 -1.825 -6.582 1 96.25 177 ARG A O 1
ATOM 1399 N N . ARG A 1 178 ? -17.797 -2.408 -6.129 1 95.81 178 ARG A N 1
ATOM 1400 C CA . ARG A 1 178 ? -17.234 -1.322 -6.926 1 95.81 178 ARG A CA 1
ATOM 1401 C C . ARG A 1 178 ? -17.5 -1.536 -8.414 1 95.81 178 ARG A C 1
ATOM 1403 O O . ARG A 1 178 ? -17.109 -2.557 -8.977 1 95.81 178 ARG A O 1
ATOM 1410 N N . VAL A 1 179 ? -18.078 -0.554 -9.031 1 96.88 179 VAL A N 1
ATOM 1411 C CA . VAL A 1 179 ? -18.547 -0.727 -10.406 1 96.88 179 VAL A CA 1
ATOM 1412 C C . VAL A 1 179 ? -17.438 -0.292 -11.375 1 96.88 179 VAL A C 1
ATOM 1414 O O . VAL A 1 179 ? -17.484 0.82 -11.906 1 96.88 179 VAL A O 1
ATOM 1417 N N . ILE A 1 180 ? -16.641 -1.21 -11.656 1 96.44 180 ILE A N 1
ATOM 1418 C CA . ILE A 1 180 ? -15.539 -0.95 -12.578 1 96.44 180 ILE A CA 1
ATOM 1419 C C . ILE A 1 180 ? -15.969 -1.312 -14 1 96.44 180 ILE A C 1
ATOM 1421 O O . ILE A 1 180 ? -16.391 -2.441 -14.258 1 96.44 180 ILE A O 1
ATOM 1425 N N . GLY A 1 181 ? -15.875 -0.375 -14.922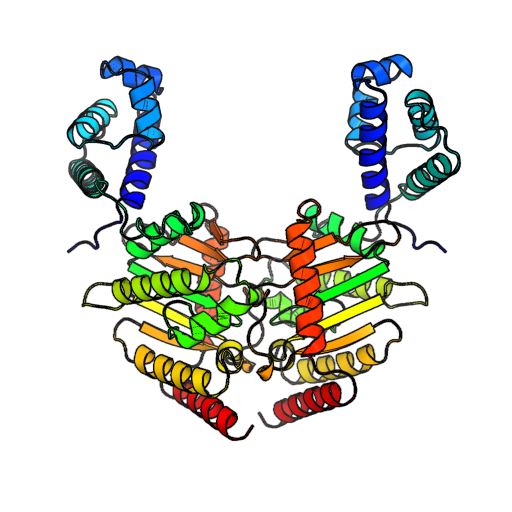 1 95.38 181 GLY A N 1
ATOM 1426 C CA . GLY A 1 181 ? -16.234 -0.606 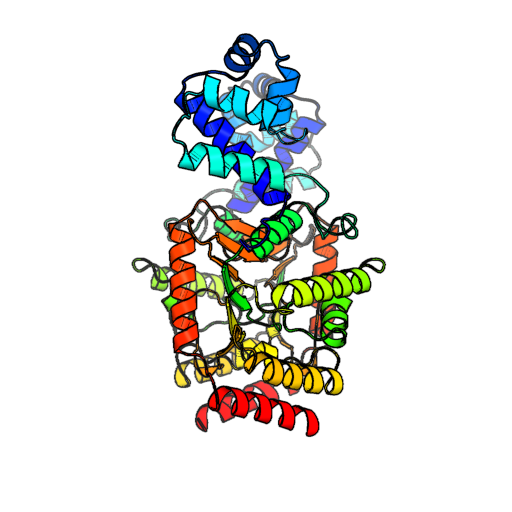-16.312 1 95.38 181 GLY A CA 1
ATOM 1427 C C . GLY A 1 181 ? -17.719 -0.472 -16.578 1 95.38 181 GLY A C 1
ATOM 1428 O O . GLY A 1 181 ? -18.172 -0.692 -17.703 1 95.38 181 GLY A O 1
ATOM 1429 N N . GLY A 1 182 ? -18.5 -0.138 -15.57 1 95.81 182 GLY A N 1
ATOM 1430 C CA . GLY A 1 182 ? -19.938 -0.021 -15.703 1 95.81 182 GLY A CA 1
ATOM 1431 C C . GLY A 1 182 ? -20.688 -1.29 -15.32 1 95.81 182 GLY A C 1
ATOM 1432 O O . GLY A 1 182 ? -20.062 -2.342 -15.141 1 95.81 182 GLY A O 1
ATOM 1433 N N . PRO A 1 183 ? -21.984 -1.181 -15.18 1 96.44 183 PRO A N 1
ATOM 1434 C CA . PRO A 1 183 ? -22.781 -2.311 -14.695 1 96.44 183 PRO A CA 1
ATOM 1435 C C . PRO A 1 183 ? -22.688 -3.535 -15.602 1 96.44 183 PRO A C 1
ATOM 1437 O O . PRO A 1 183 ? -22.672 -4.668 -15.117 1 96.44 183 PRO A O 1
ATOM 1440 N N . GLY A 1 184 ? -22.625 -3.287 -16.891 1 96.56 184 GLY A N 1
ATOM 1441 C CA . GLY A 1 184 ? -22.516 -4.402 -17.812 1 96.56 184 GLY A CA 1
ATOM 1442 C C . GLY A 1 184 ? -21.25 -5.207 -17.641 1 96.56 184 GLY A C 1
ATOM 1443 O O . GLY A 1 184 ? -21.297 -6.438 -17.562 1 96.56 184 GLY A O 1
ATOM 1444 N N . VAL A 1 185 ? -20.156 -4.57 -17.562 1 97.19 185 VAL A N 1
ATOM 1445 C CA . VAL A 1 185 ? -18.859 -5.215 -17.375 1 97.19 185 VAL A CA 1
ATOM 1446 C C . VAL A 1 185 ? -18.828 -5.918 -16.016 1 97.19 185 VAL A C 1
ATOM 1448 O O . VAL A 1 185 ? -18.359 -7.055 -15.914 1 97.19 185 VAL A O 1
ATOM 1451 N N . MET A 1 186 ? -19.391 -5.25 -15.055 1 97.44 186 MET A N 1
ATOM 1452 C CA . MET A 1 186 ? -19.375 -5.816 -13.711 1 97.44 186 MET A CA 1
ATOM 1453 C C . MET A 1 186 ? -20.203 -7.094 -13.641 1 97.44 186 MET A C 1
ATOM 1455 O O . MET A 1 186 ? -19.797 -8.07 -13 1 97.44 186 MET A O 1
ATOM 1459 N N . ARG A 1 187 ? -21.312 -7.105 -14.297 1 97.06 187 ARG A N 1
ATOM 1460 C CA . ARG A 1 187 ? -22.141 -8.305 -14.32 1 97.06 187 ARG A CA 1
ATOM 1461 C C . ARG A 1 187 ? -21.375 -9.484 -14.922 1 97.06 187 ARG A C 1
ATOM 1463 O O . ARG A 1 187 ? -21.375 -10.578 -14.359 1 97.06 187 ARG A O 1
ATOM 1470 N N . ARG A 1 188 ? -20.719 -9.258 -16.016 1 97.56 188 ARG A N 1
ATOM 1471 C CA . ARG A 1 188 ? -19.938 -10.305 -16.656 1 97.56 188 ARG A CA 1
ATOM 1472 C C . ARG A 1 188 ? -18.781 -10.758 -15.773 1 97.56 188 ARG A C 1
ATOM 1474 O O . ARG A 1 188 ? -18.484 -11.953 -15.703 1 97.56 188 ARG A O 1
ATOM 1481 N N . GLN A 1 189 ? -18.188 -9.812 -15.125 1 98.06 189 GLN A N 1
ATOM 1482 C CA . GLN A 1 189 ? -17.094 -10.133 -14.211 1 98.06 189 GLN A CA 1
ATOM 1483 C C . GLN A 1 189 ? -17.578 -11.008 -13.062 1 98.06 189 GLN A C 1
ATOM 1485 O O . GLN A 1 189 ? -16.906 -11.984 -12.695 1 98.06 189 GLN A O 1
ATOM 1490 N N . LEU A 1 190 ? -18.719 -10.625 -12.492 1 98.06 190 LEU A N 1
ATOM 1491 C CA . LEU A 1 190 ? -19.281 -11.398 -11.391 1 98.06 190 LEU A CA 1
ATOM 1492 C C . LEU A 1 190 ? -19.641 -12.805 -11.844 1 98.06 190 LEU A C 1
ATOM 1494 O O . LEU A 1 190 ? -19.422 -13.773 -11.109 1 98.06 190 LEU A O 1
ATOM 1498 N N . GLU A 1 191 ? -20.109 -12.898 -13.031 1 97.69 191 GLU A N 1
ATOM 1499 C CA . GLU A 1 191 ? -20.391 -14.211 -13.586 1 97.69 191 GLU A CA 1
ATOM 1500 C C . GLU A 1 191 ? -19.109 -15.023 -13.773 1 97.69 191 GLU A C 1
ATOM 1502 O O . GLU A 1 191 ? -19.094 -16.234 -13.516 1 97.69 191 GLU A O 1
ATOM 1507 N N . HIS A 1 192 ? -18.141 -14.375 -14.242 1 97.81 192 HIS A N 1
ATOM 1508 C CA . HIS A 1 192 ? -16.844 -15.031 -14.422 1 97.81 192 HIS A CA 1
ATOM 1509 C C . HIS A 1 192 ? -16.312 -15.555 -13.094 1 97.81 192 HIS A C 1
ATOM 1511 O O . HIS A 1 192 ? -15.742 -16.641 -13.031 1 97.81 192 HIS A O 1
ATOM 1517 N N . LEU A 1 193 ? -16.484 -14.773 -12.047 1 97.81 193 LEU A N 1
ATOM 1518 C CA . LEU A 1 193 ? -16.062 -15.203 -10.719 1 97.81 193 LEU A CA 1
ATOM 1519 C C . LEU A 1 193 ? -16.766 -16.484 -10.312 1 97.81 193 LEU A C 1
ATOM 1521 O O . LEU A 1 193 ? -16.141 -17.406 -9.758 1 97.81 193 LEU A O 1
ATOM 1525 N N . LYS A 1 194 ? -18.047 -16.547 -10.594 1 97.31 194 LYS A N 1
ATOM 1526 C CA . LYS A 1 194 ? -18.797 -17.766 -10.281 1 97.31 194 LYS A CA 1
ATOM 1527 C C . LYS A 1 194 ? -18.25 -18.969 -11.055 1 97.31 194 LYS A C 1
ATOM 1529 O O . LYS A 1 194 ? -18.156 -20.062 -10.516 1 97.31 194 LYS A O 1
ATOM 1534 N N . THR A 1 195 ? -17.922 -18.734 -12.312 1 96.81 195 THR A N 1
ATOM 1535 C CA . THR A 1 195 ? -17.328 -19.781 -13.141 1 96.81 195 THR A CA 1
ATOM 1536 C C . THR A 1 195 ? -16.016 -20.266 -12.562 1 96.81 195 THR A C 1
ATOM 1538 O O . THR A 1 195 ? -15.773 -21.469 -12.445 1 96.81 195 THR A O 1
ATOM 1541 N N . MET A 1 196 ? -15.188 -19.328 -12.148 1 96.31 196 MET A N 1
ATOM 1542 C CA . MET A 1 196 ? -13.859 -19.672 -11.633 1 96.31 196 MET A CA 1
ATOM 1543 C C . MET A 1 196 ? -13.969 -20.359 -10.281 1 96.31 196 MET A C 1
ATOM 1545 O O . MET A 1 196 ? -13.109 -21.172 -9.922 1 96.31 196 MET A O 1
ATOM 1549 N N . ALA A 1 197 ? -15.039 -20.062 -9.547 1 96.12 197 ALA A N 1
ATOM 1550 C CA . ALA A 1 197 ? -15.258 -20.703 -8.25 1 96.12 197 ALA A CA 1
ATOM 1551 C C . ALA A 1 197 ? -15.445 -22.203 -8.398 1 96.12 197 ALA A C 1
ATOM 1553 O O . ALA A 1 197 ? -15.297 -22.953 -7.43 1 96.12 197 ALA A O 1
ATOM 1554 N N . ARG A 1 198 ? -15.695 -22.656 -9.578 1 94.94 198 ARG A N 1
ATOM 1555 C CA . ARG A 1 198 ? -15.922 -24.062 -9.836 1 94.94 198 ARG A CA 1
ATOM 1556 C C . ARG A 1 198 ? -14.648 -24.75 -10.312 1 94.94 198 ARG A C 1
ATOM 1558 O O . ARG A 1 198 ? -14.602 -25.969 -10.453 1 94.94 198 ARG A O 1
ATOM 1565 N N . HIS A 1 199 ? -13.672 -23.953 -10.656 1 94.94 199 HIS A N 1
ATOM 1566 C CA . HIS A 1 199 ? -12.398 -24.531 -11.078 1 94.94 199 HIS A CA 1
ATOM 1567 C C . HIS A 1 199 ? -11.789 -25.391 -9.977 1 94.94 199 HIS A C 1
ATOM 1569 O O . HIS A 1 199 ? -11.734 -24.984 -8.82 1 94.94 199 HIS A O 1
ATOM 1575 N N . PRO A 1 200 ? -11.32 -26.562 -10.211 1 94.44 200 PRO A N 1
ATOM 1576 C CA . PRO A 1 200 ? -10.891 -27.516 -9.188 1 94.44 200 PRO A CA 1
ATOM 1577 C C . PRO A 1 200 ? -9.695 -27.031 -8.375 1 94.44 200 PRO A C 1
ATOM 1579 O O . PRO A 1 200 ? -9.5 -27.453 -7.234 1 94.44 200 PRO A O 1
ATOM 1582 N N . ARG A 1 201 ? -8.898 -26.141 -8.906 1 96 201 ARG A N 1
ATOM 1583 C CA . ARG A 1 201 ? -7.711 -25.688 -8.188 1 96 201 ARG A CA 1
ATOM 1584 C C . ARG A 1 201 ? -7.926 -24.297 -7.609 1 96 201 ARG A C 1
ATOM 1586 O O . ARG A 1 201 ? -6.984 -23.672 -7.109 1 96 201 ARG A O 1
ATOM 1593 N N . VAL A 1 202 ? -9.109 -23.781 -7.734 1 96.75 202 VAL A N 1
ATOM 1594 C CA . VAL A 1 202 ? -9.391 -22.422 -7.266 1 96.75 202 VAL A CA 1
ATOM 1595 C C . VAL A 1 202 ? -10.344 -22.484 -6.07 1 96.75 202 VAL A C 1
ATOM 1597 O O . VAL A 1 202 ? -11.406 -23.094 -6.145 1 96.75 202 VAL A O 1
ATOM 1600 N N . THR A 1 203 ? -9.938 -21.938 -5 1 97.56 203 THR A N 1
ATOM 1601 C CA . THR A 1 203 ? -10.805 -21.672 -3.859 1 97.56 203 THR A CA 1
ATOM 1602 C C . THR A 1 203 ? -11.086 -20.188 -3.73 1 97.56 203 THR A C 1
ATOM 1604 O O . THR A 1 203 ? -10.188 -19.406 -3.424 1 97.56 203 THR A O 1
ATOM 1607 N N . LEU A 1 204 ? -12.266 -19.828 -3.988 1 97.62 204 LEU A N 1
ATOM 1608 C CA . LEU A 1 204 ? -12.672 -18.438 -3.955 1 97.62 204 LEU A CA 1
ATOM 1609 C C . LEU A 1 204 ? -13.57 -18.156 -2.752 1 97.62 204 LEU A C 1
ATOM 1611 O O . LEU A 1 204 ? -14.484 -18.922 -2.461 1 97.62 204 LEU A O 1
ATOM 1615 N N . ARG A 1 205 ? -13.273 -17.125 -2.002 1 98.19 205 ARG A N 1
ATOM 1616 C CA . ARG A 1 205 ? -14.062 -16.656 -0.863 1 98.19 205 ARG A CA 1
ATOM 1617 C C . ARG A 1 205 ? -14.312 -15.164 -0.938 1 98.19 205 ARG A C 1
ATOM 1619 O O . ARG A 1 205 ? -13.586 -14.438 -1.618 1 98.19 205 ARG A O 1
ATOM 1626 N N . VAL A 1 206 ? -15.383 -14.742 -0.325 1 98 206 VAL A N 1
ATOM 1627 C CA . VAL A 1 206 ? -15.695 -13.312 -0.256 1 98 206 VAL A CA 1
ATOM 1628 C C . VAL A 1 206 ? -15.766 -12.875 1.203 1 98 206 VAL A C 1
ATOM 1630 O O . VAL A 1 206 ? -16.516 -13.438 1.994 1 98 206 VAL A O 1
ATOM 1633 N N . LEU A 1 207 ? -14.961 -11.93 1.555 1 97.69 207 LEU A N 1
ATOM 1634 C CA . LEU A 1 207 ? -14.961 -11.359 2.896 1 97.69 207 LEU A CA 1
ATOM 1635 C C . LEU A 1 207 ? -16.047 -10.289 3.031 1 97.69 207 LEU A C 1
ATOM 1637 O O . LEU A 1 207 ? -15.914 -9.203 2.467 1 97.69 207 LEU A O 1
ATOM 1641 N N . PRO A 1 208 ? -17.109 -10.625 3.75 1 96.94 208 PRO A N 1
ATOM 1642 C CA . PRO A 1 208 ? -18.188 -9.648 3.887 1 96.94 208 PRO A CA 1
ATOM 1643 C C . PRO A 1 208 ? -17.781 -8.445 4.738 1 96.94 208 PRO A C 1
ATOM 1645 O O . PRO A 1 208 ? -16.859 -8.531 5.543 1 96.94 208 PRO A O 1
ATOM 1648 N N . PHE A 1 209 ? -18.453 -7.348 4.621 1 96 209 PHE A N 1
ATOM 1649 C CA . PHE A 1 209 ? -18.203 -6.141 5.395 1 96 209 PHE A CA 1
ATOM 1650 C C . PHE A 1 209 ? -18.344 -6.41 6.887 1 96 209 PHE A C 1
ATOM 1652 O O . PHE A 1 209 ? -17.656 -5.797 7.707 1 96 209 PHE A O 1
ATOM 1659 N N . THR A 1 210 ? -19.141 -7.336 7.219 1 94.75 210 THR A N 1
ATOM 1660 C CA . THR A 1 210 ? -19.438 -7.637 8.617 1 94.75 210 THR A CA 1
ATOM 1661 C C . THR A 1 210 ? -18.25 -8.312 9.289 1 94.75 210 THR A C 1
ATOM 1663 O O . THR A 1 210 ? -18.203 -8.422 10.516 1 94.75 210 THR A O 1
ATOM 1666 N N . ALA A 1 211 ? -17.281 -8.797 8.508 1 94.62 211 ALA A N 1
ATOM 1667 C CA . ALA A 1 211 ? -16.094 -9.438 9.055 1 94.62 211 ALA A CA 1
ATOM 1668 C C . ALA A 1 211 ? -15.242 -8.438 9.844 1 94.62 211 ALA A C 1
ATOM 1670 O O . ALA A 1 211 ? -14.383 -8.836 10.633 1 94.62 211 ALA A O 1
ATOM 1671 N N . GLY A 1 212 ? -15.422 -7.121 9.555 1 94.06 212 GLY A N 1
ATOM 1672 C CA . GLY A 1 212 ? -14.758 -6.102 10.344 1 94.06 212 GLY A CA 1
ATOM 1673 C C . GLY A 1 212 ? -13.289 -5.938 9.992 1 94.06 212 GLY A C 1
ATOM 1674 O O . GLY A 1 212 ? -12.914 -6.035 8.82 1 94.06 212 GLY A O 1
ATOM 1675 N N . ALA A 1 213 ? -12.508 -5.605 10.992 1 94.25 213 ALA A N 1
ATOM 1676 C CA . ALA A 1 213 ? -11.109 -5.266 10.781 1 94.25 213 ALA A CA 1
ATOM 1677 C C . ALA A 1 213 ? -10.234 -6.516 10.734 1 94.25 213 ALA A C 1
ATOM 1679 O O . ALA A 1 213 ? -10.578 -7.535 11.344 1 94.25 213 ALA A O 1
ATOM 1680 N N . HIS A 1 214 ? -9.195 -6.477 10.031 1 93.81 214 HIS A N 1
ATOM 1681 C CA . HIS A 1 214 ? -8.172 -7.512 9.992 1 93.81 214 HIS A CA 1
ATOM 1682 C C . HIS A 1 214 ? -6.789 -6.906 9.773 1 93.81 214 HIS A C 1
ATOM 1684 O O . HIS A 1 214 ? -6.652 -5.688 9.633 1 93.81 214 HIS A O 1
ATOM 1690 N N . TYR A 1 215 ? -5.809 -7.676 9.695 1 90.88 215 TYR A N 1
ATOM 1691 C CA . TYR A 1 215 ? -4.418 -7.242 9.742 1 90.88 215 TYR A CA 1
ATOM 1692 C C . TYR A 1 215 ? -4.055 -6.434 8.5 1 90.88 215 TYR A C 1
ATOM 1694 O O . TYR A 1 215 ? -3.285 -5.473 8.578 1 90.88 215 TYR A O 1
ATOM 1702 N N . SER A 1 216 ? -4.527 -6.73 7.359 1 89.69 216 SER A N 1
ATOM 1703 C CA . SER A 1 216 ? -4.105 -6.137 6.098 1 89.69 216 SER A CA 1
ATOM 1704 C C . SER A 1 216 ? -5.211 -5.273 5.496 1 89.69 216 SER A C 1
ATOM 1706 O O . SER A 1 216 ? -5.551 -5.418 4.32 1 89.69 216 SER A O 1
ATOM 1708 N N . MET A 1 217 ? -5.691 -4.312 6.176 1 85.81 217 MET A N 1
ATOM 1709 C CA . MET A 1 217 ? -6.785 -3.455 5.727 1 85.81 217 MET A CA 1
ATOM 1710 C C . MET A 1 217 ? -6.316 -2.516 4.621 1 85.81 217 MET A C 1
ATOM 1712 O O . MET A 1 217 ? -7.094 -2.156 3.734 1 85.81 217 MET A O 1
ATOM 1716 N N . GLY A 1 218 ? -5.137 -2.176 4.652 1 78.31 218 GLY A N 1
ATOM 1717 C CA . GLY A 1 218 ? -4.711 -1.085 3.789 1 78.31 218 GLY A CA 1
ATOM 1718 C C . GLY A 1 218 ? -3.865 -1.549 2.615 1 78.31 218 GLY A C 1
ATOM 1719 O O . GLY A 1 218 ? -3.402 -0.732 1.817 1 78.31 218 GLY A O 1
ATOM 1720 N N . SER A 1 219 ? -3.703 -2.84 2.49 1 82.69 219 SER A N 1
ATOM 1721 C CA . SER A 1 219 ? -2.809 -3.291 1.428 1 82.69 219 SER A CA 1
ATOM 1722 C C . SER A 1 219 ? -3.189 -4.684 0.939 1 82.69 219 SER A C 1
ATOM 1724 O O . SER A 1 219 ? -3.801 -5.461 1.676 1 82.69 219 SER A O 1
ATOM 1726 N N . SER A 1 220 ? -2.842 -4.898 -0.269 1 90.5 220 SER A N 1
ATOM 1727 C CA . SER A 1 220 ? -2.959 -6.242 -0.82 1 90.5 220 SER A CA 1
ATOM 1728 C C . SER A 1 220 ? -1.696 -7.059 -0.562 1 90.5 220 SER A C 1
ATOM 1730 O O . SER A 1 220 ? -0.634 -6.496 -0.284 1 90.5 220 SER A O 1
ATOM 1732 N N . PHE A 1 221 ? -1.885 -8.375 -0.57 1 91.94 221 PHE A N 1
ATOM 1733 C CA . PHE A 1 221 ? -0.705 -9.219 -0.424 1 91.94 221 PHE A CA 1
ATOM 1734 C C . PHE A 1 221 ? -0.897 -10.547 -1.142 1 91.94 221 PHE A C 1
ATOM 1736 O O . PHE A 1 221 ? -2.029 -10.961 -1.398 1 91.94 221 PHE A O 1
ATOM 1743 N N . THR A 1 222 ? 0.236 -11.125 -1.473 1 93.5 222 THR A N 1
ATOM 1744 C CA . THR A 1 222 ? 0.293 -12.445 -2.09 1 93.5 222 THR A CA 1
ATOM 1745 C C . THR A 1 222 ? 1.288 -13.344 -1.356 1 93.5 222 THR A C 1
ATOM 1747 O O . THR A 1 222 ? 2.4 -12.914 -1.039 1 93.5 222 THR A O 1
ATOM 1750 N N . LEU A 1 223 ? 0.842 -14.516 -0.992 1 92.19 223 LEU A N 1
ATOM 1751 C CA . LEU A 1 223 ? 1.711 -15.555 -0.461 1 92.19 223 LEU A CA 1
ATOM 1752 C C . LEU A 1 223 ? 1.923 -16.656 -1.489 1 92.19 223 LEU A C 1
ATOM 1754 O O . LEU A 1 223 ? 0.96 -17.281 -1.944 1 92.19 223 LEU A O 1
ATOM 1758 N N . LEU A 1 224 ? 3.133 -16.859 -1.861 1 90.38 224 LEU A N 1
ATOM 1759 C CA . LEU A 1 224 ? 3.488 -17.938 -2.775 1 90.38 224 LEU A CA 1
ATOM 1760 C C . LEU A 1 224 ? 4.117 -19.109 -2.021 1 90.38 224 LEU A C 1
ATOM 1762 O O . LEU A 1 224 ? 5.055 -18.906 -1.241 1 90.38 224 LEU A O 1
ATOM 1766 N N . GLY A 1 225 ? 3.508 -20.25 -2.209 1 86.19 225 GLY A N 1
ATOM 1767 C CA . GLY A 1 225 ? 4.059 -21.453 -1.617 1 86.19 225 GLY A CA 1
ATOM 1768 C C . GLY A 1 225 ? 4.848 -22.297 -2.604 1 86.19 225 GLY A C 1
ATOM 1769 O O . GLY A 1 225 ? 4.52 -22.344 -3.789 1 86.19 225 GLY A O 1
ATOM 1770 N N . PHE A 1 226 ? 5.879 -22.984 -2.033 1 80.44 226 PHE A N 1
ATOM 1771 C CA . PHE A 1 226 ? 6.754 -23.812 -2.854 1 80.44 226 PHE A CA 1
ATOM 1772 C C . PHE A 1 226 ? 6.918 -25.203 -2.244 1 80.44 226 PHE A C 1
ATOM 1774 O O . PHE A 1 226 ? 6.645 -25.391 -1.059 1 80.44 226 PHE A O 1
ATOM 1781 N N . THR A 1 227 ? 7.184 -26.219 -3.039 1 72 227 THR A N 1
ATOM 1782 C CA . THR A 1 227 ? 7.371 -27.578 -2.576 1 72 227 THR A CA 1
ATOM 1783 C C . THR A 1 227 ? 8.445 -27.641 -1.494 1 72 227 THR A C 1
ATOM 1785 O O . THR A 1 227 ? 8.266 -28.312 -0.47 1 72 227 THR A O 1
ATOM 1788 N N . ASP A 1 228 ? 9.586 -27.078 -1.639 1 62.66 228 ASP A N 1
ATOM 1789 C CA . ASP A 1 228 ? 10.695 -27.266 -0.701 1 62.66 228 ASP A CA 1
ATOM 1790 C C . ASP A 1 228 ? 11.125 -25.938 -0.098 1 62.66 228 ASP A C 1
ATOM 1792 O O . ASP A 1 228 ? 12.266 -25.781 0.347 1 62.66 228 ASP A O 1
ATOM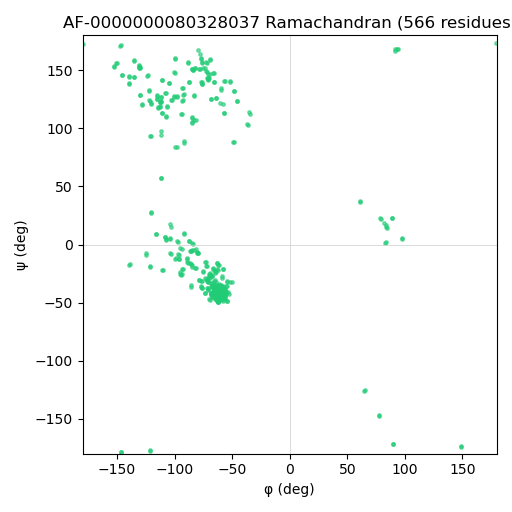 1796 N N . GLY A 1 229 ? 10.172 -25.062 -0.039 1 62.81 229 GLY A N 1
ATOM 1797 C CA . GLY A 1 229 ? 10.656 -23.781 0.472 1 62.81 229 GLY A CA 1
ATOM 1798 C C . GLY A 1 229 ? 9.609 -23.031 1.273 1 62.81 229 GLY A C 1
ATOM 1799 O O . GLY A 1 229 ? 8.469 -23.484 1.404 1 62.81 229 GLY A O 1
ATOM 1800 N N . ASP A 1 230 ? 10.141 -21.984 1.867 1 67.31 230 ASP A N 1
ATOM 1801 C CA . ASP A 1 230 ? 9.273 -21.094 2.629 1 67.31 230 ASP A CA 1
ATOM 1802 C C . ASP A 1 230 ? 8.391 -20.266 1.702 1 67.31 230 ASP A C 1
ATOM 1804 O O . ASP A 1 230 ? 8.734 -20.047 0.542 1 67.31 230 ASP A O 1
ATOM 1808 N N . ASP A 1 231 ? 7.324 -19.984 2.178 1 78.94 231 ASP A N 1
ATOM 1809 C CA . ASP A 1 231 ? 6.441 -19.078 1.453 1 78.94 231 ASP A CA 1
ATOM 1810 C C . ASP A 1 231 ? 7.129 -17.734 1.17 1 78.94 231 ASP A C 1
ATOM 1812 O O . ASP A 1 231 ? 7.957 -17.281 1.963 1 78.94 231 ASP A O 1
ATOM 1816 N N . LEU A 1 232 ? 6.867 -17.281 0.046 1 84.19 232 LEU A N 1
ATOM 1817 C CA . LEU A 1 232 ? 7.293 -15.93 -0.327 1 84.19 232 LEU A CA 1
ATOM 1818 C C . LEU A 1 232 ? 6.137 -14.945 -0.217 1 84.19 232 LEU A C 1
ATOM 1820 O O . LEU A 1 232 ? 5.043 -15.203 -0.724 1 84.19 232 LEU A O 1
ATOM 1824 N N . LEU A 1 233 ? 6.418 -13.859 0.533 1 88.56 233 LEU A N 1
ATOM 1825 C CA . LEU A 1 233 ? 5.414 -12.812 0.711 1 88.56 233 LEU A CA 1
ATOM 1826 C C . LEU A 1 233 ? 5.652 -11.656 -0.252 1 88.56 233 LEU A C 1
ATOM 1828 O O . LEU A 1 233 ? 6.766 -11.133 -0.333 1 88.56 233 LEU A O 1
ATOM 1832 N N . TYR A 1 234 ? 4.621 -11.32 -0.967 1 87.69 234 TYR A N 1
ATOM 1833 C CA . TYR A 1 234 ? 4.633 -10.141 -1.829 1 87.69 234 TYR A CA 1
ATOM 1834 C C . TYR A 1 234 ? 3.623 -9.109 -1.354 1 87.69 234 TYR A C 1
ATOM 1836 O O . TYR A 1 234 ? 2.441 -9.414 -1.18 1 87.69 234 TYR A O 1
ATOM 1844 N N . LEU A 1 235 ? 4.125 -7.871 -1.188 1 86.06 235 LEU A N 1
ATOM 1845 C CA . LEU A 1 235 ? 3.279 -6.754 -0.774 1 86.06 235 LEU A CA 1
ATOM 1846 C C . LEU A 1 235 ? 3.199 -5.695 -1.869 1 86.06 235 LEU A C 1
ATOM 1848 O O . LEU A 1 235 ? 4.227 -5.273 -2.404 1 86.06 235 LEU A O 1
ATOM 1852 N N . GLU A 1 236 ? 2.025 -5.422 -2.205 1 77.38 236 GLU A N 1
ATOM 1853 C CA . GLU A 1 236 ? 1.832 -4.391 -3.219 1 77.38 236 GLU A CA 1
ATOM 1854 C C . GLU A 1 236 ? 1.639 -3.018 -2.58 1 77.38 236 GLU A C 1
ATOM 1856 O O . GLU A 1 236 ? 0.901 -2.881 -1.602 1 77.38 236 GLU A O 1
ATOM 1861 N N . GLY A 1 237 ? 2.42 -2.049 -3.057 1 72.69 237 GLY A N 1
ATOM 1862 C CA . GLY A 1 237 ? 2.283 -0.667 -2.625 1 72.69 237 GLY A CA 1
ATOM 1863 C C . GLY A 1 237 ? 1.994 0.288 -3.77 1 72.69 237 GLY A C 1
ATOM 1864 O O . GLY A 1 237 ? 1.747 -0.143 -4.898 1 72.69 237 GLY A O 1
ATOM 1865 N N . ALA A 1 238 ? 1.911 1.555 -3.469 1 67.88 238 ALA A N 1
ATOM 1866 C CA . ALA A 1 238 ? 1.573 2.588 -4.445 1 67.88 238 ALA A CA 1
ATOM 1867 C C . ALA A 1 238 ? 2.625 2.664 -5.547 1 67.88 238 ALA A C 1
ATOM 1869 O O . ALA A 1 238 ? 2.297 2.93 -6.707 1 67.88 238 ALA A O 1
ATOM 1870 N N . THR A 1 239 ? 3.865 2.432 -5.133 1 65.31 239 THR A N 1
ATOM 1871 C CA . THR A 1 239 ? 4.934 2.641 -6.102 1 65.31 239 THR A CA 1
ATOM 1872 C C . THR A 1 239 ? 5.52 1.307 -6.555 1 65.31 239 THR A C 1
ATOM 1874 O O . THR A 1 239 ? 6.551 1.274 -7.23 1 65.31 239 THR A O 1
ATOM 1877 N N . GLY A 1 240 ? 4.906 0.225 -6.125 1 65.5 240 GLY A N 1
ATOM 1878 C CA . GLY A 1 240 ? 5.395 -1.063 -6.59 1 65.5 240 GLY A CA 1
ATOM 1879 C C . GLY A 1 240 ? 5.215 -2.172 -5.57 1 65.5 240 GLY A C 1
ATOM 1880 O O . GLY A 1 240 ? 4.469 -2.018 -4.602 1 65.5 240 GLY A O 1
ATOM 1881 N N . SER A 1 241 ? 5.773 -3.309 -5.938 1 66.88 241 SER A N 1
ATOM 1882 C CA . SER A 1 241 ? 5.66 -4.492 -5.09 1 66.88 241 SER A CA 1
ATOM 1883 C C . SER A 1 241 ? 7.004 -4.859 -4.469 1 66.88 241 SER A C 1
ATOM 1885 O O . SER A 1 241 ? 8.055 -4.566 -5.039 1 66.88 241 SER A O 1
ATOM 1887 N N . VAL A 1 242 ? 6.938 -5.293 -3.219 1 68.25 242 VAL A N 1
ATOM 1888 C CA . VAL A 1 242 ? 8.148 -5.703 -2.521 1 68.25 242 VAL A CA 1
ATOM 1889 C C . VAL A 1 242 ? 8.016 -7.156 -2.064 1 68.25 242 VAL A C 1
ATOM 1891 O O . VAL A 1 242 ? 6.996 -7.543 -1.49 1 68.25 242 VAL A O 1
ATOM 1894 N N . ALA A 1 243 ? 8.984 -7.902 -2.516 1 67.5 243 ALA A N 1
ATOM 1895 C CA . ALA A 1 243 ? 9.094 -9.266 -2.01 1 67.5 243 ALA A CA 1
ATOM 1896 C C . ALA A 1 243 ? 9.844 -9.305 -0.684 1 67.5 243 ALA A C 1
ATOM 1898 O O . ALA A 1 243 ? 10.883 -8.656 -0.533 1 67.5 243 ALA A O 1
ATOM 1899 N N . ASN A 1 244 ? 9.195 -9.945 0.277 1 68.69 244 ASN A N 1
ATOM 1900 C CA . ASN A 1 244 ? 9.859 -10.117 1.564 1 68.69 244 ASN A CA 1
ATOM 1901 C C . ASN A 1 244 ? 10.195 -11.578 1.825 1 68.69 244 ASN A C 1
ATOM 1903 O O . ASN A 1 244 ? 9.336 -12.359 2.248 1 68.69 244 ASN A O 1
ATOM 1907 N N . ARG A 1 245 ? 11.391 -11.93 1.544 1 63.78 245 ARG A N 1
ATOM 1908 C CA . ARG A 1 245 ? 11.797 -13.312 1.743 1 63.78 245 ARG A CA 1
ATOM 1909 C C . ARG A 1 245 ? 12.477 -13.5 3.098 1 63.78 245 ARG A C 1
ATOM 1911 O O . ARG A 1 245 ? 12.406 -14.578 3.691 1 63.78 245 ARG A O 1
ATOM 1918 N N . ASP A 1 246 ? 12.977 -12.422 3.551 1 65.06 246 ASP A N 1
ATOM 1919 C CA . ASP A 1 246 ? 13.883 -12.586 4.68 1 65.06 246 ASP A CA 1
ATOM 1920 C C . ASP A 1 246 ? 13.18 -12.289 6 1 65.06 246 ASP A C 1
ATOM 1922 O O . ASP A 1 246 ? 13.664 -12.664 7.07 1 65.06 246 ASP A O 1
ATOM 1926 N N . ASP A 1 247 ? 12.094 -11.758 5.945 1 76.62 247 ASP A N 1
ATOM 1927 C CA . ASP A 1 247 ? 11.375 -11.445 7.176 1 76.62 247 ASP A CA 1
ATOM 1928 C C . ASP A 1 247 ? 10.328 -12.516 7.492 1 76.62 247 ASP A C 1
ATOM 1930 O O . ASP A 1 247 ? 9.148 -12.344 7.191 1 76.62 247 ASP A O 1
ATOM 1934 N N . LEU A 1 248 ? 10.773 -13.562 8.117 1 75.19 248 LEU A N 1
ATOM 1935 C CA . LEU A 1 248 ? 9.922 -14.711 8.406 1 75.19 248 LEU A CA 1
ATOM 1936 C C . LEU A 1 248 ? 8.805 -14.328 9.375 1 75.19 248 LEU A C 1
ATOM 1938 O O . LEU A 1 248 ? 7.711 -14.891 9.32 1 75.19 248 LEU A O 1
ATOM 1942 N N . GLY A 1 249 ? 9.141 -13.383 10.211 1 79.44 249 GLY A N 1
ATOM 1943 C CA . GLY A 1 249 ? 8.109 -12.914 11.125 1 79.44 249 GLY A CA 1
ATOM 1944 C C . GLY A 1 249 ? 6.961 -12.219 10.422 1 79.44 249 GLY A C 1
ATOM 1945 O O . GLY A 1 249 ? 5.793 -12.492 10.719 1 79.44 249 GLY A O 1
ATOM 1946 N N . LEU A 1 250 ? 7.324 -11.43 9.508 1 85 250 LEU A N 1
ATOM 1947 C CA . LEU A 1 250 ? 6.301 -10.734 8.727 1 85 250 LEU A CA 1
ATOM 1948 C C . LEU A 1 250 ? 5.492 -11.727 7.898 1 85 250 LEU A C 1
ATOM 1950 O O . LEU A 1 250 ? 4.262 -11.633 7.844 1 85 250 LEU A O 1
ATOM 1954 N N . THR A 1 251 ? 6.164 -12.688 7.289 1 85.94 251 THR A N 1
ATOM 1955 C CA . THR A 1 251 ? 5.48 -13.703 6.492 1 85.94 251 THR A CA 1
ATOM 1956 C C . THR A 1 251 ? 4.484 -14.484 7.348 1 85.94 251 THR A C 1
ATOM 1958 O O . THR A 1 251 ? 3.354 -14.727 6.926 1 85.94 251 THR A O 1
ATOM 1961 N N . ALA A 1 252 ? 4.852 -14.773 8.516 1 86.06 252 ALA A N 1
ATOM 1962 C CA . ALA A 1 252 ? 3.982 -15.516 9.43 1 86.06 252 ALA A CA 1
ATOM 1963 C C . ALA A 1 252 ? 2.736 -14.703 9.773 1 86.06 252 ALA A C 1
ATOM 1965 O O . ALA A 1 252 ? 1.636 -15.25 9.859 1 86.06 252 ALA A O 1
ATOM 1966 N N . ARG A 1 253 ? 2.883 -13.461 9.977 1 88.81 253 ARG A N 1
ATOM 1967 C CA . ARG A 1 253 ? 1.758 -12.586 10.305 1 88.81 253 ARG A CA 1
ATOM 1968 C C . ARG A 1 253 ? 0.746 -12.547 9.164 1 88.81 253 ARG A C 1
ATOM 1970 O O . ARG A 1 253 ? -0.464 -12.57 9.406 1 88.81 253 ARG A O 1
ATOM 1977 N N . TYR A 1 254 ? 1.267 -12.523 7.996 1 92 254 TYR A N 1
ATOM 1978 C CA . TYR A 1 254 ? 0.367 -12.461 6.848 1 92 254 TYR A CA 1
ATOM 1979 C C . TYR A 1 254 ? -0.261 -13.828 6.582 1 92 254 TYR A C 1
ATOM 1981 O O . TYR A 1 254 ? -1.39 -13.914 6.09 1 92 254 TYR A O 1
ATOM 1989 N N . GLN A 1 255 ? 0.473 -14.906 6.891 1 91.12 255 GLN A N 1
ATOM 1990 C CA . GLN A 1 255 ? -0.139 -16.234 6.836 1 91.12 255 GLN A CA 1
ATOM 1991 C C . GLN A 1 255 ? -1.294 -16.344 7.824 1 91.12 255 GLN A C 1
ATOM 1993 O O . GLN A 1 255 ? -2.369 -16.844 7.477 1 91.12 255 GLN A O 1
ATOM 1998 N N . GLU A 1 256 ? -1.038 -15.773 8.961 1 92.56 256 GLU A N 1
ATOM 1999 C CA . GLU A 1 256 ? -2.084 -15.758 9.977 1 92.56 256 GLU A CA 1
ATOM 2000 C C . GLU A 1 256 ? -3.262 -14.891 9.547 1 92.56 256 GLU A C 1
ATOM 2002 O O . GLU A 1 256 ? -4.422 -15.25 9.766 1 92.56 256 GLU A O 1
ATOM 2007 N N . CYS A 1 257 ? -2.918 -13.82 9.008 1 94.25 257 CYS A N 1
ATOM 2008 C CA . CYS A 1 257 ? -3.957 -12.93 8.492 1 94.25 257 CYS A CA 1
ATOM 2009 C C . CYS A 1 257 ? -4.824 -13.648 7.461 1 94.25 257 CYS A C 1
ATOM 2011 O O . CYS A 1 257 ? -6.051 -13.594 7.535 1 94.25 257 CYS A O 1
ATOM 2013 N N . PHE A 1 258 ? -4.168 -14.32 6.578 1 96.25 258 PHE A N 1
ATOM 2014 C CA . PHE A 1 258 ? -4.918 -15.008 5.535 1 96.25 258 PHE A CA 1
ATOM 2015 C C . PHE A 1 258 ? -5.832 -16.062 6.141 1 96.25 258 PHE A C 1
ATOM 2017 O O . PHE A 1 258 ? -6.977 -16.219 5.703 1 96.25 258 PHE A O 1
ATOM 2024 N N . GLU A 1 259 ? -5.371 -16.75 7.086 1 95.06 259 GLU A N 1
ATOM 2025 C CA . GLU A 1 259 ? -6.195 -17.75 7.762 1 95.06 259 GLU A CA 1
ATOM 2026 C C . GLU A 1 259 ? -7.391 -17.094 8.453 1 95.06 259 GLU A C 1
ATOM 2028 O O . GLU A 1 259 ? -8.516 -17.594 8.359 1 95.06 259 GLU A O 1
ATOM 2033 N N . ASP A 1 260 ? -7.117 -16.016 9.047 1 96 260 ASP A N 1
ATOM 2034 C CA . ASP A 1 260 ? -8.164 -15.289 9.766 1 96 260 ASP A CA 1
ATOM 2035 C C . ASP A 1 260 ? -9.266 -14.836 8.812 1 96 260 ASP A C 1
ATOM 2037 O O . ASP A 1 260 ? -10.445 -15.133 9.031 1 96 260 ASP A O 1
ATOM 2041 N N . ILE A 1 261 ? -8.891 -14.219 7.73 1 97.06 261 ILE A N 1
ATOM 2042 C CA . ILE A 1 261 ? -9.898 -13.68 6.832 1 97.06 261 ILE A CA 1
ATOM 2043 C C . ILE A 1 261 ? -10.586 -14.82 6.082 1 97.06 261 ILE A C 1
ATOM 2045 O O . ILE A 1 261 ? -11.766 -14.727 5.742 1 97.06 261 ILE A O 1
ATOM 2049 N N . SER A 1 262 ? -9.875 -15.914 5.859 1 97.31 262 SER A N 1
ATOM 2050 C CA . SER A 1 262 ? -10.484 -17.062 5.211 1 97.31 262 SER A CA 1
ATOM 2051 C C . SER A 1 262 ? -11.578 -17.672 6.082 1 97.31 262 SER A C 1
ATOM 2053 O O . SER A 1 262 ? -12.609 -18.109 5.566 1 97.31 262 SER A O 1
ATOM 2055 N N . THR A 1 263 ? -11.375 -17.641 7.34 1 96.06 263 THR A N 1
ATOM 2056 C CA . THR A 1 263 ? -12.336 -18.203 8.273 1 96.06 263 THR A CA 1
ATOM 2057 C C . THR A 1 263 ? -13.594 -17.344 8.352 1 96.06 263 THR A C 1
ATOM 2059 O O . THR A 1 263 ? -14.695 -17.859 8.531 1 96.06 263 THR A O 1
ATOM 2062 N N . LYS A 1 264 ? -13.461 -16.109 8.172 1 96.94 264 LYS A N 1
ATOM 2063 C CA . LYS A 1 264 ? -14.562 -15.156 8.297 1 96.94 264 LYS A CA 1
ATOM 2064 C C . LYS A 1 264 ? -15.297 -14.984 6.965 1 96.94 264 LYS A C 1
ATOM 2066 O O . LYS A 1 264 ? -16.406 -14.445 6.926 1 96.94 264 LYS A O 1
ATOM 2071 N N . ALA A 1 265 ? -14.695 -15.43 5.895 1 98.06 265 ALA A N 1
ATOM 2072 C CA . ALA A 1 265 ? -15.203 -15.18 4.547 1 98.06 265 ALA A CA 1
ATOM 2073 C C . ALA A 1 265 ? -16.297 -16.172 4.18 1 98.06 265 ALA A C 1
ATOM 2075 O O . ALA A 1 265 ? -16.344 -17.281 4.715 1 98.06 265 ALA A O 1
ATOM 2076 N N . TYR A 1 266 ? -17.156 -15.703 3.334 1 97.81 266 TYR A N 1
ATOM 2077 C CA . TYR A 1 266 ? -18.188 -16.578 2.758 1 97.81 266 TYR A CA 1
ATOM 2078 C C . TYR A 1 266 ? -17.578 -17.469 1.679 1 97.81 266 TYR A C 1
ATOM 2080 O O . TYR A 1 266 ? -16.734 -17.031 0.893 1 97.81 266 TYR A O 1
ATOM 2088 N N . GLU A 1 267 ? -17.969 -18.703 1.666 1 96.38 267 GLU A N 1
ATOM 2089 C CA . GLU A 1 267 ? -17.578 -19.672 0.646 1 96.38 267 GLU A CA 1
ATOM 2090 C C . GLU A 1 267 ? -18.781 -20.484 0.177 1 96.38 267 GLU A C 1
ATOM 2092 O O . GLU A 1 267 ? -19.828 -20.516 0.848 1 96.38 267 GLU A O 1
ATOM 2097 N N . GLY A 1 268 ? -18.719 -21.094 -1.031 1 95.75 268 GLY A N 1
ATOM 2098 C CA . GLY A 1 268 ? -19.781 -21.938 -1.524 1 95.75 268 GLY A CA 1
ATOM 2099 C C . GLY A 1 268 ? -21.078 -21.188 -1.759 1 95.75 268 GLY A C 1
ATOM 2100 O O . GLY A 1 268 ? -21.094 -20.156 -2.432 1 95.75 268 GLY A O 1
ATOM 2101 N N . ASP A 1 269 ? -22.094 -21.656 -1.182 1 96.62 269 ASP A N 1
ATOM 2102 C CA . ASP A 1 269 ? -23.438 -21.141 -1.454 1 96.62 269 ASP A CA 1
ATOM 2103 C C . ASP A 1 269 ? -23.594 -19.719 -0.928 1 96.62 269 ASP A C 1
ATOM 2105 O O . ASP A 1 269 ? -24.188 -18.875 -1.59 1 96.62 269 ASP A O 1
ATOM 2109 N N . ARG A 1 270 ? -23.094 -19.469 0.206 1 96.81 270 ARG A N 1
ATOM 2110 C CA . ARG A 1 270 ? -23.203 -18.141 0.792 1 96.81 270 ARG A CA 1
ATOM 2111 C C . ARG A 1 270 ? -22.5 -17.109 -0.073 1 96.81 270 ARG A C 1
ATOM 2113 O O . ARG A 1 270 ? -23 -15.984 -0.232 1 96.81 270 ARG A O 1
ATOM 2120 N N . MET A 1 271 ? -21.391 -17.453 -0.567 1 97.38 271 MET A N 1
ATOM 2121 C CA . MET A 1 271 ? -20.656 -16.562 -1.468 1 97.38 271 MET A CA 1
ATOM 2122 C C . MET A 1 271 ? -21.453 -16.281 -2.736 1 97.38 271 MET A C 1
ATOM 2124 O O . MET A 1 271 ? -21.594 -15.141 -3.16 1 97.38 271 MET A O 1
ATOM 2128 N N . ILE A 1 272 ? -22.031 -17.359 -3.291 1 97.31 272 ILE A N 1
ATOM 2129 C CA . ILE A 1 272 ? -22.797 -17.234 -4.523 1 97.31 272 ILE A CA 1
ATOM 2130 C C . ILE A 1 272 ? -24.016 -16.344 -4.285 1 97.31 272 ILE A C 1
ATOM 2132 O O . ILE A 1 272 ? -24.375 -15.523 -5.129 1 97.31 272 ILE A O 1
ATOM 2136 N N . GLU A 1 273 ? -24.609 -16.516 -3.17 1 97.25 273 GLU A N 1
ATOM 2137 C CA . GLU A 1 273 ? -25.766 -15.703 -2.812 1 97.25 273 GLU A CA 1
ATOM 2138 C C . GLU A 1 273 ? -25.391 -14.227 -2.754 1 97.25 273 GLU A C 1
ATOM 2140 O O . GLU A 1 273 ? -26.141 -13.375 -3.248 1 97.25 273 GLU A O 1
ATOM 2145 N N . LEU A 1 274 ? -24.297 -13.977 -2.154 1 97 274 LEU A N 1
ATOM 2146 C CA . LEU A 1 274 ? -23.844 -12.586 -2.072 1 97 274 LEU A CA 1
ATOM 2147 C C . LEU A 1 274 ? -23.547 -12.031 -3.459 1 97 274 LEU A C 1
ATOM 2149 O O . LEU A 1 274 ? -23.938 -10.906 -3.779 1 97 274 LEU A O 1
ATOM 2153 N N . ILE A 1 275 ? -22.859 -12.781 -4.27 1 97.31 275 ILE A N 1
ATOM 2154 C CA . ILE A 1 275 ? -22.531 -12.352 -5.625 1 97.31 275 ILE A CA 1
ATOM 2155 C C . ILE A 1 275 ? -23.828 -12.078 -6.402 1 97.31 275 ILE A C 1
ATOM 2157 O O . ILE A 1 275 ? -23.922 -11.062 -7.098 1 97.31 275 ILE A O 1
ATOM 2161 N N . ASP A 1 276 ? -24.766 -12.922 -6.23 1 96.88 276 ASP A N 1
ATOM 2162 C CA . ASP A 1 276 ? -26.031 -12.75 -6.922 1 96.88 276 ASP A CA 1
ATOM 2163 C C . ASP A 1 276 ? -26.766 -11.508 -6.43 1 96.88 276 ASP A C 1
ATOM 2165 O O . ASP A 1 276 ? -27.375 -10.781 -7.219 1 96.88 276 ASP A O 1
ATOM 2169 N N . A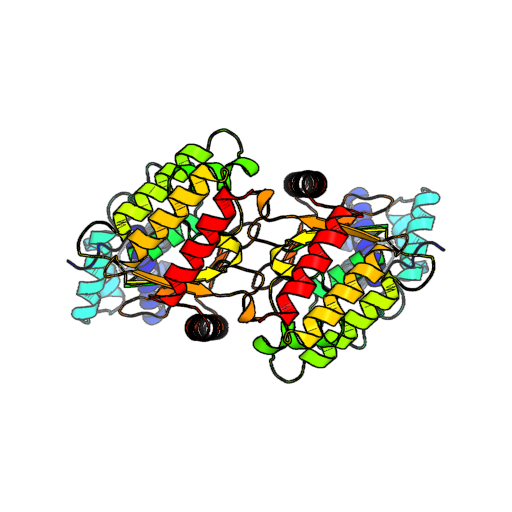LA A 1 277 ? -26.734 -11.297 -5.168 1 95.88 277 ALA A N 1
ATOM 2170 C CA . ALA A 1 277 ? -27.359 -10.094 -4.605 1 95.88 277 ALA A CA 1
ATOM 2171 C C . ALA A 1 277 ? -26.734 -8.828 -5.18 1 95.88 277 ALA A C 1
ATOM 2173 O O . ALA A 1 277 ? -27.438 -7.871 -5.496 1 95.88 277 ALA A O 1
ATOM 2174 N N . VAL A 1 278 ? -25.453 -8.836 -5.285 1 95.94 278 VAL A N 1
ATOM 2175 C CA . VAL A 1 278 ? -24.75 -7.688 -5.848 1 95.94 278 VAL A CA 1
ATOM 2176 C C . VAL A 1 278 ? -25.141 -7.512 -7.312 1 95.94 278 VAL A C 1
ATOM 2178 O O . VAL A 1 278 ? -25.391 -6.391 -7.762 1 95.94 278 VAL A O 1
ATOM 2181 N N . LYS A 1 279 ? -25.172 -8.586 -8.016 1 95.19 279 LYS A N 1
ATOM 2182 C CA . LYS A 1 279 ? -25.578 -8.539 -9.422 1 95.19 279 LYS A CA 1
ATOM 2183 C C . LYS A 1 279 ? -26.969 -7.926 -9.578 1 95.19 279 LYS A C 1
ATOM 2185 O O . LYS A 1 279 ? -27.188 -7.113 -10.484 1 95.19 279 LYS A O 1
ATOM 2190 N N . GLU A 1 280 ? -27.812 -8.273 -8.719 1 93.56 280 GLU A N 1
ATOM 2191 C CA . GLU A 1 280 ? -29.172 -7.766 -8.773 1 93.56 280 GLU A CA 1
ATOM 2192 C C . GLU A 1 280 ? -29.219 -6.266 -8.5 1 93.56 280 GLU A C 1
ATOM 2194 O O . GLU A 1 280 ? -30.016 -5.543 -9.094 1 93.56 280 GLU A O 1
ATOM 2199 N N . SER A 1 281 ? -28.375 -5.891 -7.641 1 91.25 281 SER A N 1
ATOM 2200 C CA . SER A 1 281 ? -28.344 -4.477 -7.281 1 91.25 281 SER A CA 1
ATOM 2201 C C . SER A 1 281 ? -27.812 -3.623 -8.438 1 91.25 281 SER A C 1
ATOM 2203 O O . SER A 1 281 ? -28.062 -2.418 -8.484 1 91.25 281 SER A O 1
ATOM 2205 N N . LEU A 1 282 ? -27.047 -4.18 -9.305 1 90.25 282 LEU A N 1
ATOM 2206 C CA . LEU A 1 282 ? -26.516 -3.467 -10.469 1 90.25 282 LEU A CA 1
ATOM 2207 C C . LEU A 1 282 ? -27.625 -3.172 -11.469 1 90.25 282 LEU A C 1
ATOM 2209 O O . LEU A 1 282 ? -27.516 -2.254 -12.281 1 90.25 282 LEU A O 1
ATOM 2213 N N . ASP A 1 283 ? -28.672 -3.914 -11.508 1 77.19 283 ASP A N 1
ATOM 2214 C CA . ASP A 1 283 ? -29.797 -3.764 -12.43 1 77.19 283 ASP A CA 1
ATOM 2215 C C . ASP A 1 283 ? -30.703 -2.611 -12 1 77.19 283 ASP A C 1
ATOM 2217 O O . ASP A 1 283 ? -31.328 -1.958 -12.844 1 77.19 283 ASP A O 1
ATOM 2221 N N . ASN A 1 284 ? -30.844 -2.465 -10.625 1 65.69 284 ASN A N 1
ATOM 2222 C CA . ASN A 1 284 ? -31.812 -1.49 -10.109 1 65.69 284 ASN A CA 1
ATOM 2223 C C . ASN A 1 284 ? -31.219 -0.082 -10.086 1 65.69 284 ASN A C 1
ATOM 2225 O O . ASN A 1 284 ? -31.906 0.879 -9.742 1 65.69 284 ASN A O 1
ATOM 2229 N N . GLY A 1 285 ? -30.047 0.117 -10.391 1 52.41 285 GLY A N 1
ATOM 2230 C CA . GLY A 1 285 ? -29.531 1.477 -10.391 1 52.41 285 GLY A CA 1
ATOM 2231 C C . GLY A 1 285 ? -29.359 2.059 -11.781 1 52.41 285 GLY A C 1
ATOM 2232 O O . GLY A 1 285 ? -29.344 1.321 -12.766 1 52.41 285 GLY A O 1
ATOM 2233 N N . MET B 1 1 ? -1.321 33.719 14.57 1 33.97 1 MET B N 1
ATOM 2234 C CA . MET B 1 1 ? -0.037 33.219 15.023 1 33.97 1 MET B CA 1
ATOM 2235 C C . MET B 1 1 ? 0.462 32.125 14.078 1 33.97 1 MET B C 1
ATOM 2237 O O . MET B 1 1 ? -0.316 31.266 13.633 1 33.97 1 MET B O 1
ATOM 2241 N N . ALA B 1 2 ? 1.396 32.406 13.328 1 43.38 2 ALA B N 1
ATOM 2242 C CA . ALA B 1 2 ? 1.986 31.469 12.391 1 43.38 2 ALA B CA 1
ATOM 2243 C C . ALA B 1 2 ? 2.037 30.062 12.992 1 43.38 2 ALA B C 1
ATOM 2245 O O . ALA B 1 2 ? 2.438 29.891 14.148 1 43.38 2 ALA B O 1
ATOM 2246 N N . ARG B 1 3 ? 1.243 29.25 12.633 1 52.47 3 ARG B N 1
ATOM 2247 C CA . ARG B 1 3 ? 1.19 27.906 13.211 1 52.47 3 ARG B CA 1
ATOM 2248 C C . ARG B 1 3 ? 2.59 27.406 13.547 1 52.47 3 ARG B C 1
ATOM 2250 O O . ARG B 1 3 ? 3.521 27.562 12.758 1 52.47 3 ARG B O 1
ATOM 2257 N N . ASP B 1 4 ? 2.85 27.234 14.789 1 61.88 4 ASP B N 1
ATOM 2258 C CA . ASP B 1 4 ? 4.133 26.828 15.359 1 61.88 4 ASP B CA 1
ATOM 2259 C C . ASP B 1 4 ? 4.688 25.609 14.633 1 61.88 4 ASP B C 1
ATOM 2261 O O . ASP B 1 4 ? 4.078 24.531 14.656 1 61.88 4 ASP B O 1
ATOM 2265 N N . ILE B 1 5 ? 5.395 25.891 13.625 1 69.69 5 ILE B N 1
ATOM 2266 C CA . ILE B 1 5 ? 6.137 24.828 12.961 1 69.69 5 ILE B CA 1
ATOM 2267 C C . ILE B 1 5 ? 6.848 23.969 14 1 69.69 5 ILE B C 1
ATOM 2269 O O . ILE B 1 5 ? 7.504 24.484 14.906 1 69.69 5 ILE B O 1
ATOM 2273 N N . ASP B 1 6 ? 6.523 22.703 13.906 1 75.62 6 ASP B N 1
ATOM 2274 C CA . ASP B 1 6 ? 7.16 21.781 14.844 1 75.62 6 ASP B CA 1
ATOM 2275 C C . ASP B 1 6 ? 8.68 21.953 14.828 1 75.62 6 ASP B C 1
ATOM 2277 O O . ASP B 1 6 ? 9.273 22.156 13.766 1 75.62 6 ASP B O 1
ATOM 2281 N N . PRO B 1 7 ? 9.18 21.875 15.945 1 75.94 7 PRO B N 1
ATOM 2282 C CA . PRO B 1 7 ? 10.633 22.031 16.031 1 75.94 7 PRO B CA 1
ATOM 2283 C C . PRO B 1 7 ? 11.375 21.109 15.062 1 75.94 7 PRO B C 1
ATOM 2285 O O . PRO B 1 7 ? 12.391 21.516 14.492 1 75.94 7 PRO B O 1
ATOM 2288 N N . SER B 1 8 ? 10.781 19.953 14.828 1 72.81 8 SER B N 1
ATOM 2289 C CA . SER B 1 8 ? 11.461 19.016 13.945 1 72.81 8 SER B CA 1
ATOM 2290 C C . SER B 1 8 ? 11.531 19.531 12.516 1 72.81 8 SER B C 1
ATOM 2292 O O . SER B 1 8 ? 12.539 19.375 11.836 1 72.81 8 SER B O 1
ATOM 2294 N N . LEU B 1 9 ? 10.57 20.078 12.102 1 76.06 9 LEU B N 1
ATOM 2295 C CA . LEU B 1 9 ? 10.555 20.641 10.75 1 76.06 9 LEU B CA 1
ATOM 2296 C C . LEU B 1 9 ? 11.492 21.844 10.641 1 76.06 9 LEU B C 1
ATOM 2298 O O . LEU B 1 9 ? 12.141 22.031 9.617 1 76.06 9 LEU B O 1
ATOM 2302 N N . ASN B 1 10 ? 11.438 22.641 11.656 1 79.19 10 ASN B N 1
ATOM 2303 C CA . ASN B 1 10 ? 12.375 23.766 11.703 1 79.19 10 ASN B CA 1
ATOM 2304 C C . ASN B 1 10 ? 13.82 23.266 11.625 1 79.19 10 ASN B C 1
ATOM 2306 O O . ASN B 1 10 ? 14.633 23.828 10.883 1 79.19 10 ASN B O 1
ATOM 2310 N N . ARG B 1 11 ? 14.078 22.219 12.375 1 78.75 11 ARG B N 1
ATOM 2311 C CA . ARG B 1 11 ? 15.422 21.656 12.344 1 78.75 11 ARG B CA 1
ATOM 2312 C C . ARG B 1 11 ? 15.781 21.172 10.945 1 78.75 11 ARG B C 1
ATOM 2314 O O . ARG B 1 11 ? 16.875 21.438 10.461 1 78.75 11 ARG B O 1
ATOM 2321 N N . ARG B 1 12 ? 14.836 20.516 10.375 1 76.75 12 ARG B N 1
ATOM 2322 C CA . ARG B 1 12 ? 15.055 20 9.023 1 76.75 12 ARG B CA 1
ATOM 2323 C C . ARG B 1 12 ? 15.273 21.141 8.031 1 76.75 12 ARG B C 1
ATOM 2325 O O . ARG B 1 12 ? 16.188 21.094 7.215 1 76.75 12 ARG B O 1
ATOM 2332 N N . ARG B 1 13 ? 14.445 22.047 8.117 1 79.38 13 ARG B N 1
ATOM 2333 C CA . ARG B 1 13 ? 14.57 23.219 7.25 1 79.38 13 ARG B CA 1
ATOM 2334 C C . ARG B 1 13 ? 15.93 23.891 7.41 1 79.38 13 ARG B C 1
ATOM 2336 O O . ARG B 1 13 ? 16.578 24.219 6.418 1 79.38 13 ARG B O 1
ATOM 2343 N N . LEU B 1 14 ? 16.297 24.062 8.617 1 85.81 14 LEU B N 1
ATOM 2344 C CA . LEU B 1 14 ? 17.578 24.703 8.898 1 85.81 14 LEU B CA 1
ATOM 2345 C C . LEU B 1 14 ? 18.734 23.891 8.32 1 85.81 14 LEU B C 1
ATOM 2347 O O . LEU B 1 14 ? 19.641 24.453 7.711 1 85.81 14 LEU B O 1
ATOM 2351 N N . ARG B 1 15 ? 18.625 22.609 8.477 1 81.38 15 ARG B N 1
ATOM 2352 C CA . ARG B 1 15 ? 19.672 21.734 7.961 1 81.38 15 ARG B CA 1
ATOM 2353 C C . ARG B 1 15 ? 19.766 21.844 6.441 1 81.38 15 ARG B C 1
ATOM 2355 O O . ARG B 1 15 ? 20.875 21.984 5.902 1 81.38 15 ARG B O 1
ATOM 2362 N N . ILE B 1 16 ? 18.672 21.859 5.832 1 80.56 16 ILE B N 1
ATOM 2363 C CA . ILE B 1 16 ? 18.641 21.891 4.375 1 80.56 16 ILE B CA 1
ATOM 2364 C C . ILE B 1 16 ? 19.125 23.25 3.885 1 80.56 16 ILE B C 1
ATOM 2366 O O . ILE B 1 16 ? 19.984 23.328 2.996 1 80.56 16 ILE B O 1
ATOM 2370 N N . GLU B 1 17 ? 18.625 24.297 4.473 1 86.56 17 GLU B N 1
ATOM 2371 C CA . GLU B 1 17 ? 18.969 25.656 4.051 1 86.56 17 GLU B CA 1
ATOM 2372 C C . GLU B 1 17 ? 20.453 25.953 4.305 1 86.56 17 GLU B C 1
ATOM 2374 O O . GLU B 1 17 ? 21.109 26.609 3.486 1 86.56 17 GLU B O 1
ATOM 2379 N N . LEU B 1 18 ? 20.953 25.469 5.398 1 89.12 18 LEU B N 1
ATOM 2380 C CA . LEU B 1 18 ? 22.359 25.734 5.734 1 89.12 18 LEU B CA 1
ATOM 2381 C C . LEU B 1 18 ? 23.297 24.969 4.812 1 89.12 18 LEU B C 1
ATOM 2383 O O . LEU B 1 18 ? 24.328 25.484 4.387 1 89.12 18 LEU B O 1
ATOM 2387 N N . ARG B 1 19 ? 22.906 23.797 4.492 1 87.06 19 ARG B N 1
ATOM 2388 C CA . ARG B 1 19 ? 23.703 23.016 3.541 1 87.06 19 ARG B CA 1
ATOM 2389 C C . ARG B 1 19 ? 23.703 23.672 2.166 1 87.06 19 ARG B C 1
ATOM 2391 O O . ARG B 1 19 ? 24.766 23.828 1.545 1 87.06 19 ARG B O 1
ATOM 2398 N N . LYS B 1 20 ? 22.562 24.062 1.726 1 88.75 20 LYS B N 1
ATOM 2399 C CA . LYS B 1 20 ? 22.438 24.734 0.438 1 88.75 20 LYS B CA 1
ATOM 2400 C C . LYS B 1 20 ? 23.25 26.016 0.408 1 88.75 20 LYS B C 1
ATOM 2402 O O . LYS B 1 20 ? 23.938 26.312 -0.583 1 88.75 20 LYS B O 1
ATOM 2407 N N . ALA B 1 21 ? 23.109 26.812 1.437 1 92.62 21 ALA B N 1
ATOM 2408 C CA . ALA B 1 21 ? 23.844 28.062 1.526 1 92.62 21 ALA B CA 1
ATOM 2409 C C . ALA B 1 21 ? 25.344 27.828 1.519 1 92.62 21 ALA B C 1
ATOM 2411 O O . ALA B 1 21 ? 26.094 28.547 0.864 1 92.62 21 ALA B O 1
ATOM 2412 N N . ARG B 1 22 ? 25.766 26.797 2.256 1 93.94 22 ARG B N 1
ATOM 2413 C CA . ARG B 1 22 ? 27.188 26.469 2.283 1 93.94 22 ARG B CA 1
ATOM 2414 C C . ARG B 1 22 ? 27.688 26.062 0.899 1 93.94 22 ARG B C 1
ATOM 2416 O O . ARG B 1 22 ? 28.719 26.562 0.437 1 93.94 22 ARG B O 1
ATOM 2423 N N . GLU B 1 23 ? 26.953 25.203 0.32 1 92.31 23 GLU B N 1
ATOM 2424 C CA . GLU B 1 23 ? 27.312 24.734 -1.016 1 92.31 23 GLU B CA 1
ATOM 2425 C C . GLU B 1 23 ? 27.266 25.875 -2.029 1 92.31 23 GLU B C 1
ATOM 2427 O O . GLU B 1 23 ? 28.125 25.953 -2.918 1 92.31 23 GLU B O 1
ATOM 2432 N N . GLY B 1 24 ? 26.328 26.719 -1.939 1 92.69 24 GLY B N 1
ATOM 2433 C CA . GLY B 1 24 ? 26.219 27.891 -2.795 1 92.69 24 GLY B CA 1
ATOM 2434 C C . GLY B 1 24 ? 27.391 28.828 -2.654 1 92.69 24 GLY B C 1
ATOM 2435 O O . GLY B 1 24 ? 27.781 29.5 -3.617 1 92.69 24 GLY B O 1
ATOM 2436 N N . ALA B 1 25 ? 27.891 28.891 -1.472 1 94.25 25 ALA B N 1
ATOM 2437 C CA . ALA B 1 25 ? 29.047 29.75 -1.193 1 94.25 25 ALA B CA 1
ATOM 2438 C C . ALA B 1 25 ? 30.344 29.062 -1.615 1 94.25 25 ALA B C 1
ATOM 2440 O O . ALA B 1 25 ? 31.422 29.656 -1.508 1 94.25 25 ALA B O 1
ATOM 2441 N N . GLY B 1 26 ? 30.203 27.75 -2.025 1 95.19 26 GLY B N 1
ATOM 2442 C CA . GLY B 1 26 ? 31.359 27.016 -2.518 1 95.19 26 GLY B CA 1
ATOM 2443 C C . GLY B 1 26 ? 32.281 26.516 -1.408 1 95.19 26 GLY B C 1
ATOM 2444 O O . GLY B 1 26 ? 33.469 26.328 -1.621 1 95.19 26 GLY B O 1
ATOM 2445 N N . LEU B 1 27 ? 31.766 26.375 -0.252 1 95.56 27 LEU B N 1
ATOM 2446 C CA . LEU B 1 27 ? 32.594 25.984 0.893 1 95.56 27 LEU B CA 1
ATOM 2447 C C . LEU B 1 27 ? 32.344 24.531 1.258 1 95.56 27 LEU B C 1
ATOM 2449 O O . LEU B 1 27 ? 31.203 24.047 1.196 1 95.56 27 LEU B O 1
ATOM 2453 N N . THR B 1 28 ? 33.406 23.859 1.561 1 94.5 28 THR B N 1
ATOM 2454 C CA . THR B 1 28 ? 33.281 22.562 2.209 1 94.5 28 THR B CA 1
ATOM 2455 C C . THR B 1 28 ? 32.969 22.734 3.691 1 94.5 28 THR B C 1
ATOM 2457 O O . THR B 1 28 ? 33.062 23.844 4.23 1 94.5 28 THR B O 1
ATOM 2460 N N . GLN B 1 29 ? 32.5 21.625 4.297 1 93.31 29 GLN B N 1
ATOM 2461 C CA . GLN B 1 29 ? 32.25 21.672 5.73 1 93.31 29 GLN B CA 1
ATOM 2462 C C . GLN B 1 29 ? 33.5 22.078 6.504 1 93.31 29 GLN B C 1
ATOM 2464 O O . GLN B 1 29 ? 33.438 22.859 7.453 1 93.31 29 GLN B O 1
ATOM 2469 N N . ARG B 1 30 ? 34.594 21.531 6.059 1 93.81 30 ARG B N 1
ATOM 2470 C CA . ARG B 1 30 ? 35.875 21.828 6.707 1 93.81 30 ARG B CA 1
ATOM 2471 C C . ARG B 1 30 ? 36.219 23.312 6.562 1 93.81 30 ARG B C 1
ATOM 2473 O O . ARG B 1 30 ? 36.594 23.953 7.539 1 93.81 30 ARG B O 1
ATOM 2480 N N . GLU B 1 31 ? 36.094 23.828 5.41 1 96.06 31 GLU B N 1
ATOM 2481 C CA . GLU B 1 31 ? 36.375 25.219 5.152 1 96.06 31 GLU B CA 1
ATOM 2482 C C . GLU B 1 31 ? 35.5 26.141 5.977 1 96.06 31 GLU B C 1
ATOM 2484 O O . GLU B 1 31 ? 35.938 27.156 6.504 1 96.06 31 GLU B O 1
ATOM 2489 N N . ALA B 1 32 ? 34.25 25.859 6.027 1 96.25 32 ALA B N 1
ATOM 2490 C CA . ALA B 1 32 ? 33.312 26.656 6.805 1 96.25 32 ALA B CA 1
ATOM 2491 C C . ALA B 1 32 ? 33.656 26.625 8.289 1 96.25 32 ALA B C 1
ATOM 2493 O O . ALA B 1 32 ? 33.656 27.656 8.961 1 96.25 32 ALA B O 1
ATOM 2494 N N . ALA B 1 33 ? 33.906 25.438 8.828 1 95.5 33 ALA B N 1
ATOM 2495 C CA . ALA B 1 33 ? 34.281 25.281 10.234 1 95.5 33 ALA B CA 1
ATOM 2496 C C . ALA B 1 33 ? 35.5 26.109 10.57 1 95.5 33 ALA B C 1
ATOM 2498 O O . ALA B 1 33 ? 35.531 26.812 11.578 1 95.5 33 ALA B O 1
ATOM 2499 N N . ASP B 1 34 ? 36.469 26.031 9.695 1 96 34 ASP B N 1
ATOM 2500 C CA . ASP B 1 34 ? 37.719 26.766 9.891 1 96 34 ASP B CA 1
ATOM 2501 C C . ASP B 1 34 ? 37.469 28.266 9.914 1 96 34 ASP B C 1
ATOM 2503 O O . ASP B 1 34 ? 38 28.984 10.758 1 96 34 ASP B O 1
ATOM 2507 N N . ALA B 1 35 ? 36.688 28.688 8.992 1 96.25 35 ALA B N 1
ATOM 2508 C CA . ALA B 1 35 ? 36.375 30.109 8.875 1 96.25 35 ALA B CA 1
ATOM 2509 C C . ALA B 1 35 ? 35.719 30.641 10.141 1 96.25 35 ALA B C 1
ATOM 2511 O O . ALA B 1 35 ? 35.906 31.797 10.508 1 96.25 35 ALA B O 1
ATOM 2512 N N . LEU B 1 36 ? 34.938 29.859 10.766 1 95.75 36 LEU B N 1
ATOM 2513 C CA . LEU B 1 36 ? 34.188 30.25 11.961 1 95.75 36 LEU B CA 1
ATOM 2514 C C . LEU B 1 36 ? 34.969 29.875 13.227 1 95.75 36 LEU B C 1
ATOM 2516 O O . LEU B 1 36 ? 34.5 30.109 14.336 1 95.75 36 LEU B O 1
ATOM 2520 N N . GLU B 1 37 ? 36.094 29.219 13.023 1 96.62 37 GLU B N 1
ATOM 2521 C CA . GLU B 1 37 ? 36.906 28.734 14.125 1 96.62 37 GLU B CA 1
ATOM 2522 C C . GLU B 1 37 ? 36.156 27.734 14.984 1 96.62 37 GLU B C 1
ATOM 2524 O O . GLU B 1 37 ? 36.156 27.828 16.219 1 96.62 37 GLU B O 1
ATOM 2529 N N . TRP B 1 38 ? 35.375 26.953 14.398 1 94.81 38 TRP B N 1
ATOM 2530 C CA . TRP B 1 38 ? 34.656 25.844 15.031 1 94.81 38 TRP B CA 1
ATOM 2531 C C . TRP B 1 38 ? 35.375 24.531 14.766 1 94.81 38 TRP B C 1
ATOM 2533 O O . TRP B 1 38 ? 36.188 24.438 13.859 1 94.81 38 TRP B O 1
ATOM 2543 N N . SER B 1 39 ? 35.094 23.531 15.594 1 94.44 39 SER B N 1
ATOM 2544 C CA . SER B 1 39 ? 35.5 22.172 15.234 1 94.44 39 SER B CA 1
ATOM 2545 C C . SER B 1 39 ? 34.688 21.641 14.062 1 94.44 39 SER B C 1
ATOM 2547 O O . SER B 1 39 ? 33.5 21.984 13.914 1 94.44 39 SER B O 1
ATOM 2549 N N . LEU B 1 40 ? 35.406 20.812 13.266 1 93.25 40 LEU B N 1
ATOM 2550 C CA . LEU B 1 40 ? 34.719 20.156 12.172 1 93.25 40 LEU B CA 1
ATOM 2551 C C . LEU B 1 40 ? 33.531 19.328 12.703 1 93.25 40 LEU B C 1
ATOM 2553 O O . LEU B 1 40 ? 32.469 19.297 12.094 1 93.25 40 LEU B O 1
ATOM 2557 N N . SER B 1 41 ? 33.75 18.734 13.805 1 91.25 41 SER B N 1
ATOM 2558 C CA . SER B 1 41 ? 32.688 17.906 14.422 1 91.25 41 SER B CA 1
ATOM 2559 C C . SER B 1 41 ? 31.453 18.734 14.742 1 91.25 41 SER B C 1
ATOM 2561 O O . SER B 1 41 ? 30.328 18.281 14.531 1 91.25 41 SER B O 1
ATOM 2563 N N . LYS B 1 42 ? 31.625 19.891 15.219 1 91.69 42 LYS B N 1
ATOM 2564 C CA . LYS B 1 42 ? 30.5 20.75 15.531 1 91.69 42 LYS B CA 1
ATOM 2565 C C . LYS B 1 42 ? 29.672 21.047 14.289 1 91.69 42 LYS B C 1
ATOM 2567 O O . LYS B 1 42 ? 28.438 20.906 14.305 1 91.69 42 LYS B O 1
ATOM 2572 N N . LEU B 1 43 ? 30.297 21.391 13.211 1 92.25 43 LEU B N 1
ATOM 2573 C CA . LEU B 1 43 ? 29.578 21.75 12 1 92.25 43 LEU B CA 1
ATOM 2574 C C . LEU B 1 43 ? 28.859 20.531 11.414 1 92.25 43 LEU B C 1
ATOM 2576 O O . LEU B 1 43 ? 27.703 20.625 10.984 1 92.25 43 LEU B O 1
ATOM 2580 N N . ILE B 1 44 ? 29.562 19.438 11.422 1 87.75 44 ILE B N 1
ATOM 2581 C CA . ILE B 1 44 ? 28.984 18.203 10.906 1 87.75 44 ILE B CA 1
ATOM 2582 C C . ILE B 1 44 ? 27.734 17.844 11.719 1 87.75 44 ILE B C 1
ATOM 2584 O O . ILE B 1 44 ? 26.688 17.516 11.148 1 87.75 44 ILE B O 1
ATOM 2588 N N . ARG B 1 45 ? 27.828 17.953 12.992 1 85.94 45 ARG B N 1
ATOM 2589 C CA . ARG B 1 45 ? 26.719 17.609 13.867 1 85.94 45 ARG B CA 1
ATOM 2590 C C . ARG B 1 45 ? 25.562 18.578 13.688 1 85.94 45 ARG B C 1
ATOM 2592 O O . ARG B 1 45 ? 24.391 18.188 13.758 1 85.94 45 ARG B O 1
ATOM 2599 N N . LEU B 1 46 ? 25.828 19.844 13.445 1 86.56 46 LEU B N 1
ATOM 2600 C CA . LEU B 1 46 ? 24.797 20.844 13.18 1 86.56 46 LEU B CA 1
ATOM 2601 C C . LEU B 1 46 ? 24.062 20.531 11.883 1 86.56 46 LEU B C 1
ATOM 2603 O O . LEU B 1 46 ? 22.828 20.547 11.844 1 86.56 46 LEU B O 1
ATOM 2607 N N . GLU B 1 47 ? 24.828 20.156 10.867 1 84.44 47 GLU B N 1
ATOM 2608 C CA . GLU B 1 47 ? 24.234 19.906 9.562 1 84.44 47 GLU B CA 1
ATOM 2609 C C . GLU B 1 47 ? 23.484 18.578 9.539 1 84.44 47 GLU B C 1
ATOM 2611 O O . GLU B 1 47 ? 22.578 18.375 8.727 1 84.44 47 GLU B O 1
ATOM 2616 N N . ALA B 1 48 ? 23.953 17.766 10.492 1 75.94 48 ALA B N 1
ATOM 2617 C CA . ALA B 1 48 ? 23.281 16.484 10.625 1 75.94 48 ALA B CA 1
ATOM 2618 C C . ALA B 1 48 ? 22.062 16.594 11.547 1 75.94 48 ALA B C 1
ATOM 2620 O O . ALA B 1 48 ? 21.203 15.711 11.555 1 75.94 48 ALA B O 1
ATOM 2621 N N . GLY B 1 49 ? 21.984 17.594 12.273 1 74.5 49 GLY B N 1
ATOM 2622 C CA . GLY B 1 49 ? 20.859 17.828 13.172 1 74.5 49 GLY B CA 1
ATOM 2623 C C . GLY B 1 49 ? 21.016 17.109 14.508 1 74.5 49 GLY B C 1
ATOM 2624 O O . GLY B 1 49 ? 20.031 16.938 15.227 1 74.5 49 GLY B O 1
ATOM 2625 N N . THR B 1 50 ? 22.156 16.656 14.812 1 74.75 50 THR B N 1
ATOM 2626 C CA . THR B 1 50 ? 22.375 15.938 16.078 1 74.75 50 THR B CA 1
ATOM 2627 C C . THR B 1 50 ? 22.578 16.922 17.219 1 74.75 50 THR B C 1
ATOM 2629 O O . THR B 1 50 ? 22.453 16.562 18.391 1 74.75 50 THR B O 1
ATOM 2632 N N . VAL B 1 51 ? 22.938 18.172 16.906 1 78 51 VAL B N 1
ATOM 2633 C CA . VAL B 1 51 ? 23.031 19.25 17.891 1 78 51 VAL B CA 1
ATOM 2634 C C . VAL B 1 51 ? 22.141 20.406 17.469 1 78 51 VAL B C 1
ATOM 2636 O O . VAL B 1 51 ? 21.922 20.641 16.266 1 78 51 VAL B O 1
ATOM 2639 N N . SER B 1 52 ? 21.578 21.062 18.484 1 80.19 52 SER B N 1
ATOM 2640 C CA . SER B 1 52 ? 20.672 22.188 18.219 1 80.19 52 SER B CA 1
ATOM 2641 C C . SER B 1 52 ? 21.453 23.391 17.703 1 80.19 52 SER B C 1
ATOM 2643 O O . SER B 1 52 ? 22.578 23.641 18.109 1 80.19 52 SER B O 1
ATOM 2645 N N . LEU B 1 53 ? 20.844 24.078 16.797 1 86.31 53 LEU B N 1
ATOM 2646 C CA . LEU B 1 53 ? 21.391 25.297 16.203 1 86.31 53 LEU B CA 1
ATOM 2647 C C . LEU B 1 53 ? 20.891 26.531 16.938 1 86.31 53 LEU B C 1
ATOM 2649 O O . LEU B 1 53 ? 19.688 26.812 16.922 1 86.31 53 LEU B O 1
ATOM 2653 N N . SER B 1 54 ? 21.797 27.234 17.641 1 88.56 54 SER B N 1
ATOM 2654 C CA . SER B 1 54 ? 21.422 28.484 18.281 1 88.56 54 SER B CA 1
ATOM 2655 C C . SER B 1 54 ? 21.312 29.625 17.266 1 88.56 54 SER B C 1
ATOM 2657 O O . SER B 1 54 ? 21.875 29.547 16.172 1 88.56 54 SER B O 1
ATOM 2659 N N . VAL B 1 55 ? 20.531 30.594 17.672 1 91.62 55 VAL B N 1
ATOM 2660 C CA . VAL B 1 55 ? 20.375 31.75 16.812 1 91.62 55 VAL B CA 1
ATOM 2661 C C . VAL B 1 55 ? 21.734 32.406 16.547 1 91.62 55 VAL B C 1
ATOM 2663 O O . VAL B 1 55 ? 22 32.875 15.445 1 91.62 55 VAL B O 1
ATOM 2666 N N . THR B 1 56 ? 22.562 32.406 17.562 1 92.44 56 THR B N 1
ATOM 2667 C CA . THR B 1 56 ? 23.891 32.969 17.422 1 92.44 56 THR B CA 1
ATOM 2668 C C . THR B 1 56 ? 24.719 32.219 16.406 1 92.44 56 THR B C 1
ATOM 2670 O O . THR B 1 56 ? 25.328 32.812 15.523 1 92.44 56 THR B O 1
ATOM 2673 N N . ASP B 1 57 ? 24.656 30.938 16.516 1 93.75 57 ASP B N 1
ATOM 2674 C CA . ASP B 1 57 ? 25.391 30.094 15.562 1 93.75 57 ASP B CA 1
ATOM 2675 C C . ASP B 1 57 ? 24.828 30.266 14.148 1 93.75 57 ASP B C 1
ATOM 2677 O O . ASP B 1 57 ? 25.578 30.312 13.18 1 93.75 57 ASP B O 1
ATOM 2681 N N . LEU B 1 58 ? 23.531 30.344 14.078 1 94.44 58 LEU B N 1
ATOM 2682 C CA . LEU B 1 58 ? 22.875 30.531 12.789 1 94.44 58 LEU B CA 1
ATOM 2683 C C . LEU B 1 58 ? 23.344 31.812 12.117 1 94.44 58 LEU B C 1
ATOM 2685 O O . LEU B 1 58 ? 23.672 31.812 10.93 1 94.44 58 LEU B O 1
ATOM 2689 N N . ARG B 1 59 ? 23.391 32.844 12.859 1 93.62 59 ARG B N 1
ATOM 2690 C CA . ARG B 1 59 ? 23.797 34.156 12.312 1 93.62 59 ARG B CA 1
ATOM 2691 C C . ARG B 1 59 ? 25.234 34.094 11.797 1 93.62 59 ARG B C 1
ATOM 2693 O O . ARG B 1 59 ? 25.531 34.625 10.719 1 93.62 59 ARG B O 1
ATOM 2700 N N . ALA B 1 60 ? 26.031 33.469 12.531 1 95 60 ALA B N 1
ATOM 2701 C CA . ALA B 1 60 ? 27.422 33.344 12.125 1 95 60 ALA B CA 1
ATOM 2702 C C . ALA B 1 60 ? 27.531 32.562 10.805 1 95 60 ALA B C 1
ATOM 2704 O O . ALA B 1 60 ? 28.281 32.969 9.906 1 95 60 ALA B O 1
ATOM 2705 N N . LEU B 1 61 ? 26.766 31.547 10.727 1 95.56 61 LEU B N 1
ATOM 2706 C CA . LEU B 1 61 ? 26.781 30.719 9.523 1 95.56 61 LEU B CA 1
ATOM 2707 C C . LEU B 1 61 ? 26.219 31.484 8.328 1 95.56 61 LEU B C 1
ATOM 2709 O O . LEU B 1 61 ? 26.797 31.438 7.238 1 95.56 61 LEU B O 1
ATOM 2713 N N . LEU B 1 62 ? 25.141 32.188 8.508 1 95.38 62 LEU B N 1
ATOM 2714 C CA . LEU B 1 62 ? 24.516 32.938 7.422 1 95.38 62 LEU B CA 1
ATOM 2715 C C . LEU B 1 62 ? 25.438 34.031 6.906 1 95.38 62 LEU B C 1
ATOM 2717 O O . LEU B 1 62 ? 25.547 34.219 5.695 1 95.38 62 LEU B O 1
ATOM 2721 N N . GLN B 1 63 ? 26.094 34.656 7.82 1 95 63 GLN B N 1
ATOM 2722 C CA . GLN B 1 63 ? 27.062 35.656 7.438 1 95 63 GLN B CA 1
ATOM 2723 C C . GLN B 1 63 ? 28.203 35.062 6.617 1 95 63 GLN B C 1
ATOM 2725 O O . GLN B 1 63 ? 28.578 35.625 5.582 1 95 63 GLN B O 1
ATOM 2730 N N . LEU B 1 64 ? 28.641 34.031 7.078 1 95.69 64 LEU B N 1
ATOM 2731 C CA . LEU B 1 64 ? 29.719 33.344 6.375 1 95.69 64 LEU B CA 1
ATOM 2732 C C . LEU B 1 64 ? 29.297 32.969 4.965 1 95.69 64 LEU B C 1
ATOM 2734 O O . LEU B 1 64 ? 30.078 33.062 4.023 1 95.69 64 LEU B O 1
ATOM 2738 N N . TYR B 1 65 ? 28.094 32.531 4.84 1 96.31 65 TYR B N 1
ATOM 2739 C CA . TYR B 1 65 ? 27.609 31.969 3.572 1 96.31 65 TYR B CA 1
ATOM 2740 C C . TYR B 1 65 ? 27.094 33.094 2.666 1 96.31 65 TYR B C 1
ATOM 2742 O O . TYR B 1 65 ? 26.719 32.844 1.521 1 96.31 65 TYR B O 1
ATOM 2750 N N . GLY B 1 66 ? 27.047 34.281 3.133 1 93.94 66 GLY B N 1
ATOM 2751 C CA . GLY B 1 66 ? 26.656 35.406 2.326 1 93.94 66 GLY B CA 1
ATOM 2752 C C . GLY B 1 66 ? 25.141 35.594 2.227 1 93.94 66 GLY B C 1
ATOM 2753 O O . GLY B 1 66 ? 24.641 36.188 1.272 1 93.94 66 GLY B O 1
ATOM 2754 N N . VAL B 1 67 ? 24.453 34.969 3.121 1 93.62 67 VAL B N 1
ATOM 2755 C CA . VAL B 1 67 ? 23 35.156 3.168 1 93.62 67 VAL B CA 1
ATOM 2756 C C . VAL B 1 67 ? 22.656 36.406 3.977 1 93.62 67 VAL B C 1
ATOM 2758 O O . VAL B 1 67 ? 22.703 36.375 5.211 1 93.62 67 VAL B O 1
ATOM 2761 N N . THR B 1 68 ? 22.297 37.438 3.283 1 89.88 68 THR B N 1
ATOM 2762 C CA . THR B 1 68 ? 22.156 38.719 3.969 1 89.88 68 THR B CA 1
ATOM 2763 C C . THR B 1 68 ? 20.766 39.281 3.74 1 89.88 68 THR B C 1
ATOM 2765 O O . THR B 1 68 ? 20.406 40.312 4.344 1 89.88 68 THR B O 1
ATOM 2768 N N . GLU B 1 69 ? 20.016 38.656 2.896 1 91.12 69 GLU B N 1
ATOM 2769 C CA . GLU B 1 69 ? 18.672 39.188 2.662 1 91.12 69 GLU B CA 1
ATOM 2770 C C . GLU B 1 69 ? 17.859 39.188 3.951 1 91.12 69 GLU B C 1
ATOM 2772 O O . GLU B 1 69 ? 17.609 38.125 4.547 1 91.12 69 GLU B O 1
ATOM 2777 N N . PRO B 1 70 ? 17.391 40.281 4.371 1 89.5 70 PRO B N 1
ATOM 2778 C CA . PRO B 1 70 ? 16.766 40.438 5.691 1 89.5 70 PRO B CA 1
ATOM 2779 C C . PRO B 1 70 ? 15.57 39.5 5.875 1 89.5 70 PRO B C 1
ATOM 2781 O O . PRO B 1 70 ? 15.398 38.906 6.949 1 89.5 70 PRO B O 1
ATOM 2784 N N . GLY B 1 71 ? 14.805 39.469 4.883 1 88.94 71 GLY B N 1
ATOM 2785 C CA . GLY B 1 71 ? 13.648 38.594 4.988 1 88.94 71 GLY B CA 1
ATOM 2786 C C . GLY B 1 71 ? 14.023 37.125 5.215 1 88.94 71 GLY B C 1
ATOM 2787 O O . GLY B 1 71 ? 13.445 36.469 6.066 1 88.94 71 GLY B O 1
ATOM 2788 N N . ARG B 1 72 ? 15.016 36.75 4.48 1 89.38 72 ARG B N 1
ATOM 2789 C CA . ARG B 1 72 ? 15.469 35.344 4.57 1 89.38 72 ARG B CA 1
ATOM 2790 C C . ARG B 1 72 ? 16.156 35.094 5.906 1 89.38 72 ARG B C 1
ATOM 2792 O O . ARG B 1 72 ? 15.938 34.062 6.523 1 89.38 72 ARG B O 1
ATOM 2799 N N . VAL B 1 73 ? 16.906 36.062 6.316 1 91.44 73 VAL B N 1
ATOM 2800 C CA . VAL B 1 73 ? 17.609 35.906 7.586 1 91.44 73 VAL B CA 1
ATOM 2801 C C . VAL B 1 73 ? 16.609 35.844 8.727 1 91.44 73 VAL B C 1
ATOM 2803 O O . VAL B 1 73 ? 16.688 34.938 9.586 1 91.44 73 VAL B O 1
ATOM 2806 N N . THR B 1 74 ? 15.641 36.656 8.703 1 90.69 74 THR B N 1
ATOM 2807 C CA . THR B 1 74 ? 14.617 36.688 9.742 1 90.69 74 THR B CA 1
ATOM 2808 C C . THR B 1 74 ? 13.852 35.344 9.766 1 90.69 74 THR B C 1
ATOM 2810 O O . THR B 1 74 ? 13.586 34.812 10.836 1 90.69 74 THR B O 1
ATOM 2813 N N . ASP B 1 75 ? 13.602 34.906 8.617 1 88.31 75 ASP B N 1
ATOM 2814 C CA . ASP B 1 75 ? 12.859 33.625 8.5 1 88.31 75 ASP B CA 1
ATOM 2815 C C . ASP B 1 75 ? 13.641 32.469 9.117 1 88.31 75 ASP B C 1
ATOM 2817 O O . ASP B 1 75 ? 13.07 31.672 9.844 1 88.31 75 ASP B O 1
ATOM 2821 N N . LEU B 1 76 ? 14.852 32.438 8.805 1 89.56 76 LEU B N 1
ATOM 2822 C CA . LEU B 1 76 ? 15.68 31.359 9.297 1 89.56 76 LEU B CA 1
ATOM 2823 C C . LEU B 1 76 ? 15.938 31.5 10.797 1 89.56 76 LEU B C 1
ATOM 2825 O O . LEU B 1 76 ? 16.031 30.5 11.508 1 89.56 76 LEU B O 1
ATOM 2829 N N . GLU B 1 77 ? 16 32.688 11.266 1 90.44 77 GLU B N 1
ATOM 2830 C CA . GLU B 1 77 ? 16.125 32.906 12.703 1 90.44 77 GLU B CA 1
ATOM 2831 C C . GLU B 1 77 ? 14.891 32.406 13.445 1 90.44 77 GLU B C 1
ATOM 2833 O O . GLU B 1 77 ? 15 31.812 14.516 1 90.44 77 GLU B O 1
ATOM 2838 N N . GLU B 1 78 ? 13.805 32.688 12.883 1 86.25 78 GLU B N 1
ATOM 2839 C CA . GLU B 1 78 ? 12.562 32.219 13.477 1 86.25 78 GLU B CA 1
ATOM 2840 C C . GLU B 1 78 ? 12.5 30.688 13.492 1 86.25 78 GLU B C 1
ATOM 2842 O O . GLU B 1 78 ? 12.031 30.094 14.469 1 86.25 78 GLU B O 1
ATOM 2847 N N . ALA B 1 79 ? 12.977 30.156 12.438 1 84.44 79 ALA B N 1
ATOM 2848 C CA . ALA B 1 79 ? 13.055 28.703 12.391 1 84.44 79 ALA B CA 1
ATOM 2849 C C . ALA B 1 79 ? 13.969 28.156 13.492 1 84.44 79 ALA B C 1
ATOM 2851 O O . ALA B 1 79 ? 13.664 27.141 14.117 1 84.44 79 ALA B O 1
ATOM 2852 N N . ALA B 1 80 ? 15.078 28.812 13.695 1 86.94 80 ALA B N 1
ATOM 2853 C CA . ALA B 1 80 ? 16.016 28.391 14.734 1 86.94 80 ALA B CA 1
ATOM 2854 C C . ALA B 1 80 ? 15.398 28.516 16.125 1 86.94 80 ALA B C 1
ATOM 2856 O O . ALA B 1 80 ? 15.555 27.625 16.953 1 86.94 80 ALA B O 1
ATOM 2857 N N . ARG B 1 81 ? 14.68 29.594 16.375 1 85.69 81 ARG B N 1
ATOM 2858 C CA . ARG B 1 81 ? 13.992 29.781 17.656 1 85.69 81 ARG B CA 1
ATOM 2859 C C . ARG B 1 81 ? 12.93 28.703 17.859 1 85.69 81 ARG B C 1
ATOM 2861 O O . ARG B 1 81 ? 12.781 28.188 18.969 1 85.69 81 ARG B O 1
ATOM 2868 N N . GLY B 1 82 ? 12.281 28.391 16.797 1 79.25 82 GLY B N 1
ATOM 2869 C CA . GLY B 1 82 ? 11.211 27.406 16.828 1 79.25 82 GLY B CA 1
ATOM 2870 C C . GLY B 1 82 ? 11.711 25.969 16.828 1 79.25 82 GLY B C 1
ATOM 2871 O O . GLY B 1 82 ? 10.914 25.031 16.891 1 79.25 82 GLY B O 1
ATOM 2872 N N . SER B 1 83 ? 12.977 25.875 16.656 1 81.12 83 SER B N 1
ATOM 2873 C CA . SER B 1 83 ? 13.547 24.531 16.578 1 81.12 83 SER B CA 1
ATOM 2874 C C . SER B 1 83 ? 13.875 23.984 17.969 1 81.12 83 SER B C 1
ATOM 2876 O O . SER B 1 83 ? 14.234 22.828 18.125 1 81.12 83 SER B O 1
ATOM 2878 N N . LYS B 1 84 ? 13.68 24.891 18.953 1 77.44 84 LYS B N 1
ATOM 2879 C CA . LYS B 1 84 ? 14.016 24.484 20.312 1 77.44 84 LYS B CA 1
ATOM 2880 C C . LYS B 1 84 ? 12.859 23.734 20.969 1 77.44 84 LYS B C 1
ATOM 2882 O O . LYS B 1 84 ? 11.695 23.969 20.625 1 77.44 84 LYS B O 1
ATOM 2887 N N . GLY B 1 85 ? 13.234 22.781 21.953 1 74.62 85 GLY B N 1
ATOM 2888 C CA . GLY B 1 85 ? 12.234 22.062 22.719 1 74.62 85 GLY B CA 1
ATOM 2889 C C . GLY B 1 85 ? 11.836 20.734 22.062 1 74.62 85 GLY B C 1
ATOM 2890 O O . GLY B 1 85 ? 12.188 20.484 20.922 1 74.62 85 GLY B O 1
ATOM 2891 N N . PRO B 1 86 ? 11.156 19.984 22.891 1 79.31 86 PRO B N 1
ATOM 2892 C CA . PRO B 1 86 ? 10.734 18.688 22.375 1 79.31 86 PRO B CA 1
ATOM 2893 C C . PRO B 1 86 ? 9.516 18.781 21.453 1 79.31 86 PRO B C 1
ATOM 2895 O O . PRO B 1 86 ? 8.75 19.734 21.547 1 79.31 86 PRO B O 1
ATOM 2898 N N . SER B 1 87 ? 9.438 17.891 20.562 1 83.69 87 SER B N 1
ATOM 2899 C CA . SER B 1 87 ? 8.219 17.766 19.766 1 83.69 87 SER B CA 1
ATOM 2900 C C . SER B 1 87 ? 7.043 17.328 20.641 1 83.69 87 SER B C 1
ATOM 2902 O O . SER B 1 87 ? 7.23 16.688 21.672 1 83.69 87 SER B O 1
ATOM 2904 N N . TRP B 1 88 ? 5.84 17.781 20.297 1 84.5 88 TRP B N 1
ATOM 2905 C CA . TRP B 1 88 ? 4.652 17.469 21.094 1 84.5 88 TRP B CA 1
ATOM 2906 C C . TRP B 1 88 ? 4.445 15.961 21.203 1 84.5 88 TRP B C 1
ATOM 2908 O O . TRP B 1 88 ? 3.75 15.484 22.109 1 84.5 88 TRP B O 1
ATOM 2918 N N . TRP B 1 89 ? 4.988 15.148 20.344 1 87.75 89 TRP B N 1
ATOM 2919 C CA . TRP B 1 89 ? 4.805 13.703 20.375 1 87.75 89 TRP B CA 1
ATOM 2920 C C . TRP B 1 89 ? 5.918 13.039 21.188 1 87.75 89 TRP B C 1
ATOM 2922 O O . TRP B 1 89 ? 6.055 11.812 21.172 1 87.75 89 TRP B O 1
ATOM 2932 N N . ALA B 1 90 ? 6.719 13.758 21.859 1 86.56 90 ALA B N 1
ATOM 2933 C CA . ALA B 1 90 ? 7.84 13.219 22.625 1 86.56 90 ALA B CA 1
ATOM 2934 C C . ALA B 1 90 ? 7.379 12.133 23.594 1 86.56 90 ALA B C 1
ATOM 2936 O O . ALA B 1 90 ? 8.055 11.109 23.75 1 86.56 90 ALA B O 1
ATOM 2937 N N . PRO B 1 91 ? 6.223 12.328 24.266 1 87.56 91 PRO B N 1
ATOM 2938 C CA . PRO B 1 91 ? 5.75 11.289 25.188 1 87.56 91 PRO B CA 1
ATOM 2939 C C . PRO B 1 91 ? 5.457 9.969 24.469 1 87.56 91 PRO B C 1
ATOM 2941 O O . PRO B 1 91 ? 5.336 8.93 25.125 1 87.56 91 PRO B O 1
ATOM 2944 N N . TYR B 1 92 ? 5.312 9.984 23.156 1 87.62 92 TYR B N 1
ATOM 2945 C CA . TYR B 1 92 ? 4.992 8.789 22.391 1 87.62 92 TYR B CA 1
ATOM 2946 C C . TYR B 1 92 ? 6.227 8.266 21.656 1 87.62 92 TYR B C 1
ATOM 2948 O O . TYR B 1 92 ? 6.109 7.516 20.688 1 87.62 92 TYR B O 1
ATOM 2956 N N . SER B 1 93 ? 7.395 8.656 22.016 1 82.19 93 SER B N 1
ATOM 2957 C CA . SER B 1 93 ? 8.633 8.359 21.297 1 82.19 93 SER B CA 1
ATOM 2958 C C . SER B 1 93 ? 8.906 6.855 21.266 1 82.19 93 SER B C 1
ATOM 2960 O O . SER B 1 93 ? 9.617 6.367 20.375 1 82.19 93 SER B O 1
ATOM 2962 N N . ASP B 1 94 ? 8.336 6.145 22.141 1 78.81 94 ASP B N 1
ATOM 2963 C CA . ASP B 1 94 ? 8.539 4.699 22.203 1 78.81 94 ASP B CA 1
ATOM 2964 C C . ASP B 1 94 ? 7.824 3.996 21.047 1 78.81 94 ASP B C 1
ATOM 2966 O O . ASP B 1 94 ? 8.195 2.885 20.672 1 78.81 94 ASP B O 1
ATOM 2970 N N . MET B 1 95 ? 6.852 4.672 20.422 1 80.06 95 MET B N 1
ATOM 2971 C CA . MET B 1 95 ? 6.07 3.994 19.391 1 80.06 95 MET B CA 1
ATOM 2972 C C . MET B 1 95 ? 6.18 4.723 18.062 1 80.06 95 MET B C 1
ATOM 2974 O O . MET B 1 95 ? 5.855 4.164 17.016 1 80.06 95 MET B O 1
ATOM 2978 N N . VAL B 1 96 ? 6.566 5.914 18.125 1 83.12 96 VAL B N 1
ATOM 2979 C CA . VAL B 1 96 ? 6.648 6.723 16.922 1 83.12 96 VAL B CA 1
ATOM 2980 C C . VAL B 1 96 ? 7.992 6.488 16.234 1 83.12 96 VAL B C 1
ATOM 2982 O O . VAL B 1 96 ? 9.031 6.957 16.703 1 83.12 96 VAL B O 1
ATOM 2985 N N . ARG B 1 97 ? 7.969 5.844 15.156 1 79.69 97 ARG B N 1
ATOM 2986 C CA . ARG B 1 97 ? 9.156 5.605 14.344 1 79.69 97 ARG B CA 1
ATOM 2987 C C . ARG B 1 97 ? 9.602 6.887 13.641 1 79.69 97 ARG B C 1
ATOM 2989 O O . ARG B 1 97 ? 8.805 7.805 13.445 1 79.69 97 ARG B O 1
ATOM 2996 N N . PRO B 1 98 ? 10.836 7.004 13.258 1 76.5 98 PRO B N 1
ATOM 2997 C CA . PRO B 1 98 ? 11.383 8.234 12.688 1 76.5 98 PRO B CA 1
ATOM 2998 C C . PRO B 1 98 ? 10.602 8.719 11.469 1 76.5 98 PRO B C 1
ATOM 3000 O O . PRO B 1 98 ? 10.336 9.922 11.336 1 76.5 98 PRO B O 1
ATOM 3003 N N . GLN B 1 99 ? 10.227 7.762 10.648 1 75.75 99 GLN B N 1
ATOM 3004 C CA . GLN B 1 99 ? 9.484 8.156 9.453 1 75.75 99 GLN B CA 1
ATOM 3005 C C . GLN B 1 99 ? 8.141 8.766 9.812 1 75.75 99 GLN B C 1
ATOM 3007 O O . GLN B 1 99 ? 7.711 9.75 9.203 1 75.75 99 GLN B O 1
ATOM 3012 N N . PHE B 1 100 ? 7.543 8.242 10.844 1 83.94 100 PHE B N 1
ATOM 3013 C CA . PHE B 1 100 ? 6.258 8.773 11.273 1 83.94 100 PHE B CA 1
ATOM 3014 C C . PHE B 1 100 ? 6.441 10.094 12.016 1 83.94 100 PHE B C 1
ATOM 3016 O O . PHE B 1 100 ? 5.613 11 11.891 1 83.94 100 PHE B O 1
ATOM 3023 N N . ALA B 1 101 ? 7.484 10.156 12.781 1 82.5 101 ALA B N 1
ATOM 3024 C CA . ALA B 1 101 ? 7.805 11.414 13.438 1 82.5 101 ALA B CA 1
ATOM 3025 C C . ALA B 1 101 ? 7.957 12.539 12.414 1 82.5 101 ALA B C 1
ATOM 3027 O O . ALA B 1 101 ? 7.48 13.656 12.641 1 82.5 101 ALA B O 1
ATOM 3028 N N . GLN B 1 102 ? 8.602 12.227 11.367 1 79.38 102 GLN B N 1
ATOM 3029 C CA . GLN B 1 102 ? 8.75 13.203 10.289 1 79.38 102 GLN B CA 1
ATOM 3030 C C . GLN B 1 102 ? 7.387 13.617 9.734 1 79.38 102 GLN B C 1
ATOM 3032 O O . GLN B 1 102 ? 7.137 14.805 9.516 1 79.38 102 GLN B O 1
ATOM 3037 N N . TYR B 1 103 ? 6.555 12.703 9.586 1 86.62 103 TYR B N 1
ATOM 3038 C CA . TYR B 1 103 ? 5.203 12.984 9.117 1 86.62 103 TYR B CA 1
ATOM 3039 C C . TYR B 1 103 ? 4.469 13.898 10.086 1 86.62 103 TYR B C 1
ATOM 3041 O O . TYR B 1 103 ? 3.805 14.852 9.672 1 86.62 103 TYR B O 1
ATOM 3049 N N . LEU B 1 104 ? 4.582 13.578 11.328 1 87.31 104 LEU B N 1
ATOM 3050 C CA . LEU B 1 104 ? 3.906 14.383 12.344 1 87.31 104 LEU B CA 1
ATOM 3051 C C . LEU B 1 104 ? 4.379 15.836 12.289 1 87.31 104 LEU B C 1
ATOM 3053 O O . LEU B 1 104 ? 3.586 16.75 12.469 1 87.31 104 LEU B O 1
ATOM 3057 N N . GLY B 1 105 ? 5.609 16 12.07 1 83.31 105 GLY B N 1
ATOM 3058 C CA . GLY B 1 105 ? 6.145 17.344 11.891 1 83.31 105 GLY B CA 1
ATOM 3059 C C . GLY B 1 105 ? 5.531 18.078 10.711 1 83.31 105 GLY B C 1
ATOM 3060 O O . GLY B 1 105 ? 5.117 19.234 10.844 1 83.31 105 GLY B O 1
ATOM 3061 N N . TYR B 1 106 ? 5.402 17.391 9.625 1 82.38 106 TYR B N 1
ATOM 3062 C CA . TYR B 1 106 ? 4.82 17.984 8.43 1 82.38 106 TYR B CA 1
ATOM 3063 C C . TYR B 1 106 ? 3.336 18.266 8.617 1 82.38 106 TYR B C 1
ATOM 3065 O O . TYR B 1 106 ? 2.838 19.328 8.219 1 82.38 106 TYR B O 1
ATOM 3073 N N . GLU B 1 107 ? 2.684 17.312 9.195 1 88.31 107 GLU B N 1
ATOM 3074 C CA . GLU B 1 107 ? 1.257 17.469 9.461 1 88.31 107 GLU B CA 1
ATOM 3075 C C . GLU B 1 107 ? 0.98 18.719 10.297 1 88.31 107 GLU B C 1
ATOM 3077 O O . GLU B 1 107 ? 0.036 19.453 10.016 1 88.31 107 GLU B O 1
ATOM 3082 N N . SER B 1 108 ? 1.85 18.969 11.219 1 84.56 108 SER B N 1
ATOM 3083 C CA . SER B 1 108 ? 1.692 20.109 12.109 1 84.56 108 SER B CA 1
ATOM 3084 C C . SER B 1 108 ? 1.906 21.438 11.367 1 84.56 108 SER B C 1
ATOM 3086 O O . SER B 1 108 ? 1.321 22.453 11.727 1 84.56 108 SER B O 1
ATOM 3088 N N . ALA B 1 109 ? 2.666 21.375 10.375 1 79.75 109 ALA B N 1
ATOM 3089 C CA . ALA B 1 109 ? 3.021 22.594 9.656 1 79.75 109 ALA B CA 1
ATOM 3090 C C . ALA B 1 109 ? 2.123 22.797 8.438 1 79.75 109 ALA B C 1
ATOM 3092 O O . ALA B 1 109 ? 2.131 23.875 7.82 1 79.75 109 ALA B O 1
ATOM 3093 N N . ALA B 1 110 ? 1.344 21.828 8.109 1 87.25 110 ALA B N 1
ATOM 3094 C CA . ALA B 1 110 ? 0.565 21.844 6.871 1 87.25 110 ALA B CA 1
ATOM 3095 C C . ALA B 1 110 ? -0.568 22.859 6.957 1 87.25 110 ALA B C 1
ATOM 3097 O O . ALA B 1 110 ? -1.186 23.031 8.008 1 87.25 110 ALA B O 1
ATOM 3098 N N . THR B 1 111 ? -0.819 23.547 5.832 1 87 111 THR B N 1
ATOM 3099 C CA . THR B 1 111 ? -1.953 24.453 5.73 1 87 111 THR B CA 1
ATOM 3100 C C . THR B 1 111 ? -3.174 23.734 5.164 1 87 111 THR B C 1
ATOM 3102 O O . THR B 1 111 ? -4.305 24.203 5.312 1 87 111 THR B O 1
ATOM 3105 N N . SER B 1 112 ? -2.9 22.609 4.48 1 92.94 112 SER B N 1
ATOM 3106 C CA . SER B 1 112 ? -3.984 21.781 3.965 1 92.94 112 SER B CA 1
ATOM 3107 C C . SER B 1 112 ? -3.619 20.297 4 1 92.94 112 SER B C 1
ATOM 3109 O O . SER B 1 112 ? -2.445 19.938 3.867 1 92.94 112 SER B O 1
ATOM 3111 N N . ILE B 1 113 ? -4.562 19.547 4.23 1 95.38 113 ILE B N 1
ATOM 3112 C CA . ILE B 1 113 ? -4.43 18.094 4.223 1 95.38 113 ILE B CA 1
ATOM 3113 C C . ILE B 1 113 ? -5.5 17.484 3.324 1 95.38 113 ILE B C 1
ATOM 3115 O O . ILE B 1 113 ? -6.691 17.75 3.504 1 95.38 113 ILE B O 1
ATOM 3119 N N . ARG B 1 114 ? -5.133 16.75 2.293 1 96.12 114 ARG B N 1
ATOM 3120 C CA . ARG B 1 114 ? -6.012 15.953 1.44 1 96.12 114 ARG B CA 1
ATOM 3121 C C . ARG B 1 114 ? -5.754 14.461 1.623 1 96.12 114 ARG B C 1
ATOM 3123 O O . ARG B 1 114 ? -4.613 14.016 1.54 1 96.12 114 ARG B O 1
ATOM 3130 N N . PHE B 1 115 ? -6.758 13.773 1.896 1 95.94 115 PHE B N 1
ATOM 3131 C CA . PHE B 1 115 ? -6.562 12.375 2.273 1 95.94 115 PHE B CA 1
ATOM 3132 C C . PHE B 1 115 ? -7.562 11.477 1.554 1 95.94 115 PHE B C 1
ATOM 3134 O O . PHE B 1 115 ? -8.727 11.844 1.374 1 95.94 115 PHE B O 1
ATOM 3141 N N . TYR B 1 116 ? -7.133 10.25 1.17 1 95.44 116 TYR B N 1
ATOM 3142 C CA . TYR B 1 116 ? -7.965 9.172 0.654 1 95.44 116 TYR B CA 1
ATOM 3143 C C . TYR B 1 116 ? -7.531 7.824 1.226 1 95.44 116 TYR B C 1
ATOM 3145 O O . TYR B 1 116 ? -6.332 7.551 1.34 1 95.44 116 TYR B O 1
ATOM 3153 N N . HIS B 1 117 ? -8.461 7.047 1.564 1 90.19 117 HIS B N 1
ATOM 3154 C CA . HIS B 1 117 ? -8.25 5.648 1.926 1 90.19 117 HIS B CA 1
ATOM 3155 C C . HIS B 1 117 ? -9.344 4.754 1.351 1 90.19 117 HIS B C 1
ATOM 3157 O O . HIS B 1 117 ? -10.523 5.074 1.451 1 90.19 117 HIS B O 1
ATOM 3163 N N . PRO B 1 118 ? -8.984 3.564 0.962 1 87.62 118 PRO B N 1
ATOM 3164 C CA . PRO B 1 118 ? -9.977 2.727 0.282 1 87.62 118 PRO B CA 1
ATOM 3165 C C . PRO B 1 118 ? -10.859 1.952 1.255 1 87.62 118 PRO B C 1
ATOM 3167 O O . PRO B 1 118 ? -11.961 1.524 0.89 1 87.62 118 PRO B O 1
ATOM 3170 N N . SER B 1 119 ? -10.438 1.792 2.568 1 90.44 119 SER B N 1
ATOM 3171 C CA . SER B 1 119 ? -11.141 0.758 3.318 1 90.44 119 SER B CA 1
ATOM 3172 C C . SER B 1 119 ? -11.43 1.208 4.746 1 90.44 119 SER B C 1
ATOM 3174 O O . SER B 1 119 ? -12.234 0.594 5.445 1 90.44 119 SER B O 1
ATOM 3176 N N . VAL B 1 120 ? -10.773 2.189 5.188 1 92.44 120 VAL B N 1
ATOM 3177 C CA . VAL B 1 120 ? -10.922 2.578 6.586 1 92.44 120 VAL B CA 1
ATOM 3178 C C . VAL B 1 120 ? -11.18 4.082 6.68 1 92.44 120 VAL B C 1
ATOM 3180 O O . VAL B 1 120 ? -10.781 4.844 5.797 1 92.44 120 VAL B O 1
ATOM 3183 N N . VAL B 1 121 ? -11.867 4.445 7.715 1 95.25 121 VAL B N 1
ATOM 3184 C CA . VAL B 1 121 ? -12.094 5.859 8 1 95.25 121 VAL B CA 1
ATOM 3185 C C . VAL B 1 121 ? -10.766 6.535 8.336 1 95.25 121 VAL B C 1
ATOM 3187 O O . VAL B 1 121 ? -9.93 5.965 9.031 1 95.25 121 VAL B O 1
ATOM 3190 N N . TYR B 1 122 ? -10.602 7.738 7.84 1 92.62 122 TYR B N 1
ATOM 3191 C CA . TYR B 1 122 ? -9.422 8.539 8.141 1 92.62 122 TYR B CA 1
ATOM 3192 C C . TYR B 1 122 ? -9.133 8.555 9.633 1 92.62 122 TYR B C 1
ATOM 3194 O O . TYR B 1 122 ? -10.031 8.789 10.445 1 92.62 122 TYR B O 1
ATOM 3202 N N . ALA B 1 123 ? -7.938 8.328 9.961 1 91.94 123 ALA B N 1
ATOM 3203 C CA . ALA B 1 123 ? -7.52 8.156 11.352 1 91.94 123 ALA B CA 1
ATOM 3204 C C . ALA B 1 123 ? -7.941 9.352 12.195 1 91.94 123 ALA B C 1
ATOM 3206 O O . ALA B 1 123 ? -8.336 9.195 13.352 1 91.94 123 ALA B O 1
ATOM 3207 N N . LEU B 1 124 ? -7.906 10.539 11.625 1 94.19 124 LEU B N 1
ATOM 3208 C CA . LEU B 1 124 ? -8.148 11.742 12.414 1 94.19 124 LEU B CA 1
ATOM 3209 C C . LEU B 1 124 ? -9.633 12.055 12.484 1 94.19 124 LEU B C 1
ATOM 3211 O O . LEU B 1 124 ? -10.039 13.039 13.109 1 94.19 124 LEU B O 1
ATOM 3215 N N . LEU B 1 125 ? -10.469 11.219 11.922 1 96.31 125 LEU B N 1
ATOM 3216 C CA . LEU B 1 125 ? -11.914 11.344 12.055 1 96.31 125 LEU B CA 1
ATOM 3217 C C . LEU B 1 125 ? -12.492 10.141 12.797 1 96.31 125 LEU B C 1
ATOM 3219 O O . LEU B 1 125 ? -13.719 9.977 12.859 1 96.31 125 LEU B O 1
ATOM 3223 N N . GLN B 1 126 ? -11.68 9.359 13.32 1 97.06 126 GLN B N 1
ATOM 3224 C CA . GLN B 1 126 ? -12.133 8.156 14.008 1 97.06 126 GLN B CA 1
ATOM 3225 C C . GLN B 1 126 ? -12.453 8.438 15.469 1 97.06 126 GLN B C 1
ATOM 3227 O O . GLN B 1 126 ? -11.734 9.195 16.141 1 97.06 126 GLN B O 1
ATOM 3232 N N . ILE B 1 127 ? -13.531 7.836 15.953 1 97 127 ILE B N 1
ATOM 3233 C CA . ILE B 1 127 ? -13.742 7.812 17.391 1 97 127 ILE B CA 1
ATOM 3234 C C . ILE B 1 127 ? -12.844 6.758 18.031 1 97 127 ILE B C 1
ATOM 3236 O O . ILE B 1 127 ? -12.328 5.875 17.344 1 97 127 ILE B O 1
ATOM 3240 N N . GLU B 1 128 ? -12.625 6.883 19.266 1 95.44 128 GLU B N 1
ATOM 3241 C CA . GLU B 1 128 ? -11.664 6.035 19.969 1 95.44 128 GLU B CA 1
ATOM 3242 C C . GLU B 1 128 ? -12.023 4.559 19.828 1 95.44 128 GLU B C 1
ATOM 3244 O O . GLU B 1 128 ? -11.156 3.727 19.562 1 95.44 128 GLU B O 1
ATOM 3249 N N . ASP B 1 129 ? -13.273 4.18 19.984 1 96.12 129 ASP B N 1
ATOM 3250 C CA . ASP B 1 129 ? -13.695 2.787 19.906 1 96.12 129 ASP B CA 1
ATOM 3251 C C . ASP B 1 129 ? -13.406 2.201 18.531 1 96.12 129 ASP B C 1
ATOM 3253 O O . ASP B 1 129 ? -13.031 1.033 18.406 1 96.12 129 ASP B O 1
ATOM 3257 N N . TYR B 1 130 ? -13.648 2.949 17.516 1 97.06 130 TYR B N 1
ATOM 3258 C CA . TYR B 1 130 ? -13.336 2.525 16.156 1 97.06 130 TYR B CA 1
ATOM 3259 C C . TYR B 1 130 ? -11.836 2.281 15.992 1 97.06 130 TYR B C 1
ATOM 3261 O O . TYR B 1 130 ? -11.43 1.256 15.445 1 97.06 130 TYR B O 1
ATOM 3269 N N . THR B 1 131 ? -11.023 3.219 16.516 1 95.12 131 THR B N 1
ATOM 3270 C CA . THR B 1 131 ? -9.57 3.109 16.438 1 95.12 131 THR B CA 1
ATOM 3271 C C . THR B 1 131 ? -9.086 1.832 17.125 1 95.12 131 THR B C 1
ATOM 3273 O O . THR B 1 131 ? -8.297 1.081 16.547 1 95.12 131 THR B O 1
ATOM 3276 N N . MET B 1 132 ? -9.633 1.582 18.266 1 93.62 132 MET B N 1
ATOM 3277 C CA . MET B 1 132 ? -9.242 0.399 19.031 1 93.62 132 MET B CA 1
ATOM 3278 C C . MET B 1 132 ? -9.586 -0.877 18.266 1 93.62 132 MET B C 1
ATOM 3280 O O . MET B 1 132 ? -8.773 -1.796 18.172 1 93.62 132 MET B O 1
ATOM 3284 N N . ALA B 1 133 ? -10.758 -0.924 17.719 1 94.38 133 ALA B N 1
ATOM 3285 C CA . ALA B 1 133 ? -11.203 -2.092 16.969 1 94.38 133 ALA B CA 1
ATOM 3286 C C . ALA B 1 133 ? -10.367 -2.287 15.703 1 94.38 133 ALA B C 1
ATOM 3288 O O . ALA B 1 133 ? -10.047 -3.418 15.336 1 94.38 133 ALA B O 1
ATOM 3289 N N . GLN B 1 134 ? -10.062 -1.174 15.031 1 93.44 134 GLN B N 1
ATOM 3290 C CA . GLN B 1 134 ? -9.297 -1.216 13.797 1 93.44 134 GLN B CA 1
ATOM 3291 C C . GLN B 1 134 ? -7.887 -1.74 14.039 1 93.44 134 GLN B C 1
ATOM 3293 O O . GLN B 1 134 ? -7.336 -2.469 13.211 1 93.44 134 GLN B O 1
ATOM 3298 N N . LEU B 1 135 ? -7.285 -1.387 15.141 1 90.5 135 LEU B N 1
ATOM 3299 C CA . LEU B 1 135 ? -5.887 -1.697 15.414 1 90.5 135 LEU B CA 1
ATOM 3300 C C . LEU B 1 135 ? -5.758 -3.053 16.109 1 90.5 135 LEU B C 1
ATOM 3302 O O . LEU B 1 135 ? -4.664 -3.623 16.156 1 90.5 135 LEU B O 1
ATOM 3306 N N . ALA B 1 136 ? -6.809 -3.631 16.562 1 90 136 ALA B N 1
ATOM 3307 C CA . ALA B 1 136 ? -6.812 -4.832 17.406 1 90 136 ALA B CA 1
ATOM 3308 C C . ALA B 1 136 ? -6.109 -5.988 16.688 1 90 136 ALA B C 1
ATOM 3310 O O . ALA B 1 136 ? -5.289 -6.688 17.297 1 90 136 ALA B O 1
ATOM 3311 N N . PRO B 1 137 ? -6.32 -6.223 15.414 1 87.81 137 PRO B N 1
ATOM 3312 C CA . PRO B 1 137 ? -5.68 -7.359 14.75 1 87.81 137 PRO B CA 1
ATOM 3313 C C . PRO B 1 137 ? -4.16 -7.211 14.664 1 87.81 137 PRO B C 1
ATOM 3315 O O . PRO B 1 137 ? -3.453 -8.195 14.445 1 87.81 137 PRO B O 1
ATOM 3318 N N . ARG B 1 138 ? -3.656 -6.043 14.758 1 81.75 138 ARG B N 1
ATOM 3319 C CA . ARG B 1 138 ? -2.221 -5.801 14.664 1 81.75 138 ARG B CA 1
ATOM 3320 C C . ARG B 1 138 ? -1.586 -5.711 16.047 1 81.75 138 ARG B C 1
ATOM 3322 O O . ARG B 1 138 ? -0.409 -5.367 16.172 1 81.75 138 ARG B O 1
ATOM 3329 N N . GLU B 1 139 ? -2.395 -5.902 16.969 1 72.44 139 GLU B N 1
ATOM 3330 C CA . GLU B 1 139 ? -1.977 -5.711 18.359 1 72.44 139 GLU B CA 1
ATOM 3331 C C . GLU B 1 139 ? -0.774 -6.586 18.703 1 72.44 139 GLU B C 1
ATOM 3333 O O . GLU B 1 139 ? -0.757 -7.777 18.391 1 72.44 139 GLU B O 1
ATOM 3338 N N . ASN B 1 140 ? 0.276 -5.812 18.922 1 63.81 140 ASN B N 1
ATOM 3339 C CA . ASN B 1 140 ? 1.443 -6.48 19.484 1 63.81 140 ASN B CA 1
ATOM 3340 C C . ASN B 1 140 ? 1.843 -5.875 20.828 1 63.81 140 ASN B C 1
ATOM 3342 O O . ASN B 1 140 ? 2.643 -4.938 20.875 1 63.81 140 ASN B O 1
ATOM 3346 N N . GLY B 1 141 ? 1.431 -6.344 22.016 1 62.38 141 GLY B N 1
ATOM 3347 C CA . GLY B 1 141 ? 2.078 -5.996 23.266 1 62.38 141 GLY B CA 1
ATOM 3348 C C . GLY B 1 141 ? 1.506 -4.75 23.906 1 62.38 141 GLY B C 1
ATOM 3349 O O . GLY B 1 141 ? 2.217 -4.02 24.609 1 62.38 141 GLY B O 1
ATOM 3350 N N . GLY B 1 142 ? 0.194 -4.289 23.609 1 67.38 142 GLY B N 1
ATOM 3351 C CA . GLY B 1 142 ? -0.379 -3.193 24.375 1 67.38 142 GLY B CA 1
ATOM 3352 C C . GLY B 1 142 ? -0.253 -1.849 23.688 1 67.38 142 GLY B C 1
ATOM 3353 O O . GLY B 1 142 ? -0.646 -0.821 24.234 1 67.38 142 GLY B O 1
ATOM 3354 N N . LEU B 1 143 ? 0.192 -1.755 22.562 1 79.19 143 LEU B N 1
ATOM 3355 C CA . LEU B 1 143 ? 0.477 -0.484 21.906 1 79.19 143 LEU B CA 1
ATOM 3356 C C . LEU B 1 143 ? -0.779 0.082 21.25 1 79.19 143 LEU B C 1
ATOM 3358 O O . LEU B 1 143 ? -0.815 1.258 20.891 1 79.19 143 LEU B O 1
ATOM 3362 N N . THR B 1 144 ? -1.852 -0.604 21.391 1 85.19 144 THR B N 1
ATOM 3363 C CA . THR B 1 144 ? -3.076 -0.155 20.734 1 85.19 144 THR B CA 1
ATOM 3364 C C . THR B 1 144 ? -3.656 1.062 21.453 1 85.19 144 THR B C 1
ATOM 3366 O O . THR B 1 144 ? -4.051 2.037 20.812 1 85.19 144 THR B O 1
ATOM 3369 N N . ARG B 1 145 ? -3.619 1.003 22.719 1 85.69 145 ARG B N 1
ATOM 3370 C CA . ARG B 1 145 ? -4.16 2.113 23.5 1 85.69 145 ARG B CA 1
ATOM 3371 C C . ARG B 1 145 ? -3.318 3.371 23.312 1 85.69 145 ARG B C 1
ATOM 3373 O O . ARG B 1 145 ? -3.857 4.473 23.188 1 85.69 145 ARG B O 1
ATOM 3380 N N . ARG B 1 146 ? -2.09 3.215 23.297 1 87.5 146 ARG B N 1
ATOM 3381 C CA . ARG B 1 146 ? -1.184 4.344 23.094 1 87.5 146 ARG B CA 1
ATOM 3382 C C . ARG B 1 146 ? -1.361 4.949 21.703 1 87.5 146 ARG B C 1
ATOM 3384 O O . ARG B 1 146 ? -1.34 6.172 21.562 1 87.5 146 ARG B O 1
ATOM 3391 N N . SER B 1 147 ? -1.562 4.07 20.812 1 88.69 147 SER B N 1
ATOM 3392 C CA . SER B 1 147 ? -1.81 4.539 19.453 1 88.69 147 SER B CA 1
ATOM 3393 C C . SER B 1 147 ? -3.104 5.344 19.375 1 88.69 147 SER B C 1
ATOM 3395 O O . SER B 1 147 ? -3.156 6.379 18.719 1 88.69 147 SER B O 1
ATOM 3397 N N . ALA B 1 148 ? -4.078 4.832 20.094 1 90.81 148 ALA B N 1
ATOM 3398 C CA . ALA B 1 148 ? -5.355 5.543 20.109 1 90.81 148 ALA B CA 1
ATOM 3399 C C . ALA B 1 148 ? -5.211 6.906 20.781 1 90.81 148 ALA B C 1
ATOM 3401 O O . ALA B 1 148 ? -5.801 7.891 20.328 1 90.81 148 ALA B O 1
ATOM 3402 N N . GLU B 1 149 ? -4.402 7.004 21.75 1 91.75 149 GLU B N 1
ATOM 3403 C CA . GLU B 1 149 ? -4.145 8.266 22.438 1 91.75 149 GLU B CA 1
ATOM 3404 C C . GLU B 1 149 ? -3.428 9.258 21.531 1 91.75 149 GLU B C 1
ATOM 3406 O O . GLU B 1 149 ? -3.77 10.438 21.5 1 91.75 149 GLU B O 1
ATOM 3411 N N . LEU B 1 150 ? -2.473 8.773 20.875 1 92.38 150 LEU B N 1
ATOM 3412 C CA . LEU B 1 150 ? -1.755 9.625 19.938 1 92.38 150 LEU B CA 1
ATOM 3413 C C . LEU B 1 150 ? -2.699 10.18 18.875 1 92.38 150 LEU B C 1
ATOM 3415 O O . LEU B 1 150 ? -2.65 11.367 18.547 1 92.38 150 LEU B O 1
ATOM 3419 N N . ARG B 1 151 ? -3.562 9.32 18.375 1 93.12 151 ARG B N 1
ATOM 3420 C CA . ARG B 1 151 ? -4.523 9.75 17.375 1 93.12 151 ARG B CA 1
ATOM 3421 C C . ARG B 1 151 ? -5.465 10.812 17.922 1 93.12 151 ARG B C 1
ATOM 3423 O O . ARG B 1 151 ? -5.75 11.805 17.25 1 93.12 151 ARG B O 1
ATOM 3430 N N . THR B 1 152 ? -5.867 10.633 19.094 1 93.69 152 THR B N 1
ATOM 3431 C CA . THR B 1 152 ? -6.734 11.609 19.75 1 93.69 152 THR B CA 1
ATOM 3432 C C . THR B 1 152 ? -6.023 12.945 19.906 1 93.69 152 THR B C 1
ATOM 3434 O O . THR B 1 152 ? -6.598 14 19.625 1 93.69 152 THR B O 1
ATOM 3437 N N . THR B 1 153 ? -4.812 12.883 20.297 1 93 153 THR B N 1
ATOM 3438 C CA . THR B 1 153 ? -4.023 14.094 20.453 1 93 153 THR B CA 1
ATOM 3439 C C . THR B 1 153 ? -3.855 14.812 19.109 1 93 153 THR B C 1
ATOM 3441 O O . THR B 1 153 ? -3.957 16.031 19.047 1 93 153 THR B O 1
ATOM 3444 N N . ARG B 1 154 ? -3.625 14.039 18.109 1 93.88 154 ARG B N 1
ATOM 3445 C CA . ARG B 1 154 ? -3.518 14.602 16.766 1 93.88 154 ARG B CA 1
ATOM 3446 C C . ARG B 1 154 ? -4.812 15.297 16.359 1 93.88 154 ARG B C 1
ATOM 3448 O O . ARG B 1 154 ? -4.785 16.391 15.797 1 93.88 154 ARG B O 1
ATOM 3455 N N . GLN B 1 155 ? -5.914 14.711 16.656 1 95.12 155 GLN B N 1
ATOM 3456 C CA . GLN B 1 155 ? -7.223 15.273 16.328 1 95.12 155 GLN B CA 1
ATOM 3457 C C . GLN B 1 155 ? -7.438 16.609 17.031 1 95.12 155 GLN B C 1
ATOM 3459 O O . GLN B 1 155 ? -7.867 17.578 16.422 1 95.12 155 GLN B O 1
ATOM 3464 N N . GLU B 1 156 ? -7.125 16.625 18.25 1 93.31 156 GLU B N 1
ATOM 3465 C CA . GLU B 1 156 ? -7.289 17.844 19.031 1 93.31 156 GLU B CA 1
ATOM 3466 C C . GLU B 1 156 ? -6.434 18.984 18.484 1 93.31 156 GLU B C 1
ATOM 3468 O O . GLU B 1 156 ? -6.898 20.125 18.391 1 93.31 156 GLU B O 1
ATOM 3473 N N . ARG B 1 157 ? -5.281 18.656 18.156 1 89.19 157 ARG B N 1
ATOM 3474 C CA . ARG B 1 157 ? -4.348 19.672 17.656 1 89.19 157 ARG B CA 1
ATOM 3475 C C . ARG B 1 157 ? -4.797 20.203 16.297 1 89.19 157 ARG B C 1
ATOM 3477 O O . ARG B 1 157 ? -4.582 21.375 15.984 1 89.19 157 ARG B O 1
ATOM 3484 N N . LEU B 1 158 ? -5.398 19.344 15.555 1 91.69 158 LEU B N 1
ATOM 3485 C CA . LEU B 1 158 ? -5.766 19.734 14.195 1 91.69 158 LEU B CA 1
ATOM 3486 C C . LEU B 1 158 ? -7.117 20.438 14.172 1 91.69 158 LEU B C 1
ATOM 3488 O O . LEU B 1 158 ? -7.316 21.375 13.398 1 91.69 158 LEU B O 1
ATOM 3492 N N . PHE B 1 159 ? -7.98 19.984 15.039 1 92.5 159 PHE B N 1
ATOM 3493 C CA . PHE B 1 159 ? -9.359 20.422 14.836 1 92.5 159 PHE B CA 1
ATOM 3494 C C . PHE B 1 159 ? -9.789 21.375 15.953 1 92.5 159 PHE B C 1
ATOM 3496 O O . PHE B 1 159 ? -10.758 22.109 15.789 1 92.5 159 PHE B O 1
ATOM 3503 N N . ASP B 1 160 ? -9.062 21.219 17.016 1 89.38 160 ASP B N 1
ATOM 3504 C CA . ASP B 1 160 ? -9.445 22.125 18.094 1 89.38 160 ASP B CA 1
ATOM 3505 C C . ASP B 1 160 ? -8.938 23.531 17.844 1 89.38 160 ASP B C 1
ATOM 3507 O O . ASP B 1 160 ? -7.852 23.719 17.297 1 89.38 160 ASP B O 1
ATOM 3511 N N . GLY B 1 161 ? -9.75 24.547 18.156 1 83.81 161 GLY B N 1
ATOM 3512 C CA . GLY B 1 161 ? -9.336 25.938 18.016 1 83.81 161 GLY B CA 1
ATOM 3513 C C . GLY B 1 161 ? -9.648 26.5 16.641 1 83.81 161 GLY B C 1
ATOM 3514 O O . GLY B 1 161 ? -10.258 25.828 15.805 1 83.81 161 GLY B O 1
ATOM 3515 N N . ASP B 1 162 ? -9.133 27.719 16.391 1 82.81 162 ASP B N 1
ATOM 3516 C CA . ASP B 1 162 ? -9.523 28.438 15.18 1 82.81 162 ASP B CA 1
ATOM 3517 C C . ASP B 1 162 ? -8.422 28.375 14.117 1 82.81 162 ASP B C 1
ATOM 3519 O O . ASP B 1 162 ? -8.625 28.812 12.984 1 82.81 162 ASP B O 1
ATOM 3523 N N . HIS B 1 163 ? -7.305 27.828 14.656 1 83.06 163 HIS B N 1
ATOM 3524 C CA . HIS B 1 163 ? -6.191 27.781 13.719 1 83.06 163 HIS B CA 1
ATOM 3525 C C . HIS B 1 163 ? -5.855 26.344 13.336 1 83.06 163 HIS B C 1
ATOM 3527 O O . HIS B 1 163 ? -6.098 25.422 14.109 1 83.06 163 HIS B O 1
ATOM 3533 N N . GLY B 1 164 ? -5.832 25.906 12.102 1 86.44 164 GLY B N 1
ATOM 3534 C CA . GLY B 1 164 ? -5.484 24.594 11.594 1 86.44 164 GLY B CA 1
ATOM 3535 C C . GLY B 1 164 ? -5.609 24.484 10.086 1 86.44 164 GLY B C 1
ATOM 3536 O O . GLY B 1 164 ? -6.082 25.422 9.43 1 86.44 164 GLY B O 1
ATOM 3537 N N . PRO B 1 165 ? -5.168 23.391 9.719 1 91.19 165 PRO B N 1
ATOM 3538 C CA . PRO B 1 165 ? -5.211 23.234 8.266 1 91.19 165 PRO B CA 1
ATOM 3539 C C . PRO B 1 165 ? -6.621 22.969 7.746 1 91.19 165 PRO B C 1
ATOM 3541 O O . PRO B 1 165 ? -7.488 22.516 8.5 1 91.19 165 PRO B O 1
ATOM 3544 N N . ALA B 1 166 ? -6.84 23.375 6.508 1 94.88 166 ALA B N 1
ATOM 3545 C CA . ALA B 1 166 ? -8.016 22.891 5.797 1 94.88 166 ALA B CA 1
ATOM 3546 C C . ALA B 1 166 ? -7.887 21.391 5.496 1 94.88 166 ALA B C 1
ATOM 3548 O O . ALA B 1 166 ? -6.875 20.953 4.945 1 94.88 166 ALA B O 1
ATOM 3549 N N . VAL B 1 167 ? -8.82 20.625 5.898 1 96.56 167 VAL B N 1
ATOM 3550 C CA . VAL B 1 167 ? -8.758 19.172 5.734 1 96.56 167 VAL B CA 1
ATOM 3551 C C . VAL B 1 167 ? -9.828 18.719 4.738 1 96.56 167 VAL B C 1
ATOM 3553 O O . VAL B 1 167 ? -11.016 18.984 4.934 1 96.56 167 VAL B O 1
ATOM 3556 N N . SER B 1 168 ? -9.414 18.125 3.645 1 97.56 168 SER B N 1
ATOM 3557 C CA . SER B 1 168 ? -10.297 17.562 2.631 1 97.56 168 SER B CA 1
ATOM 3558 C C . SER B 1 168 ? -10.164 16.047 2.555 1 97.56 168 SER B C 1
ATOM 3560 O O . SER B 1 168 ? -9.102 15.531 2.213 1 97.56 168 SER B O 1
ATOM 3562 N N . ILE B 1 169 ? -11.227 15.367 2.834 1 97.44 169 ILE B N 1
ATOM 3563 C CA . ILE B 1 169 ? -11.188 13.906 2.914 1 97.44 169 ILE B CA 1
ATOM 3564 C C . ILE B 1 169 ? -12.18 13.312 1.921 1 97.44 169 ILE B C 1
ATOM 3566 O O . ILE B 1 169 ? -13.32 13.766 1.825 1 97.44 169 ILE B O 1
ATOM 3570 N N . VAL B 1 170 ? -11.727 12.336 1.169 1 97.44 170 VAL B N 1
ATOM 3571 C CA . VAL B 1 170 ? -12.609 11.477 0.39 1 97.44 170 VAL B CA 1
ATOM 3572 C C . VAL B 1 170 ? -12.609 10.07 0.972 1 97.44 170 VAL B C 1
ATOM 3574 O O . VAL B 1 170 ? -11.578 9.391 0.96 1 97.44 170 VAL B O 1
ATOM 3577 N N . LEU B 1 171 ? -13.734 9.664 1.506 1 96.31 171 LEU B N 1
ATOM 3578 C CA . LEU B 1 171 ? -13.898 8.305 2.018 1 96.31 171 LEU B CA 1
ATOM 3579 C C . LEU B 1 171 ? -14.484 7.391 0.947 1 96.31 171 LEU B C 1
ATOM 3581 O O . LEU B 1 171 ? -15.422 7.77 0.24 1 96.31 171 LEU B O 1
ATOM 3585 N N . ASP B 1 172 ? -13.898 6.234 0.827 1 96.5 172 ASP B N 1
ATOM 3586 C CA . ASP B 1 172 ? -14.523 5.219 -0.011 1 96.5 172 ASP B CA 1
ATOM 3587 C C . ASP B 1 172 ? -15.789 4.668 0.65 1 96.5 172 ASP B C 1
ATOM 3589 O O . ASP B 1 172 ? -15.828 4.496 1.87 1 96.5 172 ASP B O 1
ATOM 3593 N N . GLU B 1 173 ? -16.781 4.383 -0.068 1 97.06 173 GLU B N 1
ATOM 3594 C CA . GLU B 1 173 ? -18.016 3.807 0.471 1 97.06 173 GLU B CA 1
ATOM 3595 C C . GLU B 1 173 ? -17.719 2.537 1.268 1 97.06 173 GLU B C 1
ATOM 3597 O O . GLU B 1 173 ? -18.422 2.227 2.229 1 97.06 173 GLU B O 1
ATOM 3602 N N . ALA B 1 174 ? -16.734 1.805 0.909 1 96.38 174 ALA B N 1
ATOM 3603 C CA . ALA B 1 174 ? -16.328 0.602 1.634 1 96.38 174 ALA B CA 1
ATOM 3604 C C . ALA B 1 174 ? -16 0.921 3.09 1 96.38 174 ALA B C 1
ATOM 3606 O O . ALA B 1 174 ? -16.281 0.118 3.984 1 96.38 174 ALA B O 1
ATOM 3607 N N . ALA B 1 175 ? -15.422 2.068 3.34 1 95.81 175 ALA B N 1
ATOM 3608 C CA . ALA B 1 175 ? -15.047 2.463 4.695 1 95.81 175 ALA B CA 1
ATOM 3609 C C . ALA B 1 175 ? -16.281 2.703 5.555 1 95.81 175 ALA B C 1
ATOM 3611 O O . ALA B 1 175 ? -16.234 2.551 6.777 1 95.81 175 ALA B O 1
ATOM 3612 N N . LEU B 1 176 ? -17.375 3.076 4.918 1 96.69 176 LEU B N 1
ATOM 3613 C CA . LEU B 1 176 ? -18.625 3.293 5.637 1 96.69 176 LEU B CA 1
ATOM 3614 C C . LEU B 1 176 ? -19.312 1.966 5.941 1 96.69 176 LEU B C 1
ATOM 3616 O O . LEU B 1 176 ? -20 1.837 6.957 1 96.69 176 LEU B O 1
ATOM 3620 N N . ARG B 1 177 ? -19.094 1.045 5.066 1 96.25 177 ARG B N 1
ATOM 3621 C CA . ARG B 1 177 ? -19.891 -0.171 5.145 1 96.25 177 ARG B CA 1
ATOM 3622 C C . ARG B 1 177 ? -19.172 -1.256 5.934 1 96.25 177 ARG B C 1
ATOM 3624 O O . ARG B 1 177 ? -19.797 -2.182 6.449 1 96.25 177 ARG B O 1
ATOM 3631 N N . ARG B 1 178 ? -17.875 -1.227 5.977 1 95.81 178 ARG B N 1
ATOM 3632 C CA . ARG B 1 178 ? -17.125 -2.188 6.77 1 95.81 178 ARG B CA 1
ATOM 3633 C C . ARG B 1 178 ? -17.422 -2.029 8.258 1 95.81 178 ARG B C 1
ATOM 3635 O O . ARG B 1 178 ? -17.219 -0.954 8.828 1 95.81 178 ARG B O 1
ATOM 3642 N N . VAL B 1 179 ? -17.812 -3.1 8.875 1 96.88 179 VAL B N 1
ATOM 3643 C CA . VAL B 1 179 ? -18.281 -3.016 10.25 1 96.88 179 VAL B CA 1
ATOM 3644 C C . VAL B 1 179 ? -17.109 -3.242 11.211 1 96.88 179 VAL B C 1
ATOM 3646 O O . VAL B 1 179 ? -16.938 -4.348 11.734 1 96.88 179 VAL B O 1
ATOM 3649 N N . ILE B 1 180 ? -16.5 -2.189 11.508 1 96.44 180 ILE B N 1
ATOM 3650 C CA . ILE B 1 180 ? -15.367 -2.242 12.422 1 96.44 180 ILE B CA 1
ATOM 3651 C C . ILE B 1 180 ? -15.852 -1.965 13.852 1 96.44 180 ILE B C 1
ATOM 3653 O O . ILE B 1 180 ? -16.469 -0.932 14.109 1 96.44 180 ILE B O 1
ATOM 3657 N N . GLY B 1 181 ? -15.594 -2.869 14.773 1 95.38 181 GLY B N 1
ATOM 3658 C CA . GLY B 1 181 ? -15.977 -2.707 16.172 1 95.38 181 GLY B CA 1
ATOM 3659 C C . GLY B 1 181 ? -17.406 -3.115 16.438 1 95.38 181 GLY B C 1
ATOM 3660 O O . GLY B 1 181 ? -17.891 -2.984 17.562 1 95.38 181 GLY B O 1
ATOM 3661 N N . GLY B 1 182 ? -18.109 -3.596 15.438 1 95.81 182 GLY B N 1
ATOM 3662 C CA . GLY B 1 182 ? -19.516 -3.98 15.57 1 95.81 182 GLY B CA 1
ATOM 3663 C C . GLY B 1 182 ? -20.469 -2.871 15.195 1 95.81 182 GLY B C 1
ATOM 3664 O O . GLY B 1 182 ? -20.062 -1.724 15.008 1 95.81 182 GLY B O 1
ATOM 3665 N N . PRO B 1 183 ? -21.734 -3.215 15.055 1 96.44 183 PRO B N 1
ATOM 3666 C CA . PRO B 1 183 ? -22.734 -2.252 14.57 1 96.44 183 PRO B CA 1
ATOM 3667 C C . PRO B 1 183 ? -22.859 -1.03 15.477 1 96.44 183 PRO B C 1
ATOM 3669 O O . PRO B 1 183 ? -23.047 0.086 14.992 1 96.44 183 PRO B O 1
ATOM 3672 N N . GLY B 1 184 ? -22.75 -1.255 16.766 1 96.56 184 GLY B N 1
ATOM 3673 C CA . GLY B 1 184 ? -22.844 -0.14 17.688 1 96.56 184 GLY B CA 1
ATOM 3674 C C . GLY B 1 184 ? -21.75 0.89 17.5 1 96.56 184 GLY B C 1
ATOM 3675 O O . GLY B 1 184 ? -22.016 2.09 17.422 1 96.56 184 GLY B O 1
ATOM 3676 N N . VAL B 1 185 ? -20.562 0.459 17.438 1 97.19 185 VAL B N 1
ATOM 3677 C CA . VAL B 1 185 ? -19.406 1.335 17.234 1 97.19 185 VAL B CA 1
ATOM 3678 C C . VAL B 1 185 ? -19.516 2.031 15.883 1 97.19 185 VAL B C 1
ATOM 3680 O O . VAL B 1 185 ? -19.266 3.234 15.773 1 97.19 185 VAL B O 1
ATOM 3683 N N . MET B 1 186 ? -19.938 1.265 14.906 1 97.44 186 MET B N 1
ATOM 3684 C CA . MET B 1 186 ? -20.031 1.823 13.562 1 97.44 186 MET B CA 1
ATOM 3685 C C . MET B 1 186 ? -21.094 2.924 13.5 1 97.44 186 MET B C 1
ATOM 3687 O O . MET B 1 186 ? -20.875 3.953 12.859 1 97.44 186 MET B O 1
ATOM 3691 N N . ARG B 1 187 ? -22.188 2.742 14.164 1 97.06 187 ARG B N 1
ATOM 3692 C CA . ARG B 1 187 ? -23.219 3.771 14.195 1 97.06 187 ARG B CA 1
ATOM 3693 C C . ARG B 1 187 ? -22.672 5.07 14.789 1 97.06 187 ARG B C 1
ATOM 3695 O O . ARG B 1 187 ? -22.891 6.148 14.234 1 97.06 187 ARG B O 1
ATOM 3702 N N . ARG B 1 188 ? -21.984 4.957 15.875 1 97.5 188 ARG B N 1
ATOM 3703 C CA . ARG B 1 188 ? -21.406 6.133 16.531 1 97.5 188 ARG B CA 1
ATOM 3704 C C . ARG B 1 188 ? -20.359 6.793 15.633 1 97.5 188 ARG B C 1
ATOM 3706 O O . ARG B 1 188 ? -20.281 8.023 15.562 1 97.5 188 ARG B O 1
ATOM 3713 N N . GLN B 1 189 ? -19.609 5.969 14.984 1 98.06 189 GLN B N 1
ATOM 3714 C CA . GLN B 1 189 ? -18.594 6.484 14.062 1 98.06 189 GLN B CA 1
ATOM 3715 C C . GLN B 1 189 ? -19.234 7.262 12.922 1 98.06 189 GLN B C 1
ATOM 3717 O O . GLN B 1 189 ? -18.766 8.336 12.555 1 98.06 189 GLN B O 1
ATOM 3722 N N . LEU B 1 190 ? -20.297 6.672 12.352 1 98.06 190 LEU B N 1
ATOM 3723 C CA . LEU B 1 190 ? -20.984 7.328 11.25 1 98.06 190 LEU B CA 1
ATOM 3724 C C . LEU B 1 190 ? -21.609 8.648 11.711 1 98.06 190 LEU B C 1
ATOM 3726 O O . LEU B 1 190 ? -21.578 9.633 10.977 1 98.06 190 LEU B O 1
ATOM 3730 N N . GLU B 1 191 ? -22.078 8.648 12.898 1 97.69 191 GLU B N 1
ATOM 3731 C CA . GLU B 1 191 ? -22.594 9.891 13.461 1 97.69 191 GLU B CA 1
ATOM 3732 C C . GLU B 1 191 ? -21.484 10.93 13.641 1 97.69 191 GLU B C 1
ATOM 3734 O O . GLU B 1 191 ? -21.688 12.117 13.375 1 97.69 191 GLU B O 1
ATOM 3739 N N . HIS B 1 192 ? -20.406 10.461 14.094 1 97.88 192 HIS B N 1
ATOM 3740 C CA . HIS B 1 192 ? -19.266 11.352 14.266 1 97.88 192 HIS B CA 1
ATOM 3741 C C . HIS B 1 192 ? -18.844 11.969 12.938 1 97.88 192 HIS B C 1
ATOM 3743 O O . HIS B 1 192 ? -18.484 13.148 12.875 1 97.88 192 HIS B O 1
ATOM 3749 N N . LEU B 1 193 ? -18.875 11.156 11.891 1 97.81 193 LEU B N 1
ATOM 3750 C CA . LEU B 1 193 ? -18.531 11.664 10.57 1 97.81 193 LEU B CA 1
ATOM 3751 C C . LEU B 1 193 ? -19.469 12.797 10.164 1 97.81 193 LEU B C 1
ATOM 3753 O O . LEU B 1 193 ? -19.031 13.805 9.602 1 97.81 193 LEU B O 1
ATOM 3757 N N . LYS B 1 194 ? -20.734 12.625 10.445 1 97.38 194 LYS B N 1
ATOM 3758 C CA . LYS B 1 194 ? -21.703 13.672 10.141 1 97.38 194 LYS B CA 1
ATOM 3759 C C . LYS B 1 194 ? -21.391 14.953 10.914 1 97.38 194 LYS B C 1
ATOM 3761 O O . LYS B 1 194 ? -21.5 16.047 10.375 1 97.38 194 LYS B O 1
ATOM 3766 N N . THR B 1 195 ? -21 14.797 12.164 1 96.81 195 THR B N 1
ATOM 3767 C CA . THR B 1 195 ? -20.625 15.938 12.992 1 96.81 195 THR B CA 1
ATOM 3768 C C . THR B 1 195 ? -19.422 16.656 12.406 1 96.81 195 THR B C 1
ATOM 3770 O O . THR B 1 195 ? -19.406 17.875 12.289 1 96.81 195 THR B O 1
ATOM 3773 N N . MET B 1 196 ? -18.438 15.891 11.992 1 96.38 196 MET B N 1
ATOM 3774 C CA . MET B 1 196 ? -17.203 16.453 11.461 1 96.38 196 MET B CA 1
ATOM 3775 C C . MET B 1 196 ? -17.438 17.125 10.109 1 96.38 196 MET B C 1
ATOM 3777 O O . MET B 1 196 ? -16.75 18.078 9.758 1 96.38 196 MET B O 1
ATOM 3781 N N . ALA B 1 197 ? -18.438 16.625 9.383 1 96.19 197 ALA B N 1
ATOM 3782 C CA . ALA B 1 197 ? -18.781 17.203 8.086 1 96.19 197 ALA B CA 1
ATOM 3783 C C . ALA B 1 197 ? -19.25 18.641 8.234 1 96.19 197 ALA B C 1
ATOM 3785 O O . ALA B 1 197 ? -19.234 19.406 7.266 1 96.19 197 ALA B O 1
ATOM 3786 N N . ARG B 1 198 ? -19.578 19.047 9.422 1 94.94 198 ARG B N 1
ATOM 3787 C CA . ARG B 1 198 ? -20.062 20.391 9.68 1 94.94 198 ARG B CA 1
ATOM 3788 C C . ARG B 1 198 ? -18.938 21.297 10.148 1 94.94 198 ARG B C 1
ATOM 3790 O O . ARG B 1 198 ? -19.125 22.516 10.297 1 94.94 198 ARG B O 1
ATOM 3797 N N . HIS B 1 199 ? -17.828 20.719 10.484 1 95 199 HIS B N 1
ATOM 3798 C CA . HIS B 1 199 ? -16.688 21.531 10.906 1 95 199 HIS B CA 1
ATOM 3799 C C . HIS B 1 199 ? -16.266 22.484 9.805 1 95 199 HIS B C 1
ATOM 3801 O O . HIS B 1 199 ? -16.125 22.078 8.648 1 95 199 HIS B O 1
ATOM 3807 N N . PRO B 1 200 ? -16 23.703 10.031 1 94.44 200 PRO B N 1
ATOM 3808 C CA . PRO B 1 200 ? -15.758 24.719 9.016 1 94.44 200 PRO B CA 1
ATOM 3809 C C . PRO B 1 200 ? -14.5 24.453 8.195 1 94.44 200 PRO B C 1
ATOM 3811 O O . PRO B 1 200 ? -14.391 24.922 7.055 1 94.44 200 PRO B O 1
ATOM 3814 N N . ARG B 1 201 ? -13.547 23.734 8.711 1 96 201 ARG B N 1
ATOM 3815 C CA . ARG B 1 201 ? -12.297 23.5 7.992 1 96 201 ARG B CA 1
ATOM 3816 C C . ARG B 1 201 ? -12.25 22.094 7.414 1 96 201 ARG B C 1
ATOM 3818 O O . ARG B 1 201 ? -11.211 21.656 6.914 1 96 201 ARG B O 1
ATOM 3825 N N . VAL B 1 202 ? -13.32 21.375 7.543 1 96.81 202 VAL B N 1
ATOM 3826 C CA . VAL B 1 202 ? -13.344 20 7.074 1 96.81 202 VAL B CA 1
ATOM 3827 C C . VAL B 1 202 ? -14.297 19.875 5.883 1 96.81 202 VAL B C 1
ATOM 3829 O O . VAL B 1 202 ? -15.453 20.297 5.961 1 96.81 202 VAL B O 1
ATOM 3832 N N . THR B 1 203 ? -13.797 19.422 4.812 1 97.56 203 THR B N 1
ATOM 3833 C CA . THR B 1 203 ? -14.609 19 3.672 1 97.56 203 THR B CA 1
ATOM 3834 C C . THR B 1 203 ? -14.609 17.484 3.543 1 97.56 203 THR B C 1
ATOM 3836 O O . THR B 1 203 ? -13.578 16.875 3.225 1 97.56 203 THR B O 1
ATOM 3839 N N . LEU B 1 204 ? -15.703 16.922 3.82 1 97.62 204 LEU B N 1
ATOM 3840 C CA . LEU B 1 204 ? -15.844 15.469 3.793 1 97.62 204 LEU B CA 1
ATOM 3841 C C . LEU B 1 204 ? -16.672 15.031 2.592 1 97.62 204 LEU B C 1
ATOM 3843 O O . LEU B 1 204 ? -17.719 15.625 2.305 1 97.62 204 LEU B O 1
ATOM 3847 N N . ARG B 1 205 ? -16.188 14.078 1.838 1 98.19 205 ARG B N 1
ATOM 3848 C CA . ARG B 1 205 ? -16.891 13.477 0.703 1 98.19 205 ARG B CA 1
ATOM 3849 C C . ARG B 1 205 ? -16.859 11.961 0.777 1 98.19 205 ARG B C 1
ATOM 3851 O O . ARG B 1 205 ? -16 11.383 1.455 1 98.19 205 ARG B O 1
ATOM 3858 N N . VAL B 1 206 ? -17.844 11.336 0.165 1 98 206 VAL B N 1
ATOM 3859 C CA . VAL B 1 206 ? -17.875 9.875 0.096 1 98 206 VAL B CA 1
ATOM 3860 C C . VAL B 1 206 ? -17.875 9.43 -1.363 1 98 206 VAL B C 1
ATOM 3862 O O . VAL B 1 206 ? -18.734 9.844 -2.146 1 98 206 VAL B O 1
ATOM 3865 N N . LEU B 1 207 ? -16.891 8.664 -1.72 1 97.69 207 LEU B N 1
ATOM 3866 C CA . LEU B 1 207 ? -16.797 8.094 -3.061 1 97.69 207 LEU B CA 1
ATOM 3867 C C . LEU B 1 207 ? -17.656 6.848 -3.189 1 97.69 207 LEU B C 1
ATOM 3869 O O . LEU B 1 207 ? -17.328 5.801 -2.625 1 97.69 207 LEU B O 1
ATOM 3873 N N . PRO B 1 208 ? -18.781 6.977 -3.908 1 97 208 PRO B N 1
ATOM 3874 C CA . PRO B 1 208 ? -19.672 5.812 -4.043 1 97 208 PRO B CA 1
ATOM 3875 C C . PRO B 1 208 ? -19.047 4.707 -4.898 1 97 208 PRO B C 1
ATOM 3877 O O . PRO B 1 208 ? -18.156 4.969 -5.707 1 97 208 PRO B O 1
ATOM 3880 N N . PHE B 1 209 ? -19.5 3.496 -4.766 1 96 209 PHE B N 1
ATOM 3881 C CA . PHE B 1 209 ? -19.031 2.357 -5.543 1 96 209 PHE B CA 1
ATOM 3882 C C . PHE B 1 209 ? -19.234 2.594 -7.035 1 96 209 PHE B C 1
ATOM 3884 O O . PHE B 1 209 ? -18.453 2.121 -7.855 1 96 209 PHE B O 1
ATOM 3891 N N . THR B 1 210 ? -20.172 3.367 -7.363 1 94.81 210 THR B N 1
ATOM 3892 C CA . THR B 1 210 ? -20.531 3.605 -8.758 1 94.81 210 THR B CA 1
ATOM 3893 C C . THR B 1 210 ? -19.484 4.488 -9.438 1 94.81 210 THR B C 1
ATOM 3895 O O . THR B 1 210 ? -19.469 4.602 -10.664 1 94.81 210 THR B O 1
ATOM 3898 N N . ALA B 1 211 ? -18.625 5.137 -8.656 1 94.75 211 ALA B N 1
ATOM 3899 C CA . ALA B 1 211 ? -17.562 5.988 -9.211 1 94.75 211 ALA B CA 1
ATOM 3900 C C . ALA B 1 211 ? -16.562 5.168 -10.008 1 94.75 211 ALA B C 1
ATOM 3902 O O . ALA B 1 211 ? -15.789 5.715 -10.797 1 94.75 211 ALA B O 1
ATOM 3903 N N . GLY B 1 212 ? -16.5 3.84 -9.711 1 94.12 212 GLY B N 1
ATOM 3904 C CA . GLY B 1 212 ? -15.664 2.963 -10.508 1 94.12 212 GLY B CA 1
ATOM 3905 C C . GLY B 1 212 ? -14.188 3.078 -10.164 1 94.12 212 GLY B C 1
ATOM 3906 O O . GLY B 1 212 ? -13.828 3.256 -9 1 94.12 212 GLY B O 1
ATOM 3907 N N . ALA B 1 213 ? -13.367 2.883 -11.18 1 94.31 213 ALA B N 1
ATOM 3908 C CA . ALA B 1 213 ? -11.922 2.811 -10.969 1 94.31 213 ALA B CA 1
ATOM 3909 C C . ALA B 1 213 ? -11.305 4.207 -10.93 1 94.31 213 ALA B C 1
ATOM 3911 O O . ALA B 1 213 ? -11.828 5.145 -11.531 1 94.31 213 ALA B O 1
ATOM 3912 N N . HIS B 1 214 ? -10.266 4.367 -10.227 1 93.94 214 HIS B N 1
ATOM 3913 C CA . HIS B 1 214 ? -9.453 5.578 -10.188 1 93.94 214 HIS B CA 1
ATOM 3914 C C . HIS B 1 214 ? -7.977 5.238 -9.977 1 93.94 214 HIS B C 1
ATOM 3916 O O . HIS B 1 214 ? -7.617 4.066 -9.844 1 93.94 214 HIS B O 1
ATOM 3922 N N . TYR B 1 215 ? -7.164 6.18 -9.898 1 91 215 TYR B N 1
ATOM 3923 C CA . TYR B 1 215 ? -5.715 6.016 -9.953 1 91 215 TYR B CA 1
ATOM 3924 C C . TYR B 1 215 ? -5.203 5.285 -8.719 1 91 215 TYR B C 1
ATOM 3926 O O . TYR B 1 215 ? -4.266 4.492 -8.805 1 91 215 TYR B O 1
ATOM 3934 N N . SER B 1 216 ? -5.715 5.484 -7.574 1 89.81 216 SER B N 1
ATOM 3935 C CA . SER B 1 216 ? -5.188 4.977 -6.309 1 89.81 216 SER B CA 1
ATOM 3936 C C . SER B 1 216 ? -6.109 3.922 -5.707 1 89.81 216 SER B C 1
ATOM 3938 O O . SER B 1 216 ? -6.469 4 -4.531 1 89.81 216 SER B O 1
ATOM 3940 N N . MET B 1 217 ? -6.402 2.887 -6.379 1 86 217 MET B N 1
ATOM 3941 C CA . MET B 1 217 ? -7.32 1.844 -5.93 1 86 217 MET B CA 1
ATOM 3942 C C . MET B 1 217 ? -6.688 1.008 -4.82 1 86 217 MET B C 1
ATOM 3944 O O . MET B 1 217 ? -7.387 0.521 -3.93 1 86 217 MET B O 1
ATOM 3948 N N . GLY B 1 218 ? -5.469 0.881 -4.859 1 78.62 218 GLY B N 1
ATOM 3949 C CA . GLY B 1 218 ? -4.848 -0.107 -3.994 1 78.62 218 GLY B CA 1
ATOM 3950 C C . GLY B 1 218 ? -4.094 0.509 -2.832 1 78.62 218 GLY B C 1
ATOM 3951 O O . GLY B 1 218 ? -3.479 -0.205 -2.035 1 78.62 218 GLY B O 1
ATOM 3952 N N . SER B 1 219 ? -4.172 1.812 -2.705 1 82.81 219 SER B N 1
ATOM 3953 C CA . SER B 1 219 ? -3.365 2.426 -1.653 1 82.81 219 SER B CA 1
ATOM 3954 C C . SER B 1 219 ? -3.996 3.723 -1.159 1 82.81 219 SER B C 1
ATOM 3956 O O . SER B 1 219 ? -4.758 4.363 -1.886 1 82.81 219 SER B O 1
ATOM 3958 N N . SER B 1 220 ? -3.684 3.998 0.045 1 90.56 220 SER B N 1
ATOM 3959 C CA . SER B 1 220 ? -4.047 5.301 0.599 1 90.56 220 SER B CA 1
ATOM 3960 C C . SER B 1 220 ? -2.961 6.336 0.333 1 90.56 220 SER B C 1
ATOM 3962 O O . SER B 1 220 ? -1.815 5.98 0.042 1 90.56 220 SER B O 1
ATOM 3964 N N . PHE B 1 221 ? -3.379 7.594 0.349 1 91.94 221 PHE B N 1
ATOM 3965 C CA . PHE B 1 221 ? -2.377 8.641 0.2 1 91.94 221 PHE B CA 1
ATOM 3966 C C . PHE B 1 221 ? -2.812 9.914 0.92 1 91.94 221 PHE B C 1
ATOM 3968 O O . PHE B 1 221 ? -4 10.109 1.181 1 91.94 221 PHE B O 1
ATOM 3975 N N . THR B 1 222 ? -1.807 10.688 1.251 1 93.56 222 THR B N 1
ATOM 3976 C CA . THR B 1 222 ? -1.994 11.992 1.87 1 93.56 222 THR B CA 1
ATOM 3977 C C . THR B 1 222 ? -1.188 13.062 1.135 1 93.56 222 THR B C 1
ATOM 3979 O O . THR B 1 222 ? -0.017 12.852 0.813 1 93.56 222 THR B O 1
ATOM 3982 N N . LEU B 1 223 ? -1.843 14.133 0.771 1 92.25 223 LEU B N 1
ATOM 3983 C CA . LEU B 1 223 ? -1.186 15.32 0.237 1 92.25 223 LEU B CA 1
ATOM 3984 C C . LEU B 1 223 ? -1.178 16.453 1.266 1 92.25 223 LEU B C 1
ATOM 3986 O O . LEU B 1 223 ? -2.236 16.875 1.727 1 92.25 223 LEU B O 1
ATOM 3990 N N . LEU B 1 224 ? -0.03 16.859 1.638 1 90.44 224 LEU B N 1
ATOM 3991 C CA . LEU B 1 224 ? 0.122 17.984 2.551 1 90.44 224 LEU B CA 1
ATOM 3992 C C . LEU B 1 224 ? 0.521 19.25 1.794 1 90.44 224 LEU B C 1
ATOM 3994 O O . LEU B 1 224 ? 1.468 19.234 1.005 1 90.44 224 LEU B O 1
ATOM 3998 N N . GLY B 1 225 ? -0.292 20.266 1.987 1 86.31 225 GLY B N 1
ATOM 3999 C CA . GLY B 1 225 ? 0.02 21.562 1.392 1 86.31 225 GLY B CA 1
ATOM 4000 C C . GLY B 1 225 ? 0.647 22.531 2.371 1 86.31 225 GLY B C 1
ATOM 4001 O O . GLY B 1 225 ? 0.323 22.516 3.561 1 86.31 225 GLY B O 1
ATOM 4002 N N . PHE B 1 226 ? 1.533 23.375 1.789 1 80.5 226 PHE B N 1
ATOM 4003 C CA . PHE B 1 226 ? 2.244 24.359 2.605 1 80.5 226 PHE B CA 1
ATOM 4004 C C . PHE B 1 226 ? 2.146 25.75 1.991 1 80.5 226 PHE B C 1
ATOM 4006 O O . PHE B 1 226 ? 1.842 25.891 0.805 1 80.5 226 PHE B O 1
ATOM 4013 N N . THR B 1 227 ? 2.217 26.797 2.787 1 71.94 227 THR B N 1
ATOM 4014 C CA . THR B 1 227 ? 2.143 28.172 2.32 1 71.94 227 THR B CA 1
ATOM 4015 C C . THR B 1 227 ? 3.184 28.438 1.237 1 71.94 227 THR B C 1
ATOM 4017 O O . THR B 1 227 ? 2.881 29.062 0.213 1 71.94 227 THR B O 1
ATOM 4020 N N . ASP B 1 228 ? 4.41 28.094 1.376 1 62.53 228 ASP B N 1
ATOM 4021 C CA . ASP B 1 228 ? 5.461 28.484 0.437 1 62.53 228 ASP B CA 1
ATOM 4022 C C . ASP B 1 228 ? 6.129 27.25 -0.176 1 62.53 228 ASP B C 1
ATOM 4024 O O . ASP B 1 228 ? 7.27 27.328 -0.63 1 62.53 228 ASP B O 1
ATOM 4028 N N . GLY B 1 229 ? 5.359 26.219 -0.213 1 62.81 229 GLY B N 1
ATOM 4029 C CA . GLY B 1 229 ? 6.059 25.062 -0.735 1 62.81 229 GLY B CA 1
ATOM 4030 C C . GLY B 1 229 ? 5.164 24.125 -1.539 1 62.81 229 GLY B C 1
ATOM 4031 O O . GLY B 1 229 ? 3.963 24.375 -1.664 1 62.81 229 GLY B O 1
ATOM 4032 N N . ASP B 1 230 ? 5.867 23.219 -2.127 1 67.56 230 ASP B N 1
ATOM 4033 C CA . ASP B 1 230 ? 5.172 22.172 -2.889 1 67.56 230 ASP B CA 1
ATOM 4034 C C . ASP B 1 230 ? 4.461 21.188 -1.962 1 67.56 230 ASP B C 1
ATOM 4036 O O . ASP B 1 230 ? 4.855 21.031 -0.805 1 67.56 230 ASP B O 1
ATOM 4040 N N . ASP B 1 231 ? 3.469 20.719 -2.428 1 79.25 231 ASP B N 1
ATOM 4041 C CA . ASP B 1 231 ? 2.773 19.656 -1.703 1 79.25 231 ASP B CA 1
ATOM 4042 C C . ASP B 1 231 ? 3.701 18.484 -1.429 1 79.25 231 ASP B C 1
ATOM 4044 O O . ASP B 1 231 ? 4.59 18.188 -2.229 1 79.25 231 ASP B O 1
ATOM 4048 N N . LEU B 1 232 ? 3.541 17.984 -0.295 1 84.44 232 LEU B N 1
ATOM 4049 C CA . LEU B 1 232 ? 4.219 16.734 0.071 1 84.44 232 LEU B CA 1
ATOM 4050 C C . LEU B 1 232 ? 3.268 15.555 -0.03 1 84.44 232 LEU B C 1
ATOM 4052 O O . LEU B 1 232 ? 2.148 15.602 0.485 1 84.44 232 LEU B O 1
ATOM 4056 N N . LEU B 1 233 ? 3.75 14.539 -0.785 1 88.69 233 LEU B N 1
ATOM 4057 C CA . LEU B 1 233 ? 2.957 13.32 -0.958 1 88.69 233 LEU B CA 1
ATOM 4058 C C . LEU B 1 233 ? 3.416 12.234 0.004 1 88.69 233 LEU B C 1
ATOM 4060 O O . LEU B 1 233 ? 4.609 11.93 0.082 1 88.69 233 LEU B O 1
ATOM 4064 N N . TYR B 1 234 ? 2.467 11.703 0.726 1 87.75 234 TYR B N 1
ATOM 4065 C CA . TYR B 1 234 ? 2.705 10.547 1.582 1 87.75 234 TYR B CA 1
ATOM 4066 C C . TYR B 1 234 ? 1.902 9.344 1.108 1 87.75 234 TYR B C 1
ATOM 4068 O O . TYR B 1 234 ? 0.683 9.422 0.942 1 87.75 234 TYR B O 1
ATOM 4076 N N . LEU B 1 235 ? 2.615 8.211 0.934 1 86.06 235 LEU B N 1
ATOM 4077 C CA . LEU B 1 235 ? 1.989 6.957 0.523 1 86.06 235 LEU B CA 1
ATOM 4078 C C . LEU B 1 235 ? 2.113 5.902 1.618 1 86.06 235 LEU B C 1
ATOM 4080 O O . LEU B 1 235 ? 3.203 5.68 2.15 1 86.06 235 LEU B O 1
ATOM 4084 N N . GLU B 1 236 ? 1.01 5.422 1.959 1 77.44 236 GLU B N 1
ATOM 4085 C CA . GLU B 1 236 ? 1.017 4.371 2.971 1 77.44 236 GLU B CA 1
ATOM 4086 C C . GLU B 1 236 ? 1.075 2.986 2.328 1 77.44 236 GLU B C 1
ATOM 4088 O O . GLU B 1 236 ? 0.374 2.721 1.351 1 77.44 236 GLU B O 1
ATOM 4093 N N . GLY B 1 237 ? 2.025 2.172 2.803 1 72.69 237 GLY B N 1
ATOM 4094 C CA . GLY B 1 237 ? 2.141 0.789 2.371 1 72.69 237 GLY B CA 1
ATOM 4095 C C . GLY B 1 237 ? 2.039 -0.204 3.514 1 72.69 237 GLY B C 1
ATOM 4096 O O . GLY B 1 237 ? 1.706 0.171 4.641 1 72.69 237 GLY B O 1
ATOM 4097 N N . ALA B 1 238 ? 2.205 -1.459 3.211 1 67.81 238 ALA B N 1
ATOM 4098 C CA . ALA B 1 238 ? 2.072 -2.537 4.188 1 67.81 238 ALA B CA 1
ATOM 4099 C C . ALA B 1 238 ? 3.121 -2.412 5.289 1 67.81 238 ALA B C 1
ATOM 4101 O O . ALA B 1 238 ? 2.854 -2.734 6.449 1 67.81 238 ALA B O 1
ATOM 4102 N N . THR B 1 239 ? 4.289 -1.947 4.871 1 65.06 239 THR B N 1
ATOM 4103 C CA . THR B 1 239 ? 5.379 -1.95 5.84 1 65.06 239 THR B CA 1
ATOM 4104 C C . THR B 1 239 ? 5.707 -0.53 6.293 1 65.06 239 THR B C 1
ATOM 4106 O O . THR B 1 239 ? 6.711 -0.304 6.969 1 65.06 239 THR B O 1
ATOM 4109 N N . GLY B 1 240 ? 4.895 0.424 5.859 1 65.44 240 GLY B N 1
ATOM 4110 C CA . GLY B 1 240 ? 5.133 1.78 6.328 1 65.44 240 GLY B CA 1
ATOM 4111 C C . GLY B 1 240 ? 4.746 2.838 5.312 1 65.44 240 GLY B C 1
ATOM 4112 O O . GLY B 1 240 ? 4.035 2.551 4.348 1 65.44 240 GLY B O 1
ATOM 4113 N N . SER B 1 241 ? 5.09 4.047 5.684 1 66.81 241 SER B N 1
ATOM 4114 C CA . SER B 1 241 ? 4.758 5.195 4.84 1 66.81 241 SER B CA 1
ATOM 4115 C C . SER B 1 241 ? 6.012 5.805 4.227 1 66.81 241 SER B C 1
ATOM 4117 O O . SER B 1 241 ? 7.102 5.719 4.801 1 66.81 241 SER B O 1
ATOM 4119 N N . VAL B 1 242 ? 5.871 6.23 2.975 1 68.31 242 VAL B N 1
ATOM 4120 C CA . VAL B 1 242 ? 6.988 6.855 2.281 1 68.31 242 VAL B CA 1
ATOM 4121 C C . VAL B 1 242 ? 6.586 8.258 1.812 1 68.31 242 VAL B C 1
ATOM 4123 O O . VAL B 1 242 ? 5.516 8.438 1.232 1 68.31 242 VAL B O 1
ATOM 4126 N N . ALA B 1 243 ? 7.406 9.172 2.258 1 67.81 243 ALA B N 1
ATOM 4127 C CA . ALA B 1 243 ? 7.254 10.531 1.74 1 67.81 243 ALA B CA 1
ATOM 4128 C C . ALA B 1 243 ? 7.965 10.688 0.401 1 67.81 243 ALA B C 1
ATOM 4130 O O . ALA B 1 243 ? 9.094 10.211 0.228 1 67.81 243 ALA B O 1
ATOM 4131 N N . ASN B 1 244 ? 7.199 11.203 -0.552 1 69.12 244 ASN B N 1
ATOM 4132 C CA . ASN B 1 244 ? 7.801 11.484 -1.853 1 69.12 244 ASN B CA 1
ATOM 4133 C C . ASN B 1 244 ? 7.887 12.984 -2.121 1 69.12 244 ASN B C 1
ATOM 4135 O O . ASN B 1 244 ? 6.918 13.594 -2.58 1 69.12 244 ASN B O 1
ATOM 4139 N N . ARG B 1 245 ? 8.984 13.531 -1.813 1 64.06 245 ARG B N 1
ATOM 4140 C CA . ARG B 1 245 ? 9.141 14.969 -2.004 1 64.06 245 ARG B CA 1
ATOM 4141 C C . ARG B 1 245 ? 9.766 15.281 -3.361 1 64.06 245 ARG B C 1
ATOM 4143 O O . ARG B 1 245 ? 9.492 16.328 -3.955 1 64.06 245 ARG B O 1
ATOM 4150 N N . ASP B 1 246 ? 10.469 14.32 -3.812 1 65.12 246 ASP B N 1
ATOM 4151 C CA . ASP B 1 246 ? 11.328 14.648 -4.945 1 65.12 246 ASP B CA 1
ATOM 4152 C C . ASP B 1 246 ? 10.68 14.227 -6.266 1 65.12 246 ASP B C 1
ATOM 4154 O O . ASP B 1 246 ? 11.102 14.672 -7.336 1 65.12 246 ASP B O 1
ATOM 4158 N N . ASP B 1 247 ? 9.695 13.516 -6.207 1 76.75 247 ASP B N 1
ATOM 4159 C CA . ASP B 1 247 ? 9.039 13.078 -7.438 1 76.75 247 ASP B CA 1
ATOM 4160 C C . ASP B 1 247 ? 7.816 13.93 -7.742 1 76.75 247 ASP B C 1
ATOM 4162 O O . ASP B 1 247 ? 6.688 13.547 -7.438 1 76.75 247 ASP B O 1
ATOM 4166 N N . LEU B 1 248 ? 8.047 15.047 -8.375 1 75.19 248 LEU B N 1
ATOM 4167 C CA . LEU B 1 248 ? 6.996 16.016 -8.656 1 75.19 248 LEU B CA 1
ATOM 4168 C C . LEU B 1 248 ? 5.969 15.43 -9.625 1 75.19 248 LEU B C 1
ATOM 4170 O O . LEU B 1 248 ? 4.785 15.773 -9.562 1 75.19 248 LEU B O 1
ATOM 4174 N N . GLY B 1 249 ? 6.473 14.57 -10.477 1 79.5 249 GLY B N 1
ATOM 4175 C CA . GLY B 1 249 ? 5.547 13.922 -11.383 1 79.5 249 GLY B CA 1
ATOM 4176 C C . GLY B 1 249 ? 4.547 13.023 -10.68 1 79.5 249 GLY B C 1
ATOM 4177 O O . GLY B 1 249 ? 3.348 13.07 -10.969 1 79.5 249 GLY B O 1
ATOM 4178 N N . LEU B 1 250 ? 5.047 12.305 -9.766 1 85.25 250 LEU B N 1
ATOM 4179 C CA . LEU B 1 250 ? 4.176 11.438 -8.984 1 85.25 250 LEU B CA 1
ATOM 4180 C C . LEU B 1 250 ? 3.197 12.25 -8.148 1 85.25 250 LEU B C 1
ATOM 4182 O O . LEU B 1 250 ? 2.008 11.938 -8.086 1 85.25 250 LEU B O 1
ATOM 4186 N N . THR B 1 251 ? 3.684 13.336 -7.543 1 85.94 251 THR B N 1
ATOM 4187 C CA . THR B 1 251 ? 2.826 14.195 -6.742 1 85.94 251 THR B CA 1
ATOM 4188 C C . THR B 1 251 ? 1.702 14.781 -7.594 1 85.94 251 THR B C 1
ATOM 4190 O O . THR B 1 251 ? 0.546 14.812 -7.164 1 85.94 251 THR B O 1
ATOM 4193 N N . ALA B 1 252 ? 2 15.141 -8.758 1 85.94 252 ALA B N 1
ATOM 4194 C CA . ALA B 1 252 ? 1.004 15.703 -9.664 1 85.94 252 ALA B CA 1
ATOM 4195 C C . ALA B 1 252 ? -0.071 14.68 -10.008 1 85.94 252 ALA B C 1
ATOM 4197 O O . ALA B 1 252 ? -1.255 15.008 -10.094 1 85.94 252 ALA B O 1
ATOM 4198 N N . ARG B 1 253 ? 0.302 13.469 -10.219 1 88.94 253 ARG B N 1
ATOM 4199 C CA . ARG B 1 253 ? -0.644 12.406 -10.547 1 88.94 253 ARG B CA 1
ATOM 4200 C C . ARG B 1 253 ? -1.626 12.172 -9.398 1 88.94 253 ARG B C 1
ATOM 4202 O O . ARG B 1 253 ? -2.82 11.977 -9.633 1 88.94 253 ARG B O 1
ATOM 4209 N N . TYR B 1 254 ? -1.098 12.25 -8.227 1 92.12 254 TYR B N 1
ATOM 4210 C CA . TYR B 1 254 ? -1.966 12.031 -7.078 1 92.12 254 TYR B CA 1
ATOM 4211 C C . TYR B 1 254 ? -2.834 13.25 -6.809 1 92.12 254 TYR B C 1
ATOM 4213 O O . TYR B 1 254 ? -3.957 13.125 -6.312 1 92.12 254 TYR B O 1
ATOM 4221 N N . GLN B 1 255 ? -2.316 14.453 -7.117 1 91.25 255 GLN B N 1
ATOM 4222 C CA . GLN B 1 255 ? -3.162 15.641 -7.059 1 91.25 255 GLN B CA 1
ATOM 4223 C C . GLN B 1 255 ? -4.324 15.539 -8.039 1 91.25 255 GLN B C 1
ATOM 4225 O O . GLN B 1 255 ? -5.469 15.82 -7.691 1 91.25 255 GLN B O 1
ATOM 4230 N N . GLU B 1 256 ? -3.975 15.023 -9.18 1 92.5 256 GLU B N 1
ATOM 4231 C CA . GLU B 1 256 ? -5.004 14.812 -10.188 1 92.5 256 GLU B CA 1
ATOM 4232 C C . GLU B 1 256 ? -6 13.742 -9.75 1 92.5 256 GLU B C 1
ATOM 4234 O O . GLU B 1 256 ? -7.203 13.883 -9.969 1 92.5 256 GLU B O 1
ATOM 4239 N N . CYS B 1 257 ? -5.453 12.75 -9.219 1 94.38 257 CYS B N 1
ATOM 4240 C CA . CYS B 1 257 ? -6.309 11.68 -8.703 1 94.38 257 CYS B CA 1
ATOM 4241 C C . CYS B 1 257 ? -7.289 12.227 -7.664 1 94.38 257 CYS B C 1
ATOM 4243 O O . CYS B 1 257 ? -8.484 11.945 -7.734 1 94.38 257 CYS B O 1
ATOM 4245 N N . PHE B 1 258 ? -6.762 13 -6.781 1 96.31 258 PHE B N 1
ATOM 4246 C CA . PHE B 1 258 ? -7.625 13.539 -5.738 1 96.31 258 PHE B CA 1
ATOM 4247 C C . PHE B 1 258 ? -8.727 14.414 -6.336 1 96.31 258 PHE B C 1
ATOM 4249 O O . PHE B 1 258 ? -9.875 14.359 -5.898 1 96.31 258 PHE B O 1
ATOM 4256 N N . GLU B 1 259 ? -8.398 15.18 -7.285 1 95.06 259 GLU B N 1
ATOM 4257 C CA . GLU B 1 259 ? -9.398 16 -7.961 1 95.06 259 GLU B CA 1
ATOM 4258 C C . GLU B 1 259 ? -10.453 15.141 -8.641 1 95.06 259 GLU B C 1
ATOM 4260 O O . GLU B 1 259 ? -11.648 15.414 -8.547 1 95.06 259 GLU B O 1
ATOM 4265 N N . ASP B 1 260 ? -9.984 14.133 -9.242 1 96.06 260 ASP B N 1
ATOM 4266 C CA . ASP B 1 260 ? -10.883 13.227 -9.953 1 96.06 260 ASP B CA 1
ATOM 4267 C C . ASP B 1 260 ? -11.875 12.57 -9 1 96.06 260 ASP B C 1
ATOM 4269 O O . ASP B 1 260 ? -13.094 12.641 -9.211 1 96.06 260 ASP B O 1
ATOM 4273 N N . ILE B 1 261 ? -11.383 12.039 -7.914 1 97.06 261 ILE B N 1
ATOM 4274 C CA . ILE B 1 261 ? -12.273 11.312 -7.012 1 97.06 261 ILE B CA 1
ATOM 4275 C C . ILE B 1 261 ? -13.156 12.305 -6.258 1 97.06 261 ILE B C 1
ATOM 4277 O O . ILE B 1 261 ? -14.305 11.992 -5.918 1 97.06 261 ILE B O 1
ATOM 4281 N N . SER B 1 262 ? -12.664 13.516 -6.035 1 97.31 262 SER B N 1
ATOM 4282 C CA . SER B 1 262 ? -13.477 14.539 -5.387 1 97.31 262 SER B CA 1
ATOM 4283 C C . SER B 1 262 ? -14.672 14.93 -6.25 1 97.31 262 SER B C 1
ATOM 4285 O O . SER B 1 262 ? -15.766 15.172 -5.734 1 97.31 262 SER B O 1
ATOM 4287 N N . THR B 1 263 ? -14.461 14.938 -7.516 1 96 263 THR B N 1
ATOM 4288 C CA . THR B 1 263 ? -15.516 15.32 -8.445 1 96 263 THR B CA 1
ATOM 4289 C C . THR B 1 263 ? -16.594 14.234 -8.516 1 96 263 THR B C 1
ATOM 4291 O O . THR B 1 263 ? -17.766 14.531 -8.695 1 96 263 THR B O 1
ATOM 4294 N N . LYS B 1 264 ? -16.234 13.039 -8.336 1 96.94 264 LYS B N 1
ATOM 4295 C CA . LYS B 1 264 ? -17.141 11.898 -8.453 1 96.94 264 LYS B CA 1
ATOM 4296 C C . LYS B 1 264 ? -17.828 11.602 -7.117 1 96.94 264 LYS B C 1
ATOM 4298 O O . LYS B 1 264 ? -18.812 10.867 -7.07 1 96.94 264 LYS B O 1
ATOM 4303 N N . ALA B 1 265 ? -17.312 12.148 -6.047 1 98.06 265 ALA B N 1
ATOM 4304 C CA . ALA B 1 265 ? -17.75 11.805 -4.699 1 98.06 265 ALA B CA 1
ATOM 4305 C C . ALA B 1 265 ? -19.016 12.578 -4.328 1 98.06 265 ALA B C 1
ATOM 4307 O O . ALA B 1 265 ? -19.266 13.656 -4.859 1 98.06 265 ALA B O 1
ATOM 4308 N N . TYR B 1 266 ? -19.766 11.961 -3.48 1 97.88 266 TYR B N 1
ATOM 4309 C CA . TYR B 1 266 ? -20.938 12.625 -2.9 1 97.88 266 TYR B CA 1
ATOM 4310 C C . TYR B 1 266 ? -20.5 13.617 -1.825 1 97.88 266 TYR B C 1
ATOM 4312 O O . TYR B 1 266 ? -19.594 13.344 -1.045 1 97.88 266 TYR B O 1
ATOM 4320 N N . GLU B 1 267 ? -21.109 14.75 -1.807 1 96.44 267 GLU B N 1
ATOM 4321 C CA . GLU B 1 267 ? -20.906 15.773 -0.79 1 96.44 267 GLU B CA 1
ATOM 4322 C C . GLU B 1 267 ? -22.234 16.359 -0.312 1 96.44 267 GLU B C 1
ATOM 4324 O O . GLU B 1 267 ? -23.266 16.188 -0.978 1 96.44 267 GLU B O 1
ATOM 4329 N N . GLY B 1 268 ? -22.281 16.969 0.905 1 95.81 268 GLY B N 1
ATOM 4330 C CA . GLY B 1 268 ? -23.484 17.609 1.405 1 95.81 268 GLY B CA 1
ATOM 4331 C C . GLY B 1 268 ? -24.625 16.625 1.646 1 95.81 268 GLY B C 1
ATOM 4332 O O . GLY B 1 268 ? -24.453 15.609 2.318 1 95.81 268 GLY B O 1
ATOM 4333 N N . ASP B 1 269 ? -25.719 16.891 1.066 1 96.56 269 ASP B N 1
ATOM 4334 C CA . ASP B 1 269 ? -26.938 16.141 1.344 1 96.56 269 ASP B CA 1
ATOM 4335 C C . ASP B 1 269 ? -26.828 14.711 0.819 1 96.56 269 ASP B C 1
ATOM 4337 O O . ASP B 1 269 ? -27.25 13.766 1.483 1 96.56 269 ASP B O 1
ATOM 4341 N N . ARG B 1 270 ? -26.297 14.562 -0.321 1 96.62 270 ARG B N 1
ATOM 4342 C CA . ARG B 1 270 ? -26.156 13.227 -0.908 1 96.62 270 ARG B CA 1
ATOM 4343 C C . ARG B 1 270 ? -25.266 12.336 -0.047 1 96.62 270 ARG B C 1
ATOM 4345 O O . ARG B 1 270 ? -25.547 11.148 0.112 1 96.62 270 ARG B O 1
ATOM 4352 N N . MET B 1 271 ? -24.234 12.883 0.447 1 97.5 271 MET B N 1
ATOM 4353 C CA . MET B 1 271 ? -23.359 12.148 1.344 1 97.5 271 MET B CA 1
ATOM 4354 C C . MET B 1 271 ? -24.094 11.734 2.615 1 97.5 271 MET B C 1
ATOM 4356 O O . MET B 1 271 ? -24 10.578 3.041 1 97.5 271 MET B O 1
ATOM 4360 N N . ILE B 1 272 ? -24.844 12.68 3.17 1 97.38 272 ILE B N 1
ATOM 4361 C CA . ILE B 1 272 ? -25.562 12.422 4.406 1 97.38 272 ILE B CA 1
ATOM 4362 C C . ILE B 1 272 ? -26.609 11.32 4.172 1 97.38 272 ILE B C 1
ATOM 4364 O O . ILE B 1 272 ? -26.797 10.445 5.02 1 97.38 272 ILE B O 1
ATOM 4368 N N . GLU B 1 273 ? -27.219 11.375 3.055 1 97.25 273 GLU B N 1
ATOM 4369 C CA . GLU B 1 273 ? -28.203 10.359 2.705 1 97.25 273 GLU B CA 1
ATOM 4370 C C . GLU B 1 273 ? -27.578 8.977 2.643 1 97.25 273 GLU B C 1
ATOM 4372 O O . GLU B 1 273 ? -28.141 8 3.141 1 97.25 273 GLU B O 1
ATOM 4377 N N . LEU B 1 274 ? -26.453 8.938 2.037 1 97 274 LEU B N 1
ATOM 4378 C CA . LEU B 1 274 ? -25.75 7.66 1.953 1 97 274 LEU B CA 1
ATOM 4379 C C . LEU B 1 274 ? -25.344 7.168 3.34 1 97 274 LEU B C 1
ATOM 4381 O O . LEU B 1 274 ? -25.516 5.992 3.66 1 97 274 LEU B O 1
ATOM 4385 N N . ILE B 1 275 ? -24.797 8.023 4.148 1 97.38 275 ILE B N 1
ATOM 4386 C CA . ILE B 1 275 ? -24.391 7.66 5.504 1 97.38 275 ILE B CA 1
ATOM 4387 C C . ILE B 1 275 ? -25.609 7.148 6.285 1 97.38 275 ILE B C 1
ATOM 4389 O O . ILE B 1 275 ? -25.516 6.137 6.98 1 97.38 275 ILE B O 1
ATOM 4393 N N . ASP B 1 276 ? -26.688 7.812 6.125 1 96.88 276 ASP B N 1
ATOM 4394 C CA . ASP B 1 276 ? -27.906 7.41 6.82 1 96.88 276 ASP B CA 1
ATOM 4395 C C . ASP B 1 276 ? -28.406 6.051 6.328 1 96.88 276 ASP B C 1
ATOM 4397 O O . ASP B 1 276 ? -28.859 5.227 7.121 1 96.88 276 ASP B O 1
ATOM 4401 N N . ALA B 1 277 ? -28.344 5.852 5.066 1 95.88 277 ALA B N 1
ATOM 4402 C CA . ALA B 1 277 ? -28.734 4.559 4.512 1 95.88 277 ALA B CA 1
ATOM 4403 C C . ALA B 1 277 ? -27.875 3.434 5.082 1 95.88 277 ALA B C 1
ATOM 4405 O O . ALA B 1 277 ? -28.391 2.357 5.402 1 95.88 277 ALA B O 1
ATOM 4406 N N . VAL B 1 278 ? -26.609 3.672 5.176 1 95.94 278 VAL B N 1
ATOM 4407 C CA . VAL B 1 278 ? -25.703 2.676 5.738 1 95.94 278 VAL B CA 1
ATOM 4408 C C . VAL B 1 278 ? -26.047 2.428 7.203 1 95.94 278 VAL B C 1
ATOM 4410 O O . VAL B 1 278 ? -26.094 1.281 7.656 1 95.94 278 VAL B O 1
ATOM 4413 N N . LYS B 1 279 ? -26.297 3.475 7.91 1 95.19 279 LYS B N 1
ATOM 4414 C CA . LYS B 1 279 ? -26.672 3.357 9.312 1 95.19 279 LYS B CA 1
ATOM 4415 C C . LYS B 1 279 ? -27.922 2.496 9.477 1 95.19 279 LYS B C 1
ATOM 4417 O O . LYS B 1 279 ? -27.984 1.659 10.383 1 95.19 279 LYS B O 1
ATOM 4422 N N . GLU B 1 280 ? -28.812 2.678 8.633 1 93.5 280 GLU B N 1
ATOM 4423 C CA . GLU B 1 280 ? -30.062 1.926 8.688 1 93.5 280 GLU B CA 1
ATOM 4424 C C . GLU B 1 280 ? -29.828 0.443 8.414 1 93.5 280 GLU B C 1
ATOM 4426 O O . GLU B 1 280 ? -30.484 -0.416 9 1 93.5 280 GLU B O 1
ATOM 4431 N N . SER B 1 281 ? -28.938 0.232 7.547 1 91.25 281 SER B N 1
ATOM 4432 C CA . SER B 1 281 ? -28.641 -1.151 7.188 1 91.25 281 SER B CA 1
ATOM 4433 C C . SER B 1 281 ? -27.969 -1.892 8.336 1 91.25 281 SER B C 1
ATOM 4435 O O . SER B 1 281 ? -28 -3.123 8.391 1 91.25 281 SER B O 1
ATOM 4437 N N . LEU B 1 282 ? -27.297 -1.202 9.203 1 90.25 282 LEU B N 1
ATOM 4438 C CA . LEU B 1 282 ? -26.656 -1.807 10.367 1 90.25 282 LEU B CA 1
ATOM 4439 C C . LEU B 1 282 ? -27.688 -2.299 11.367 1 90.25 282 LEU B C 1
ATOM 4441 O O . LEU B 1 282 ? -27.391 -3.184 12.18 1 90.25 282 LEU B O 1
ATOM 4445 N N . ASP B 1 283 ? -28.844 -1.759 11.422 1 77 283 ASP B N 1
ATOM 4446 C CA . ASP B 1 283 ? -29.906 -2.113 12.344 1 77 283 ASP B CA 1
ATOM 4447 C C . ASP B 1 283 ? -30.594 -3.412 11.914 1 77 283 ASP B C 1
ATOM 4449 O O . ASP B 1 283 ? -31.078 -4.172 12.758 1 77 283 ASP B O 1
ATOM 4453 N N . ASN B 1 284 ? -30.719 -3.594 10.539 1 65.69 284 ASN B N 1
ATOM 4454 C CA . ASN B 1 284 ? -31.469 -4.727 10.023 1 65.69 284 ASN B CA 1
ATOM 4455 C C . ASN B 1 284 ? -30.641 -6.004 10.008 1 65.69 284 ASN B C 1
ATOM 4457 O O . ASN B 1 284 ? -31.141 -7.074 9.648 1 65.69 284 ASN B O 1
ATOM 4461 N N . GLY B 1 285 ? -29.453 -5.984 10.336 1 52.62 285 GLY B N 1
ATOM 4462 C CA . GLY B 1 285 ? -28.688 -7.223 10.336 1 52.62 285 GLY B CA 1
ATOM 4463 C C . GLY B 1 285 ? -28.406 -7.75 11.734 1 52.62 285 GLY B C 1
ATOM 4464 O O . GLY B 1 285 ? -28.516 -7.012 12.719 1 52.62 285 GLY B O 1
#